Protein 5HDN (pdb70)

Organism: Homo sapiens (NCBI:txid9606)

Solvent-accessible surface area: 21667 Å² total; per-residue (Å²): 215,35,42,59,14,0,52,84,0,35,75,2,0,41,44,101,133,21,58,66,21,0,22,28,6,128,56,4,56,5,0,29,1,35,45,53,46,67,0,34,154,107,5,4,75,151,55,5,148,170,38,95,33,66,18,0,30,125,44,0,40,47,9,10,3,67,57,10,46,116,12,122,198,197,89,184,85,71,67,25,24,4,22,10,62,25,0,43,112,57,76,64,96,47,3,128,88,12,151,170,168,134,159,39,34,61,18,0,50,85,0,32,75,9,1,37,53,100,132,28,58,82,25,0,22,31,7,130,51,3,55,5,0,25,0,10,48,3,12,54,0,31,94,78,8,1,67,139,93,6,140,184,42,54,2,7,24,0,2,115,46,0,66,54,6,25,0,77,33,8,41,116,7,39,150,205,28,78,10,13,4,20,19,62,25,0,30,114,65,73,71,123,41,1,59,84,2,151,158,226,222,82,154,40,36,71,16,0,37,93,0,6,69,0,0,19,16,62,112,16,52,88,20,0,32,24,6,126,54,3,49,4,0,24,0,50,73,38,49,78,0,31,158,102,7,1,72,138,52,6,159,192,42,100,34,62,19,2,36,152,46,0,67,57,2,18,0,76,37,8,38,70,30,64,182,45,90,183,47,130,62,85,168,46,35,4,20,5,24,21,85,26,0,35,82,5,25,4,10,20,1,40,60,1,108,148,217,216,38,39,60,21,0,53,81,0,36,74,6,0,39,48,102,131,27,58,87,31,0,21,29,9,129,50,3,48,5,0,30,3,69,79,70,45,71,0,30,162,78,6,3,86,134,89,5,162,150,31,97,30,53,21,2,31,127,55,0,36,48,9,22,3,78,49,12,40,130,59,138,39,30,8,25,7,90,24,0,15,109,60,20,62,52,17,3,113,84,8,121,162,182

Nearest PDB structures (foldseek):
  5hdn-assembly1_B  TM=1.010E+00  e=1.445E-22  Homo sapiens
  5hdn-assembly1_A  TM=9.917E-01  e=5.422E-20  Homo sapiens
  5hdn-assembly2_D  TM=9.832E-01  e=1.528E-18  Homo sapiens
  5d5u-assembly1_B-2  TM=9.350E-01  e=1.528E-18  Homo sapiens
  5hdk-assembly4_D  TM=9.397E-01  e=4.135E-15  Homo sapiens

InterPro domains:
  IPR000232 Heat shock factor (HSF)-type, DNA-binding [PF00447] (18-118)
  IPR000232 Heat shock factor (HSF)-type, DNA-binding [PR00056] (18-41)
  IPR000232 Heat shock factor (HSF)-type, DNA-binding [PR00056] (56-68)
  IPR000232 Heat shock factor (HSF)-type, DNA-binding [PR00056] (69-81)
  IPR000232 Heat shock factor (HSF)-type, DNA-binding [PS00434] (57-81)
  IPR000232 Heat shock factor (HSF)-type, DNA-binding [SM00415] (14-118)
  IPR010542 Vertebrate heat shock transcription factor, C-terminal domain [PF06546] (247-529)
  IPR036388 Winged helix-like DNA-binding domain superfamily [G3DSA:1.10.10.10] (11-120)
  IPR036390 Winged helix DNA-binding domain superfamily [SSF46785] (13-118)

Secondary structure (DSSP, 8-state):
---HHHHHHHHHHH-GGGTTTEEE-TTSS-EEEE-HHHIIIIIHHHHSTT--HHHHHHHHHHTT-EEEEE-----SS-EEEEE-TT--TT-GGGGGG----/-PPPHHHHHHHHHHH-GGGTTTEEE-TTSS-EEEE-HHHHHHHTHHHHSTT--HHHHHHHHHHTT-EEEEES----EEEEE-TT--TT-GGGGGG----/-PPPPHHHHHHHHHHH-GGGTTTEEE-TTSSSEEEE-HHHHHHHTHHHHSTT--HHHHHHHHHHTT-EEEEESS--TTSPPTTTEEEEE-TT--TT-GGGGGG----/---HHHHHHHHHHH-GGGTTTEEE-TTSS-EEE--HHHIIIIIHHHH-TT--HHHHHHHHHHTT-EEEE---EEEE-TT--TT-GGGGGG----

Radius of gyration: 23.45 Å; Cα contacts (8 Å, |Δi|>4): 655; chains: 4; bounding box: 56×51×62 Å

Structure (mmCIF, N/CA/C/O backbone):
data_5HDN
#
_entry.id   5HDN
#
_cell.length_a   39.415
_cell.length_b   127.367
_cell.length_c   55.268
_cell.angle_alpha   90.00
_cell.angle_beta   100.55
_cell.angle_gamma   90.00
#
_symmetry.space_group_name_H-M   'P 1 21 1'
#
loop_
_entity.id
_entity.type
_entity.pdbx_description
1 polymer 'Heat shock factor protein 1'
2 polymer "DNA (5'-D(*GP*GP*TP*TP*CP*TP*AP*GP*AP*AP*CP*C)-3')"
3 non-polymer 'CITRIC ACID'
4 non-polymer 'SODIUM ION'
5 water water
#
loop_
_atom_site.group_PDB
_atom_site.id
_atom_site.type_symbol
_atom_site.label_atom_id
_atom_site.label_alt_id
_atom_site.label_comp_id
_atom_site.label_asym_id
_atom_site.label_entity_id
_atom_site.label_seq_id
_atom_site.pdbx_PDB_ins_code
_atom_site.Cartn_x
_atom_site.Cartn_y
_atom_site.Cartn_z
_atom_site.occupancy
_atom_site.B_iso_or_equiv
_atom_site.auth_seq_id
_atom_site.auth_comp_id
_atom_site.auth_asym_id
_atom_site.auth_atom_id
_atom_site.pdbx_PDB_model_num
ATOM 1 N N . HIS A 1 6 ? -2.056 21.650 12.221 1.00 29.70 14 HIS A N 1
ATOM 2 C CA . HIS A 1 6 ? -0.652 21.685 11.809 1.00 29.86 14 HIS A CA 1
ATOM 3 C C . HIS A 1 6 ? 0.188 20.605 12.51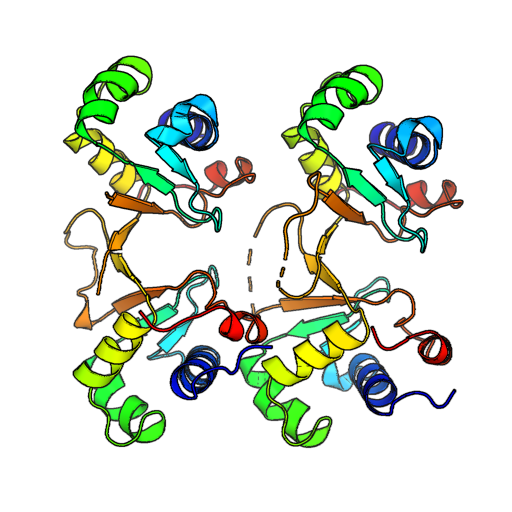2 1.00 23.94 14 HIS A C 1
ATOM 4 O O . HIS A 1 6 ? 0.256 20.561 13.736 1.00 24.81 14 HIS A O 1
ATOM 11 N N . VAL A 1 7 ? 0.827 19.747 11.726 1.00 21.87 15 VAL A N 1
ATOM 12 C CA . VAL A 1 7 ? 1.711 18.709 12.267 1.00 19.98 15 VAL A CA 1
ATOM 13 C C . VAL A 1 7 ? 3.040 19.344 12.656 1.00 18.59 15 VAL A C 1
ATOM 14 O O . VAL A 1 7 ? 3.629 20.070 11.869 1.00 20.04 15 VAL A O 1
ATOM 18 N N . PRO A 1 8 ? 3.515 19.084 13.882 1.00 19.51 16 PRO A N 1
ATOM 19 C CA . PRO A 1 8 ? 4.800 19.686 14.261 1.00 17.30 16 PRO A CA 1
ATOM 20 C C . PRO A 1 8 ? 5.910 19.276 13.318 1.00 18.47 16 PRO A C 1
ATOM 21 O O . PRO A 1 8 ? 5.958 18.126 12.852 1.00 18.15 16 PRO A O 1
ATOM 25 N N . ALA A 1 9 ? 6.809 20.209 13.045 1.00 17.64 17 ALA A N 1
ATOM 26 C CA . ALA A 1 9 ? 7.936 19.959 12.169 1.00 20.16 17 ALA A CA 1
ATOM 27 C C . ALA A 1 9 ? 8.775 18.766 12.617 1.00 16.98 17 ALA A C 1
ATOM 28 O O . ALA A 1 9 ? 9.317 18.044 11.786 1.00 18.23 17 ALA A O 1
ATOM 30 N N . PHE A 1 10 ? 8.881 18.557 13.922 1.00 16.05 18 PHE A N 1
ATOM 31 C CA . PHE A 1 10 ? 9.650 17.435 14.430 1.00 16.39 18 PHE A CA 1
ATOM 32 C C . PHE A 1 10 ? 9.162 16.143 13.777 1.00 16.92 18 PHE A C 1
ATOM 33 O O . PHE A 1 10 ? 9.962 15.319 13.326 1.00 15.83 18 PHE A O 1
ATOM 41 N N . LEU A 1 11 ? 7.844 15.999 13.687 1.00 16.01 19 LEU A N 1
ATOM 42 C CA . LEU A 1 11 ? 7.268 14.732 13.252 1.00 14.84 19 LEU A CA 1
ATOM 43 C C . LEU A 1 11 ? 7.377 14.563 11.736 1.00 14.00 19 LEU A C 1
ATOM 44 O O . LEU A 1 11 ? 7.706 13.473 11.235 1.00 14.93 19 LEU A O 1
ATOM 49 N N . THR A 1 12 ? 7.137 15.641 11.005 1.00 15.34 20 THR A N 1
ATOM 50 C CA . THR A 1 12 ? 7.219 15.589 9.556 1.00 16.85 20 THR A CA 1
ATOM 51 C C . THR A 1 12 ? 8.665 15.348 9.123 1.00 17.45 20 THR A C 1
ATOM 52 O O . THR A 1 12 ? 8.927 14.517 8.256 1.00 18.39 20 THR A O 1
ATOM 56 N N . LYS A 1 13 ? 9.602 16.042 9.750 1.00 16.59 21 LYS A N 1
ATOM 57 C CA . LYS A 1 13 ? 11.010 15.825 9.425 1.00 16.31 21 LYS A CA 1
ATOM 58 C C . LYS A 1 13 ? 11.441 14.396 9.744 1.00 18.14 21 LYS A C 1
ATOM 59 O O . LYS A 1 13 ? 12.163 13.767 8.969 1.00 19.53 21 LYS A O 1
ATOM 65 N N . LEU A 1 14 ? 10.987 13.878 10.876 1.00 17.55 22 LEU A N 1
ATOM 66 C CA . LEU A 1 14 ? 11.362 12.518 11.282 1.00 15.59 22 LEU A CA 1
ATOM 67 C C . LEU A 1 14 ? 10.838 11.485 10.291 1.00 16.09 22 LEU A C 1
ATOM 68 O O . LEU A 1 14 ? 11.557 10.565 9.890 1.00 15.53 22 LEU A O 1
ATOM 73 N N . TRP A 1 15 ? 9.581 11.640 9.894 1.00 14.03 23 TRP A N 1
ATOM 74 C CA . TRP A 1 15 ? 8.972 10.707 8.955 1.00 14.59 23 TRP A CA 1
ATOM 75 C C . TRP A 1 15 ? 9.708 10.718 7.622 1.00 15.94 23 TRP A C 1
ATOM 76 O O . TRP A 1 15 ? 9.995 9.664 7.048 1.00 15.14 23 TRP A O 1
ATOM 87 N N . THR A 1 16 ? 10.040 11.908 7.137 1.00 14.77 24 THR A N 1
ATOM 88 C CA . THR A 1 16 ? 10.742 12.016 5.874 1.00 18.41 24 THR A CA 1
ATOM 89 C C . THR A 1 16 ? 12.148 11.428 5.994 1.00 17.82 24 THR A C 1
ATOM 90 O O . THR A 1 16 ? 12.615 10.731 5.098 1.00 17.88 24 THR A O 1
ATOM 94 N N . LEU A 1 17 ? 12.794 11.690 7.124 1.00 15.52 25 LEU A N 1
ATOM 95 C CA . LEU A 1 17 ? 14.137 11.182 7.391 1.00 18.58 25 LEU A CA 1
ATOM 96 C C . LEU A 1 17 ? 14.181 9.653 7.437 1.00 18.06 25 LEU A C 1
ATOM 97 O O . LEU A 1 17 ? 15.052 9.032 6.807 1.00 18.15 25 LEU A O 1
ATOM 102 N N . VAL A 1 18 ? 13.261 9.053 8.200 1.00 16.09 26 VAL A N 1
ATOM 103 C CA . VAL A 1 18 ? 13.163 7.594 8.271 1.00 16.26 26 VAL A CA 1
ATOM 104 C C . VAL A 1 18 ? 12.980 7.026 6.873 1.00 16.96 26 VAL A C 1
ATOM 105 O O . VAL A 1 18 ? 13.665 6.074 6.474 1.00 18.67 26 VAL A O 1
ATOM 109 N N . SER A 1 19 ? 12.072 7.643 6.122 1.00 16.65 27 SER A N 1
ATOM 110 C CA . SER A 1 19 ? 11.671 7.136 4.821 1.00 17.99 27 SER A CA 1
ATOM 111 C C . SER A 1 19 ? 12.769 7.263 3.770 1.00 21.62 27 SER A C 1
ATOM 112 O O . SER A 1 19 ? 12.804 6.490 2.819 1.00 24.73 27 SER A O 1
ATOM 115 N N . ASP A 1 20 ? 13.656 8.233 3.938 1.00 19.82 28 ASP A N 1
ATOM 116 C CA . ASP A 1 20 ? 14.711 8.484 2.954 1.00 21.33 28 ASP A CA 1
ATOM 117 C C . ASP A 1 20 ? 15.698 7.315 2.890 1.00 23.99 28 ASP A C 1
ATOM 118 O O . ASP A 1 20 ? 16.370 7.032 3.865 1.00 24.53 28 ASP A O 1
ATOM 123 N N . PRO A 1 21 ? 15.782 6.631 1.735 1.00 22.55 29 PRO A N 1
ATOM 124 C CA . PRO A 1 21 ? 16.680 5.467 1.662 1.00 26.56 29 PRO A CA 1
ATOM 125 C C . PRO A 1 21 ? 18.148 5.830 1.884 1.00 28.15 29 PRO A C 1
ATOM 126 O O . PRO A 1 21 ? 18.924 4.977 2.304 1.00 29.22 29 PRO A O 1
ATOM 130 N N . ASP A 1 22 ? 18.514 7.082 1.625 1.00 28.11 30 ASP A N 1
ATOM 131 C CA . ASP A 1 22 ? 19.907 7.503 1.720 1.00 26.61 30 ASP A CA 1
ATOM 132 C C . ASP A 1 22 ? 20.427 7.549 3.158 1.00 23.15 30 ASP A C 1
ATOM 133 O O . ASP A 1 22 ? 21.646 7.550 3.376 1.00 25.16 30 ASP A O 1
ATOM 138 N N . THR A 1 23 ? 19.513 7.571 4.131 1.00 19.84 31 THR A N 1
ATOM 139 C CA . THR A 1 23 ? 19.909 7.611 5.538 1.00 19.19 31 THR A CA 1
ATOM 140 C C . THR A 1 23 ? 19.733 6.275 6.256 1.00 15.86 31 THR A C 1
ATOM 141 O O . THR A 1 23 ? 19.939 6.190 7.462 1.00 18.23 31 THR A O 1
ATOM 145 N N . ASP A 1 24 ? 19.367 5.243 5.510 1.00 19.80 32 ASP A N 1
ATOM 146 C CA . ASP A 1 24 ? 18.927 3.979 6.103 1.00 20.65 32 ASP A CA 1
ATOM 147 C C . ASP A 1 24 ? 19.996 3.259 6.929 1.00 20.83 32 ASP A C 1
ATOM 148 O O . ASP A 1 24 ? 19.654 2.456 7.784 1.00 19.65 32 ASP A O 1
ATOM 153 N N . ALA A 1 25 ? 21.280 3.544 6.696 1.00 17.24 33 ALA A N 1
ATOM 154 C CA . ALA A 1 25 ? 22.330 2.944 7.524 1.00 18.43 33 ALA A CA 1
ATOM 155 C C . ALA A 1 25 ? 22.218 3.413 8.975 1.00 16.91 33 ALA A C 1
ATOM 156 O O . ALA A 1 25 ? 22.674 2.724 9.890 1.00 20.70 33 ALA A O 1
ATOM 158 N N . LEU A 1 26 ? 21.617 4.584 9.182 1.00 16.08 34 LEU A N 1
ATOM 159 C CA . LEU A 1 26 ? 21.499 5.132 10.527 1.00 19.58 34 LEU A CA 1
ATOM 160 C C . LEU A 1 26 ? 20.063 5.212 11.038 1.00 16.73 34 LEU A C 1
ATOM 161 O O . LEU A 1 26 ? 19.841 5.196 12.255 1.00 14.31 34 LEU A O 1
ATOM 166 N N . ILE A 1 27 ? 19.103 5.342 10.123 1.00 14.12 35 ILE A N 1
ATOM 167 C CA . ILE A 1 27 ? 17.698 5.435 10.529 1.00 13.65 35 ILE A CA 1
ATOM 168 C C . ILE A 1 27 ? 16.765 4.979 9.393 1.00 14.88 35 ILE A C 1
ATOM 169 O O . ILE A 1 27 ? 16.818 5.485 8.267 1.00 17.10 35 ILE A O 1
ATOM 174 N N . CYS A 1 28 ? 15.929 3.987 9.690 1.00 15.25 36 CYS A N 1
ATOM 175 C CA . CYS A 1 28 ? 15.131 3.331 8.664 1.00 17.15 36 CYS A CA 1
ATOM 176 C C . CYS A 1 28 ? 13.871 2.699 9.247 1.00 18.55 36 CYS A C 1
ATOM 177 O O . CYS A 1 28 ? 13.783 2.481 10.444 1.00 16.80 36 CYS A O 1
ATOM 180 N N . TRP A 1 29 ? 12.906 2.392 8.390 1.00 17.16 37 TRP A N 1
ATOM 181 C CA . TRP A 1 29 ? 11.742 1.619 8.819 1.00 17.51 37 TRP A CA 1
ATOM 182 C C . TRP A 1 29 ? 12.101 0.167 9.143 1.00 18.94 37 TRP A C 1
ATOM 183 O O . TRP A 1 29 ? 13.016 -0.402 8.553 1.00 20.23 37 TRP A O 1
ATOM 194 N N . SER A 1 30 ? 11.361 -0.430 10.070 1.00 15.18 38 SER A N 1
ATOM 195 C CA . SER A 1 30 ? 11.408 -1.878 10.265 1.00 15.61 38 SER A CA 1
ATOM 196 C C . SER A 1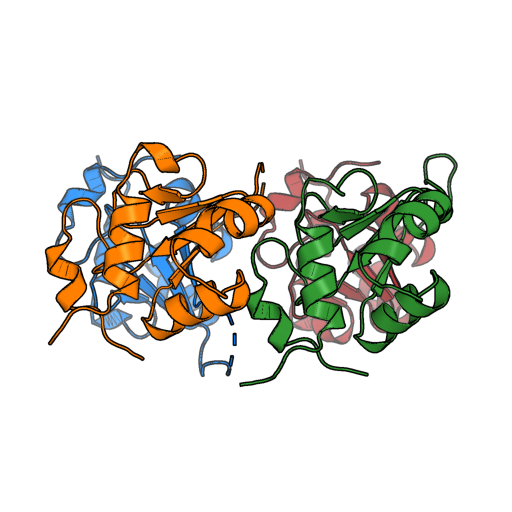 30 ? 10.802 -2.552 9.038 1.00 18.24 38 SER A C 1
ATOM 197 O O . SER A 1 30 ? 10.151 -1.900 8.233 1.00 18.79 38 SER A O 1
ATOM 200 N N . PRO A 1 31 ? 11.038 -3.860 8.877 1.00 19.55 39 PRO A N 1
ATOM 201 C CA . PRO A 1 31 ? 10.496 -4.557 7.709 1.00 20.69 39 PRO A CA 1
ATOM 202 C C . PRO A 1 31 ? 8.978 -4.399 7.597 1.00 22.58 39 PRO A C 1
ATOM 203 O O . PRO A 1 31 ? 8.467 -4.178 6.497 1.00 24.39 39 PRO A O 1
ATOM 207 N N . SER A 1 32 ? 8.284 -4.465 8.731 1.00 19.42 40 SER A N 1
ATOM 208 C CA . SER A 1 32 ? 6.826 -4.361 8.769 1.00 23.85 40 SER A CA 1
ATOM 209 C C . SER A 1 32 ? 6.323 -2.945 8.509 1.00 22.49 40 SER A C 1
ATOM 210 O O . SER A 1 32 ? 5.144 -2.749 8.220 1.00 20.25 40 SER A O 1
ATOM 213 N N . GLY A 1 33 ? 7.201 -1.959 8.654 1.00 18.34 41 GLY A N 1
ATOM 214 C CA . GLY A 1 33 ? 6.795 -0.567 8.522 1.00 19.10 41 GLY A CA 1
ATOM 215 C C . GLY A 1 33 ? 6.129 0.029 9.752 1.00 17.65 41 GLY A C 1
ATOM 216 O O . GLY A 1 33 ? 5.692 1.189 9.728 1.00 18.25 41 GLY A O 1
ATOM 217 N N . ASN A 1 34 ? 6.067 -0.752 10.832 1.00 16.61 42 ASN A N 1
ATOM 218 C CA . ASN A 1 34 ? 5.381 -0.323 12.048 1.00 19.53 42 ASN A CA 1
ATOM 219 C C . ASN A 1 34 ? 6.253 0.429 13.042 1.00 19.36 42 ASN A C 1
ATOM 220 O O . ASN A 1 34 ? 5.731 0.998 13.996 1.00 16.59 42 ASN A O 1
ATOM 225 N N . SER A 1 35 ? 7.570 0.400 12.829 1.00 18.21 43 SER A N 1
ATOM 226 C CA . SER A 1 35 ? 8.552 0.926 13.774 1.00 16.53 43 SER A CA 1
ATOM 227 C C . SER A 1 35 ? 9.722 1.487 12.975 1.00 16.18 43 SER A C 1
ATOM 228 O O . SER A 1 35 ? 9.833 1.218 11.773 1.00 16.84 43 SER A O 1
ATOM 231 N N . PHE A 1 36 ? 10.589 2.257 13.619 1.00 15.88 44 PHE A N 1
ATOM 232 C CA . PHE A 1 36 ? 11.848 2.609 12.961 1.00 13.98 44 PHE A CA 1
ATOM 233 C C . PHE A 1 36 ? 13.019 2.313 13.869 1.00 15.19 44 PHE A C 1
ATOM 234 O O . PHE A 1 36 ? 12.889 2.239 15.088 1.00 14.26 44 PHE A O 1
ATOM 242 N N . HIS A 1 37 ? 14.172 2.114 13.240 1.00 15.34 45 HIS A N 1
ATOM 243 C CA . HIS A 1 37 ? 15.420 1.867 13.945 1.00 15.34 45 HIS A CA 1
ATOM 244 C C . HIS A 1 37 ? 16.334 3.073 13.876 1.00 14.23 45 HIS A C 1
ATOM 245 O O . HIS A 1 37 ? 16.377 3.750 12.853 1.00 17.26 45 HIS A O 1
ATOM 252 N N . VAL A 1 38 ? 17.046 3.332 14.971 1.00 13.92 46 VAL A N 1
ATOM 253 C CA . VAL A 1 38 ? 18.216 4.214 14.978 1.00 15.55 46 VAL A CA 1
ATOM 254 C C . VAL A 1 38 ? 19.450 3.366 15.274 1.00 15.96 46 VAL A C 1
ATOM 255 O O . VAL A 1 38 ? 19.525 2.703 16.316 1.00 16.89 46 VAL A O 1
ATOM 259 N N . PHE A 1 39 ? 20.416 3.383 14.357 1.00 15.31 47 PHE A N 1
ATOM 260 C CA . PHE A 1 39 ? 21.650 2.612 14.503 1.00 17.45 47 PHE A CA 1
ATOM 261 C C . PHE A 1 39 ? 22.805 3.542 14.833 1.00 18.78 47 PHE A C 1
ATOM 262 O O . PHE A 1 39 ? 22.821 4.662 14.345 1.00 18.80 47 PHE A O 1
ATOM 270 N N . ASP A 1 40 ? 23.750 3.079 15.650 1.00 16.81 48 ASP A N 1
ATOM 271 C CA . ASP A 1 40 ? 25.010 3.808 15.862 1.00 21.10 48 ASP A CA 1
ATOM 272 C C . ASP A 1 40 ? 24.728 5.232 16.328 1.00 23.32 48 ASP A C 1
ATOM 273 O O . ASP A 1 40 ? 25.007 6.195 15.611 1.00 21.79 48 ASP A O 1
ATOM 278 N N . GLN A 1 41 ? 24.168 5.352 17.523 1.00 20.97 49 GLN A N 1
ATOM 279 C CA . GLN A 1 41 ? 23.696 6.641 18.014 1.00 25.85 49 GLN A CA 1
ATOM 280 C C . GLN A 1 41 ? 24.774 7.717 17.998 1.00 24.77 49 GLN A C 1
ATOM 281 O O . GLN A 1 41 ? 24.472 8.883 17.769 1.00 27.04 49 GLN A O 1
ATOM 287 N N . GLY A 1 42 ? 26.027 7.333 18.231 1.00 25.60 50 GLY A N 1
ATOM 288 C CA . GLY A 1 42 ? 27.108 8.296 18.225 1.00 26.88 50 GLY A CA 1
ATOM 289 C C . GLY A 1 42 ? 27.250 8.963 16.871 1.00 27.50 50 GLY A C 1
ATOM 290 O O . GLY A 1 42 ? 27.455 10.168 16.783 1.00 31.45 50 GLY A O 1
ATOM 291 N N . GLN A 1 43 ? 27.146 8.166 15.816 1.00 25.23 51 GLN A N 1
ATOM 292 C CA . GLN A 1 43 ? 27.191 8.679 14.453 1.00 28.52 51 GLN A CA 1
ATOM 293 C C . GLN A 1 43 ? 25.892 9.389 14.074 1.00 24.18 51 GLN A C 1
ATOM 294 O O . GLN A 1 43 ? 25.911 10.392 13.356 1.00 24.62 51 GLN A O 1
ATOM 300 N N . PHE A 1 44 ? 24.765 8.850 14.534 1.00 20.31 52 PHE A N 1
ATOM 301 C CA . PHE A 1 44 ? 23.479 9.511 14.337 1.00 19.03 52 PHE A CA 1
ATOM 302 C C . PHE A 1 44 ? 23.506 10.939 14.884 1.00 21.98 52 PHE A C 1
ATOM 303 O O . PHE A 1 44 ? 23.114 11.886 14.207 1.00 21.66 52 PHE A O 1
ATOM 311 N N . ALA A 1 45 ? 24.000 11.086 16.108 1.00 23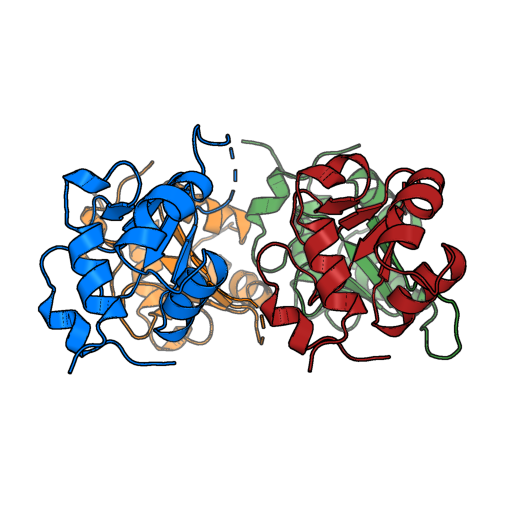.21 53 ALA A N 1
ATOM 312 C CA . ALA A 1 45 ? 24.128 12.404 16.718 1.00 24.45 53 ALA A CA 1
ATOM 313 C C . ALA A 1 45 ? 25.064 13.328 15.931 1.00 24.85 53 ALA A C 1
ATOM 314 O O . ALA A 1 45 ? 24.877 14.540 15.927 1.00 29.02 53 ALA A O 1
ATOM 316 N N . LYS A 1 46 ? 26.068 12.771 15.263 1.00 27.49 54 LYS A N 1
ATOM 317 C CA . LYS A 1 46 ? 27.053 13.603 14.581 1.00 32.74 54 LYS A CA 1
ATOM 318 C C . LYS A 1 46 ? 26.645 13.990 13.165 1.00 32.45 54 LYS A C 1
ATOM 319 O O . LYS A 1 46 ? 26.860 15.126 12.745 1.00 36.24 54 LYS A O 1
ATOM 325 N N . GLU A 1 47 ? 26.059 13.050 12.437 1.00 28.24 55 GLU A N 1
ATOM 326 C CA . GLU A 1 47 ? 25.722 13.262 11.038 1.00 34.48 55 GLU A CA 1
ATOM 327 C C . GLU A 1 47 ? 24.289 13.713 10.820 1.00 34.09 55 GLU A C 1
ATOM 328 O O . GLU A 1 47 ? 24.028 14.546 9.957 1.00 42.19 55 GLU A O 1
ATOM 334 N N . VAL A 1 48 ? 23.353 13.166 11.591 1.00 24.81 56 VAL A N 1
ATOM 335 C CA . VAL A 1 48 ? 21.949 13.392 11.290 1.00 26.81 56 VAL A CA 1
ATOM 336 C C . VAL A 1 48 ? 21.340 14.545 12.079 1.00 24.62 56 VAL A C 1
ATOM 337 O O . VAL A 1 48 ? 20.694 15.421 11.504 1.00 24.67 56 VAL A O 1
ATOM 341 N N . LEU A 1 49 ? 21.548 14.552 13.391 1.00 22.84 57 LEU A N 1
ATOM 342 C CA . LEU A 1 49 ? 20.936 15.571 14.245 1.00 24.15 57 LEU A CA 1
ATOM 343 C C . LEU A 1 49 ? 21.271 17.004 13.826 1.00 26.60 57 LEU A C 1
ATOM 344 O O . LEU A 1 49 ? 20.376 17.840 13.759 1.00 27.88 57 LEU A O 1
ATOM 349 N N . PRO A 1 50 ? 22.554 17.298 13.545 1.00 26.94 58 PRO A N 1
ATOM 350 C CA . PRO A 1 50 ? 22.914 18.666 13.150 1.00 29.75 58 PRO A CA 1
ATOM 351 C C . PRO A 1 50 ? 22.196 19.157 11.892 1.00 31.47 58 PRO A C 1
ATOM 352 O O . PRO A 1 50 ? 21.930 20.353 11.778 1.00 33.12 58 PRO A O 1
ATOM 356 N N . LYS A 1 51 ? 21.883 18.258 10.964 1.00 31.55 59 LYS A N 1
ATOM 357 C CA . LYS A 1 51 ? 21.217 18.661 9.731 1.00 32.22 59 LYS A CA 1
ATOM 358 C C . LYS A 1 51 ? 19.695 18.694 9.865 1.00 31.48 59 LYS A C 1
ATOM 359 O O . LYS A 1 51 ? 19.046 19.612 9.368 1.00 35.39 59 LYS A O 1
ATOM 365 N N . TYR A 1 52 ? 19.126 17.699 10.537 1.00 27.54 60 TYR A N 1
ATOM 366 C CA . TYR A 1 52 ? 17.678 17.531 10.544 1.00 24.38 60 TYR A CA 1
ATOM 367 C C . TYR A 1 52 ? 16.996 18.044 11.807 1.00 23.35 60 TYR A C 1
ATOM 368 O O . TYR A 1 52 ? 15.811 18.349 11.785 1.00 27.27 60 TYR A O 1
ATOM 377 N N . PHE A 1 53 ? 17.732 18.110 12.909 1.00 22.75 61 PHE A N 1
ATOM 378 C CA . PHE A 1 53 ? 17.160 18.511 14.195 1.00 22.21 61 PHE A CA 1
ATOM 379 C C . PHE A 1 53 ? 18.173 19.383 14.912 1.00 20.74 61 PHE A C 1
ATOM 380 O O . PHE A 1 53 ? 18.636 19.038 15.984 1.00 23.65 61 PHE A O 1
ATOM 388 N N . LYS A 1 54 ? 18.516 20.518 14.309 1.00 28.76 62 LYS A N 1
ATOM 389 C CA . LYS A 1 54 ? 19.768 21.210 14.639 1.00 28.61 62 LYS A CA 1
ATOM 390 C C . LYS A 1 54 ? 19.967 21.691 16.081 1.00 30.88 62 LYS A C 1
ATOM 391 O O . LYS A 1 54 ? 21.113 21.825 16.524 1.00 35.24 62 LYS A O 1
ATOM 397 N N . HIS A 1 55 ? 18.903 21.968 16.827 1.00 25.94 63 HIS A N 1
ATOM 398 C CA . HIS A 1 55 ? 19.132 22.458 18.191 1.00 26.89 63 HIS A CA 1
ATOM 399 C C . HIS A 1 55 ? 19.112 21.316 19.221 1.00 22.95 63 HIS A C 1
ATOM 400 O O . HIS A 1 55 ? 19.159 21.551 20.427 1.00 24.99 63 HIS A O 1
ATOM 407 N N . ASN A 1 56 ? 19.068 20.080 18.739 1.00 20.82 64 ASN A N 1
ATOM 408 C CA . ASN A 1 56 ? 18.926 18.907 19.608 1.00 21.01 64 ASN A CA 1
ATOM 409 C C . ASN A 1 56 ? 20.243 18.191 19.896 1.00 21.83 64 ASN A C 1
ATOM 410 O O . ASN A 1 56 ? 21.180 18.288 19.111 1.00 25.16 64 ASN A O 1
ATOM 415 N N . ASN A 1 57 ? 20.314 17.494 21.026 1.00 21.24 65 ASN A N 1
ATOM 416 C CA . ASN A 1 57 ? 21.300 16.423 21.191 1.00 21.69 65 ASN A CA 1
ATOM 417 C C . ASN A 1 57 ? 20.535 15.094 21.218 1.00 21.08 65 ASN A C 1
ATOM 418 O O . ASN A 1 57 ? 19.320 15.080 21.000 1.00 19.26 65 ASN A O 1
ATOM 423 N N . MET A 1 58 ? 21.207 13.975 21.453 1.00 20.07 66 MET A N 1
ATOM 424 C CA . MET A 1 58 ? 20.466 12.711 21.422 1.00 20.72 66 MET A CA 1
ATOM 425 C C . MET A 1 58 ? 19.435 12.651 22.533 1.00 20.12 66 MET A C 1
ATOM 426 O O . MET A 1 58 ? 18.328 12.142 22.343 1.00 20.80 66 MET A O 1
ATOM 431 N N . ALA A 1 59 ? 19.793 13.176 23.699 1.00 20.91 67 ALA A N 1
ATOM 432 C CA . ALA A 1 59 ? 18.891 13.130 24.841 1.00 26.58 67 ALA A CA 1
ATOM 433 C C . ALA A 1 59 ? 17.611 13.886 24.542 1.00 25.15 67 ALA A C 1
ATOM 434 O O . ALA A 1 59 ? 16.520 13.395 24.826 1.00 23.67 67 ALA A O 1
ATOM 436 N N . SER A 1 60 ? 17.735 15.079 23.963 1.00 21.80 68 SER A N 1
ATOM 437 C CA . SER A 1 60 ? 16.547 15.887 23.718 1.00 24.01 68 SER A CA 1
ATOM 438 C C . SER A 1 60 ? 15.749 15.318 22.551 1.00 21.52 68 SER A C 1
ATOM 439 O O . SER A 1 60 ? 14.527 15.447 22.504 1.00 20.30 68 SER A O 1
ATOM 442 N N . PHE A 1 61 ? 16.437 14.673 21.613 1.00 18.15 69 PHE A N 1
ATOM 443 C CA . PHE A 1 61 ? 15.761 14.010 20.502 1.00 17.24 69 PHE A CA 1
ATOM 444 C C . PHE A 1 61 ? 14.885 12.895 21.052 1.00 17.62 69 PHE A C 1
ATOM 445 O O . PHE A 1 61 ? 13.703 12.780 20.713 1.00 15.18 69 PHE A O 1
ATOM 453 N N . VAL A 1 62 ? 15.455 12.092 21.939 1.00 16.11 70 VAL A N 1
ATOM 454 C CA . VAL A 1 62 ? 14.696 10.992 22.520 1.00 19.92 70 VAL A CA 1
ATOM 455 C C . VAL A 1 62 ? 13.585 11.500 23.445 1.00 20.77 70 VAL A C 1
ATOM 456 O O . VAL A 1 62 ? 12.503 10.901 23.521 1.00 17.67 70 VAL A O 1
ATOM 460 N N . ARG A 1 63 ? 13.828 12.618 24.125 1.00 19.01 71 ARG A N 1
ATOM 461 C CA . ARG A 1 63 ? 12.791 13.226 24.953 1.00 20.35 71 ARG A CA 1
ATOM 462 C C . ARG A 1 63 ? 11.583 13.629 24.116 1.00 17.09 71 ARG A C 1
ATOM 463 O O . ARG A 1 63 ? 10.454 13.501 24.560 1.00 19.68 71 ARG A O 1
ATOM 471 N N . GLN A 1 64 ? 11.827 14.139 22.914 1.00 17.77 72 GLN A N 1
ATOM 472 C CA . GLN A 1 64 ? 10.732 14.545 22.046 1.00 19.54 72 GLN A CA 1
ATOM 473 C C . GLN A 1 64 ? 9.939 13.344 21.561 1.00 19.23 72 GLN A C 1
ATOM 474 O O . GLN A 1 64 ? 8.708 13.404 21.463 1.00 16.96 72 GLN A O 1
ATOM 480 N N . LEU A 1 65 ? 10.632 12.247 21.270 1.00 17.22 73 LEU A N 1
ATOM 481 C CA . LEU A 1 65 ? 9.930 11.012 20.928 1.00 16.51 73 LEU A CA 1
ATOM 482 C C . LEU A 1 65 ? 9.016 10.626 22.089 1.00 16.42 73 LEU A C 1
ATOM 483 O O . LEU A 1 65 ? 7.838 10.310 21.889 1.00 15.58 73 LEU A O 1
ATOM 488 N N . ASN A 1 66 ? 9.544 10.695 23.307 1.00 14.92 74 ASN A N 1
ATOM 489 C CA . ASN A 1 66 ? 8.774 10.307 24.479 1.00 16.92 74 ASN A CA 1
ATOM 490 C C . ASN A 1 66 ? 7.571 11.227 24.672 1.00 17.75 74 ASN A C 1
ATOM 491 O O . ASN A 1 66 ? 6.472 10.777 25.010 1.00 18.71 74 ASN A O 1
ATOM 496 N N . MET A 1 67 ? 7.780 12.513 24.418 1.00 16.82 75 MET A N 1
ATOM 497 C CA . MET A 1 67 ? 6.727 13.503 24.596 1.00 20.49 75 MET A CA 1
ATOM 498 C C . MET A 1 67 ? 5.537 13.222 23.679 1.00 20.92 75 MET A C 1
ATOM 499 O O . MET A 1 67 ? 4.392 13.520 24.024 1.00 21.09 75 MET A O 1
ATOM 504 N N . TYR A 1 68 ? 5.810 12.661 22.508 1.00 17.06 76 TYR A N 1
ATOM 505 C CA . TYR A 1 68 ? 4.744 12.398 21.547 1.00 17.51 76 TYR A CA 1
ATOM 506 C C . TYR A 1 68 ? 4.172 10.989 21.686 1.00 15.00 76 TYR A C 1
ATOM 507 O O . TYR A 1 68 ? 3.404 10.534 20.835 1.00 18.76 76 TYR A O 1
ATOM 516 N N . GLY A 1 69 ? 4.549 10.301 22.759 1.00 15.03 77 GLY A N 1
ATOM 517 C CA . GLY A 1 69 ? 4.005 8.984 23.027 1.00 18.21 77 GLY A CA 1
ATOM 518 C C . GLY A 1 69 ? 4.636 7.820 22.287 1.00 16.20 77 GLY A C 1
ATOM 519 O O . GLY A 1 69 ? 4.060 6.713 22.280 1.00 17.23 77 GLY A O 1
ATOM 520 N N . PHE A 1 70 ? 5.791 8.035 21.655 1.00 14.64 78 PHE A N 1
ATOM 521 C CA . PHE A 1 70 ? 6.529 6.911 21.077 1.00 14.74 78 PHE A CA 1
ATOM 522 C C . PHE A 1 70 ? 6.982 5.984 22.195 1.00 18.04 78 PHE A C 1
ATOM 523 O O . PHE A 1 70 ? 7.254 6.433 23.308 1.00 18.57 78 PHE A O 1
ATOM 531 N N . ARG A 1 71 ? 7.054 4.695 21.893 1.00 16.55 79 ARG A N 1
ATOM 532 C CA . ARG A 1 71 ? 7.610 3.720 22.822 1.00 16.05 79 ARG A CA 1
ATOM 533 C C . ARG A 1 71 ? 8.843 3.086 22.218 1.00 15.96 79 ARG A C 1
ATOM 534 O O . ARG A 1 71 ? 9.183 3.330 21.050 1.00 16.66 79 ARG A O 1
ATOM 542 N N . LYS A 1 72 ? 9.519 2.279 23.026 1.00 18.58 80 LYS A N 1
ATOM 543 C CA . LYS A 1 72 ? 10.680 1.539 22.583 1.00 15.95 80 LYS A CA 1
ATOM 544 C C . LYS A 1 72 ? 10.315 0.066 22.425 1.00 16.44 80 LYS A C 1
ATOM 545 O O . LYS A 1 72 ? 9.538 -0.479 23.219 1.00 21.05 80 LYS A O 1
ATOM 551 N N . VAL A 1 73 ? 10.851 -0.561 21.383 1.00 17.23 81 VAL A N 1
ATOM 552 C CA . VAL A 1 73 ? 10.616 -1.979 21.116 1.00 17.39 81 VAL A CA 1
ATOM 553 C C . VAL A 1 73 ? 11.882 -2.773 21.399 1.00 21.19 81 VAL A C 1
ATOM 554 O O . VAL A 1 73 ? 12.929 -2.490 20.835 1.00 20.12 81 VAL A O 1
ATOM 558 N N . VAL A 1 74 ? 11.801 -3.768 22.273 1.00 20.04 82 VAL A N 1
ATOM 559 C CA . VAL A 1 74 ? 13.001 -4.513 22.614 1.00 21.07 82 VAL A CA 1
ATOM 560 C C . VAL A 1 74 ? 12.750 -6.009 22.532 1.00 21.71 82 VAL A C 1
ATOM 561 O O . VAL A 1 74 ? 11.629 -6.469 22.688 1.00 21.03 82 VAL A O 1
ATOM 565 N N . HIS A 1 75 ? 13.805 -6.764 22.264 1.00 23.05 83 HIS A N 1
ATOM 566 C CA . HIS A 1 75 ? 13.681 -8.212 22.228 1.00 23.82 83 HIS A CA 1
ATOM 567 C C . HIS A 1 75 ? 13.339 -8.742 23.604 1.00 24.48 83 HIS A C 1
ATOM 568 O O . HIS A 1 75 ? 13.771 -8.198 24.616 1.00 26.21 83 HIS A O 1
ATOM 575 N N . ILE A 1 76 ? 12.561 -9.818 23.651 1.00 24.46 84 ILE A N 1
ATOM 576 C CA . ILE A 1 76 ? 12.406 -10.532 24.895 1.00 25.39 84 ILE A CA 1
ATOM 577 C C . ILE A 1 76 ? 13.774 -11.118 25.252 1.00 30.24 84 ILE A C 1
ATOM 578 O O . ILE A 1 76 ? 14.407 -11.782 24.434 1.00 32.87 84 ILE A O 1
ATOM 583 N N . GLU A 1 77 ? 14.249 -10.843 26.456 1.00 33.92 85 GLU A N 1
ATOM 584 C CA . GLU A 1 77 ? 15.534 -11.389 26.882 1.00 43.50 85 GLU A CA 1
ATOM 585 C C . GLU A 1 77 ? 15.325 -12.585 27.805 1.00 47.83 85 GLU A C 1
ATOM 586 O O . GLU A 1 77 ? 15.573 -13.726 27.415 1.00 52.52 85 GLU A O 1
ATOM 592 N N . VAL A 1 82 ? 23.884 -11.689 22.211 1.00 42.68 90 VAL A N 1
ATOM 593 C CA . VAL A 1 82 ? 25.123 -11.334 21.514 1.00 44.08 90 VAL A CA 1
ATOM 594 C C . VAL A 1 82 ? 25.052 -9.915 20.956 1.00 38.99 90 VAL A C 1
ATOM 595 O O . VAL A 1 82 ? 24.177 -9.608 20.147 1.00 35.88 90 VAL A O 1
ATOM 599 N N . LYS A 1 83 ? 25.980 -9.054 21.380 1.00 38.04 91 LYS A N 1
ATOM 600 C CA . LYS A 1 83 ? 25.959 -7.651 20.960 1.00 37.71 91 LYS A CA 1
ATOM 601 C C . LYS A 1 83 ? 26.133 -7.521 19.457 1.00 36.49 91 LYS A C 1
ATOM 602 O O . LYS A 1 83 ? 26.943 -8.245 18.857 1.00 35.83 91 LYS A O 1
ATOM 608 N N . PRO A 1 84 ? 25.372 -6.604 18.844 1.00 36.24 92 PRO A N 1
ATOM 609 C CA . PRO A 1 84 ? 25.512 -6.321 17.414 1.00 35.92 92 PRO A CA 1
ATOM 610 C C . PRO A 1 84 ? 26.710 -5.423 17.128 1.00 33.09 92 PRO A C 1
ATOM 611 O O . PRO A 1 84 ? 27.268 -4.827 18.050 1.00 33.63 92 PRO A O 1
ATOM 615 N N . GLU A 1 85 ? 27.090 -5.331 15.860 1.00 32.99 93 GLU A N 1
ATOM 616 C CA . GLU A 1 85 ? 28.219 -4.510 15.465 1.00 33.55 93 GLU A CA 1
ATOM 617 C C . GLU A 1 85 ? 28.007 -3.066 15.895 1.00 32.56 93 GLU A C 1
ATOM 618 O O . GLU A 1 85 ? 28.896 -2.443 16.462 1.00 33.31 93 GLU A O 1
ATOM 624 N N . ARG A 1 86 ? 26.821 -2.537 15.632 1.00 30.87 94 ARG A N 1
ATOM 625 C CA . ARG A 1 86 ? 26.497 -1.209 16.133 1.00 32.08 94 ARG A CA 1
ATOM 626 C C . ARG A 1 86 ? 25.207 -1.233 16.932 1.00 28.82 94 ARG A C 1
ATOM 627 O O . ARG A 1 86 ? 24.340 -2.092 16.721 1.00 28.37 94 ARG A O 1
ATOM 635 N N . ASP A 1 87 ? 25.089 -0.303 17.868 1.00 28.46 95 ASP A N 1
ATOM 636 C CA . ASP A 1 87 ? 23.916 -0.271 18.722 1.00 27.54 95 ASP A CA 1
ATOM 637 C C . ASP A 1 87 ? 22.686 0.006 17.874 1.00 25.82 95 ASP A C 1
ATOM 638 O O . ASP A 1 87 ? 22.744 0.650 16.830 1.00 25.14 95 ASP A O 1
ATOM 643 N N . ASP A 1 88 ? 21.570 -0.527 18.332 1.00 19.17 96 ASP A N 1
ATOM 644 C CA . ASP A 1 88 ? 20.341 -0.504 17.568 1.00 19.71 96 ASP A CA 1
ATOM 645 C C . ASP A 1 88 ? 19.225 -0.245 18.556 1.00 18.61 96 ASP A C 1
ATOM 646 O O . ASP A 1 88 ? 19.020 -1.037 19.475 1.00 21.35 96 ASP A O 1
ATOM 651 N N . THR A 1 89 ? 18.529 0.881 18.384 1.00 15.48 97 THR A N 1
ATOM 652 C CA . THR A 1 89 ? 17.368 1.202 19.202 1.00 16.79 97 THR A CA 1
ATOM 653 C C . THR A 1 89 ? 16.136 1.284 18.328 1.00 17.93 97 THR A C 1
ATOM 654 O O . THR A 1 89 ? 16.155 1.936 17.282 1.00 21.43 97 THR A O 1
ATOM 658 N N . GLU A 1 90 ? 15.052 0.636 18.753 1.00 16.66 98 GLU A N 1
ATOM 659 C CA . GLU A 1 90 ? 13.835 0.649 17.956 1.00 15.84 98 GLU A CA 1
ATOM 660 C C . GLU A 1 90 ? 12.725 1.428 18.641 1.00 14.49 98 GLU A C 1
ATOM 661 O O . GLU A 1 90 ? 12.437 1.201 19.818 1.00 17.88 98 GLU A O 1
ATOM 667 N N . PHE A 1 91 ? 12.123 2.346 17.895 1.00 14.33 99 PHE A N 1
ATOM 668 C CA . PHE A 1 91 ? 11.051 3.183 18.409 1.00 14.87 99 PHE A CA 1
ATOM 669 C C . PHE A 1 91 ? 9.779 3.005 17.582 1.00 14.74 99 PHE A C 1
ATOM 670 O O . PHE A 1 91 ? 9.834 2.618 16.408 1.00 16.21 99 PHE A O 1
ATOM 678 N N . GLN A 1 92 ? 8.635 3.322 18.173 1.00 12.81 100 GLN A N 1
ATOM 679 C CA . GLN A 1 92 ? 7.392 3.176 17.417 1.00 14.01 100 GLN A CA 1
ATOM 680 C C . GLN A 1 92 ? 6.247 4.007 17.979 1.00 14.19 100 GLN A C 1
ATOM 681 O O . GLN A 1 92 ? 6.219 4.341 19.164 1.00 14.69 100 GLN A O 1
ATOM 687 N N . HIS A 1 93 ? 5.326 4.347 17.088 1.00 13.80 101 HIS A N 1
ATOM 688 C CA . HIS A 1 93 ? 4.065 5.012 17.425 1.00 15.23 101 HIS A CA 1
ATOM 689 C C . HIS A 1 93 ? 3.031 4.458 16.466 1.00 13.52 101 HIS A C 1
ATOM 690 O O . HIS A 1 93 ? 3.308 4.304 15.286 1.00 14.43 101 HIS A O 1
ATOM 697 N N . PRO A 1 94 ? 1.821 4.173 16.961 1.00 15.46 102 PRO A N 1
ATOM 698 C CA . PRO A 1 94 ? 0.834 3.554 16.069 1.00 15.09 102 PRO A CA 1
ATOM 699 C C . PRO A 1 94 ? 0.397 4.448 14.907 1.00 15.45 102 PRO A C 1
ATOM 700 O O . PRO A 1 94 ? -0.197 3.926 13.951 1.00 16.37 102 PRO A O 1
ATOM 704 N N . CYS A 1 95 ? 0.695 5.751 14.986 1.00 14.58 103 CYS A N 1
ATOM 705 C CA . CYS A 1 95 ? 0.366 6.702 13.920 1.00 14.40 103 CYS A CA 1
ATOM 706 C C . CYS A 1 95 ? 1.612 7.150 13.137 1.00 15.17 103 CYS A C 1
ATOM 707 O O . CYS A 1 95 ? 1.568 8.126 12.379 1.00 14.79 103 CYS A O 1
ATOM 710 N N . PHE A 1 96 ? 2.720 6.434 13.326 1.00 12.17 104 PHE A N 1
ATOM 711 C CA . PHE A 1 96 ? 3.964 6.735 12.635 1.00 13.66 104 PHE A CA 1
ATOM 712 C C . PHE A 1 96 ? 4.335 5.515 11.801 1.00 13.55 104 PHE A C 1
ATOM 713 O O . PHE A 1 96 ? 4.971 4.599 12.295 1.00 15.39 104 PHE A O 1
ATOM 721 N N . LEU A 1 97 ? 3.889 5.489 10.551 1.00 13.64 105 LEU A N 1
ATOM 722 C CA . LEU A 1 97 ? 3.936 4.261 9.748 1.00 13.64 105 LEU A CA 1
ATOM 723 C C . LEU A 1 97 ? 4.465 4.522 8.353 1.00 17.12 105 LEU A C 1
ATOM 724 O O . LEU A 1 97 ? 4.144 5.548 7.752 1.00 17.46 105 LEU A O 1
ATOM 729 N N . ARG A 1 98 ? 5.239 3.573 7.828 1.00 15.17 106 ARG A N 1
ATOM 730 C CA . ARG A 1 98 ? 5.731 3.668 6.461 1.00 16.84 106 ARG A CA 1
ATOM 731 C C . ARG A 1 98 ? 4.577 3.847 5.474 1.00 18.07 106 ARG A C 1
ATOM 732 O O . ARG A 1 98 ? 3.560 3.152 5.548 1.00 16.87 106 ARG A O 1
ATOM 740 N N . GLY A 1 99 ? 4.734 4.806 4.566 1.00 17.78 107 GLY A N 1
ATOM 741 C CA . GLY A 1 99 ? 3.757 5.023 3.514 1.00 21.16 107 GLY A CA 1
ATOM 742 C C . GLY A 1 99 ? 2.467 5.706 3.943 1.00 20.41 107 GLY A C 1
ATOM 743 O O . GLY A 1 99 ? 1.549 5.841 3.135 1.00 20.47 107 GLY A O 1
ATOM 744 N N . GLN A 1 100 ? 2.387 6.146 5.195 1.00 15.54 108 GLN A N 1
ATOM 745 C CA . GLN A 1 100 ? 1.146 6.728 5.723 1.00 17.72 108 GLN A CA 1
ATOM 746 C C . GLN A 1 100 ? 1.402 8.047 6.440 1.00 15.50 108 GLN A C 1
ATOM 747 O O . GLN A 1 100 ? 1.027 8.216 7.605 1.00 16.36 108 GLN A O 1
ATOM 753 N N . GLU A 1 101 ? 2.022 8.990 5.746 1.00 16.55 109 GLU A N 1
ATOM 754 C CA . GLU A 1 101 ? 2.423 10.231 6.401 1.00 18.62 109 GLU A CA 1
ATOM 755 C C . GLU A 1 101 ? 1.234 11.025 6.946 1.00 17.22 109 GLU A C 1
ATOM 756 O O . GLU A 1 101 ? 1.393 11.794 7.889 1.00 19.61 109 GLU A O 1
ATOM 762 N N . GLN A 1 102 ? 0.050 10.831 6.368 1.00 16.15 110 GLN A N 1
ATOM 763 C CA . GLN A 1 102 ? -1.110 11.610 6.809 1.00 16.63 110 GLN A CA 1
ATOM 764 C C . GLN A 1 102 ? -1.489 11.280 8.254 1.00 16.90 110 GLN A C 1
ATOM 765 O O . GLN A 1 102 ? -2.155 12.079 8.906 1.00 19.81 110 GLN A O 1
ATOM 771 N N . LEU A 1 103 ? -1.081 10.106 8.749 1.00 14.67 111 LEU A N 1
ATOM 772 C CA . LEU A 1 103 ? -1.450 9.698 10.102 1.00 14.89 111 LEU A CA 1
ATOM 773 C C . LEU A 1 103 ? -0.740 10.514 11.174 1.00 13.79 111 LEU A C 1
ATOM 774 O O . LEU A 1 103 ? -1.116 10.459 12.334 1.00 16.59 111 LEU A O 1
ATOM 779 N N . LEU A 1 104 ? 0.316 11.235 10.799 1.00 15.32 112 LEU A N 1
ATOM 780 C CA . LEU A 1 104 ? 1.002 12.088 11.768 1.00 15.81 112 LEU A CA 1
ATOM 781 C C . LEU A 1 104 ? 0.033 13.101 12.372 1.00 17.83 112 LEU A C 1
ATOM 782 O O . LEU A 1 104 ? 0.260 13.590 13.479 1.00 19.14 112 LEU A O 1
ATOM 787 N N . GLU A 1 105 ? -1.044 13.420 11.647 1.00 18.45 113 GLU A N 1
ATOM 788 C CA . GLU A 1 105 ? -2.046 14.368 12.148 1.00 19.69 113 GLU A CA 1
ATOM 789 C C . GLU A 1 105 ? -2.671 13.927 13.470 1.00 20.89 113 GLU A C 1
ATOM 790 O O . GLU A 1 105 ? -3.229 14.745 14.201 1.00 22.46 113 GLU A O 1
ATOM 796 N N . ASN A 1 106 ? -2.592 12.634 13.763 1.00 17.97 114 ASN A N 1
ATOM 797 C CA . ASN A 1 106 ? -3.207 12.081 14.960 1.00 20.79 114 ASN A CA 1
ATOM 798 C C . ASN A 1 106 ? -2.271 11.986 16.155 1.00 21.98 114 ASN A C 1
ATOM 799 O O . ASN A 1 106 ? -2.689 11.578 17.233 1.00 22.15 114 ASN A O 1
ATOM 804 N N . ILE A 1 107 ? -1.009 12.352 15.967 1.00 20.86 115 ILE A N 1
ATOM 805 C CA . ILE A 1 107 ? -0.041 12.275 17.058 1.00 17.31 115 ILE A CA 1
ATOM 806 C C . ILE A 1 107 ? -0.158 13.489 17.953 1.00 22.60 115 ILE A C 1
ATOM 807 O O . ILE A 1 107 ? -0.171 14.627 17.476 1.00 23.90 115 ILE A O 1
ATOM 812 N N . LYS A 1 108 ? -0.239 13.236 19.254 1.00 22.50 116 LYS A N 1
ATOM 813 C CA . LYS A 1 108 ? -0.479 14.276 20.244 1.00 23.41 116 LYS A CA 1
ATOM 814 C C . LYS A 1 108 ? 0.578 14.234 21.346 1.00 21.62 116 LYS A C 1
ATOM 815 O O . LYS A 1 108 ? 1.184 13.187 21.591 1.00 22.16 116 LYS A O 1
ATOM 821 N N . ARG A 1 109 ? 0.803 15.372 21.997 1.00 22.77 117 ARG A N 1
ATOM 822 C CA . ARG A 1 109 ? 1.652 15.424 23.182 1.00 23.51 117 ARG A CA 1
ATOM 823 C C . ARG A 1 109 ? 0.993 14.649 24.302 1.00 28.64 117 ARG A C 1
ATOM 824 O O . ARG A 1 109 ? -0.221 14.733 24.478 1.00 31.58 117 ARG A O 1
ATOM 832 N N . LYS A 1 110 ? 1.792 13.896 25.054 1.00 32.84 118 LYS A N 1
ATOM 833 C CA . LYS A 1 110 ? 1.287 13.102 26.174 1.00 40.49 118 LYS A CA 1
ATOM 834 C C . LYS A 1 110 ? 1.962 13.499 27.483 1.00 47.02 118 LYS A C 1
ATOM 835 O O . LYS A 1 110 ? 3.044 14.088 27.485 1.00 52.17 118 LYS A O 1
ATOM 841 N N . HIS B 1 5 ? -0.555 -23.046 6.699 1.00 38.71 13 HIS B N 1
ATOM 842 C CA . HIS B 1 5 ? -0.243 -24.016 7.744 1.00 39.85 13 HIS B CA 1
ATOM 843 C C . HIS B 1 5 ? -1.241 -23.901 8.890 1.00 39.05 13 HIS B C 1
ATOM 844 O O . HIS B 1 5 ? -1.913 -22.884 9.037 1.00 35.64 13 HIS B O 1
ATOM 851 N N . HIS B 1 6 ? -1.343 -24.954 9.690 1.00 39.60 14 HIS B N 1
ATOM 852 C CA . HIS B 1 6 ? -2.208 -24.960 10.867 1.00 37.25 14 HIS B CA 1
ATOM 853 C C . HIS B 1 6 ? -1.727 -23.940 11.902 1.00 32.32 14 HIS B C 1
ATOM 854 O O . HIS B 1 6 ? -0.537 -23.877 12.218 1.00 32.74 14 HIS B O 1
ATOM 861 N N . VAL B 1 7 ? -2.638 -23.116 12.412 1.00 31.27 15 VAL B N 1
ATOM 862 C CA . VAL B 1 7 ? -2.257 -22.124 13.415 1.00 27.28 15 VAL B CA 1
ATOM 863 C C . VAL B 1 7 ? -2.086 -22.810 14.762 1.00 28.52 15 VAL B C 1
ATOM 864 O O . VAL B 1 7 ? -3.006 -23.464 15.245 1.00 33.32 15 VAL B O 1
ATOM 868 N N . PRO B 1 8 ? -0.898 -22.681 15.365 1.00 28.63 16 PRO B N 1
ATOM 869 C CA . PRO B 1 8 ? -0.615 -23.277 16.675 1.00 31.27 16 PRO B CA 1
ATOM 870 C C . PRO B 1 8 ? -1.686 -22.919 17.698 1.00 30.50 16 PRO B C 1
ATOM 871 O O . PRO B 1 8 ? -2.066 -21.748 17.781 1.00 27.06 16 PRO B O 1
ATOM 875 N N . ALA B 1 9 ? -2.165 -23.907 18.451 1.00 30.01 17 ALA B N 1
ATOM 876 C CA . ALA B 1 9 ? -3.175 -23.658 19.478 1.00 30.50 17 ALA B CA 1
ATOM 877 C C . ALA B 1 9 ? -2.702 -22.610 20.478 1.00 29.70 17 ALA B C 1
ATOM 878 O O . ALA B 1 9 ? -3.516 -21.876 21.041 1.00 28.50 17 ALA B O 1
ATOM 880 N N . PHE B 1 10 ? -1.392 -22.553 20.711 1.00 24.45 18 PHE B N 1
ATOM 881 C CA . PHE B 1 10 ? -0.843 -21.550 21.616 1.00 21.10 18 PHE B CA 1
ATOM 882 C C . PHE B 1 10 ? -1.323 -20.156 21.231 1.00 21.33 18 PHE B C 1
ATOM 883 O O . PHE B 1 10 ? -1.818 -19.391 22.067 1.00 23.58 18 PHE B O 1
ATOM 891 N N . LEU B 1 11 ? -1.177 -19.839 19.952 1.00 23.34 19 LEU B N 1
ATOM 892 C CA . LEU B 1 11 ? -1.498 -18.494 19.472 1.00 21.20 19 LEU B CA 1
ATOM 893 C C . LEU B 1 11 ? -3.001 -18.248 19.493 1.00 20.77 19 LEU B C 1
ATOM 894 O O . LEU B 1 11 ? -3.452 -17.169 19.876 1.00 21.49 19 LEU B O 1
ATOM 899 N N . THR B 1 12 ? -3.782 -19.244 19.086 1.00 21.97 20 THR B N 1
ATOM 900 C CA . THR B 1 12 ? -5.233 -19.086 19.074 1.00 21.52 20 THR B CA 1
ATOM 901 C C . THR B 1 12 ? -5.746 -18.880 20.490 1.00 25.01 20 THR B C 1
ATOM 902 O O . THR B 1 12 ? -6.549 -17.985 20.740 1.00 24.81 20 THR B O 1
ATOM 906 N N . LYS B 1 13 ? -5.265 -19.698 21.421 1.00 22.60 21 LYS B N 1
ATOM 907 C CA . LYS B 1 13 ? -5.635 -19.557 22.829 1.00 24.29 21 LYS B CA 1
ATOM 908 C C . LYS B 1 13 ? -5.241 -18.196 23.384 1.00 21.81 21 LYS B C 1
ATOM 909 O O . LYS B 1 13 ? -6.031 -17.530 24.066 1.00 24.01 21 LYS B O 1
ATOM 915 N N . LEU B 1 14 ? -4.014 -17.790 23.091 1.00 19.94 22 LEU B N 1
ATOM 916 C CA . LEU B 1 14 ? -3.506 -16.506 23.544 1.00 19.41 22 LEU B CA 1
ATOM 917 C C . LEU B 1 14 ? -4.366 -15.359 23.010 1.00 22.90 22 LEU B C 1
ATOM 918 O O . LEU B 1 14 ? -4.737 -14.464 23.765 1.00 20.15 22 LEU B O 1
ATOM 923 N N . TRP B 1 15 ? -4.690 -15.409 21.718 1.00 19.60 23 TRP B N 1
ATOM 924 C CA . TRP B 1 15 ? -5.476 -14.351 21.078 1.00 18.71 23 TRP B CA 1
ATOM 925 C C . TRP B 1 15 ? -6.879 -14.263 21.671 1.00 19.61 23 TRP B C 1
ATOM 926 O O . TRP B 1 15 ? -7.403 -13.170 21.922 1.00 20.98 23 TRP B O 1
ATOM 937 N N . THR B 1 16 ? -7.492 -15.419 21.915 1.00 20.01 24 THR B N 1
ATOM 938 C CA . THR B 1 16 ? -8.828 -15.444 22.477 1.00 24.83 24 THR B CA 1
ATOM 939 C C . THR B 1 16 ? -8.817 -14.910 23.908 1.00 26.28 24 THR B C 1
ATOM 940 O O . THR B 1 16 ? -9.708 -14.169 24.314 1.00 27.48 24 THR B O 1
ATOM 944 N N . LEU B 1 17 ? -7.783 -15.279 24.657 1.00 24.82 25 LEU B N 1
ATOM 945 C CA . LEU B 1 17 ? -7.625 -14.836 26.036 1.00 23.63 25 LEU B CA 1
ATOM 946 C C . LEU B 1 17 ? -7.436 -13.329 26.127 1.00 22.92 25 LEU B C 1
ATOM 947 O O . LEU B 1 17 ? -8.061 -12.658 26.962 1.00 25.37 25 LEU B O 1
ATOM 952 N N . VAL B 1 18 ? -6.569 -12.791 25.276 1.00 21.16 26 VAL B N 1
ATOM 953 C CA . VAL B 1 18 ? -6.392 -11.342 25.230 1.00 20.95 26 VAL B CA 1
ATOM 954 C C . VAL B 1 18 ? -7.707 -10.652 24.858 1.00 21.04 26 VAL B C 1
ATOM 955 O O . VAL B 1 18 ? -8.074 -9.657 25.466 1.00 20.73 26 VAL B O 1
ATOM 959 N N . SER B 1 19 ? -8.397 -11.191 23.857 1.00 21.08 27 SER B N 1
ATOM 960 C CA . SER B 1 19 ? -9.591 -10.555 23.288 1.00 24.92 27 SER B CA 1
ATOM 961 C C . SER B 1 19 ? -10.833 -10.648 24.171 1.00 27.50 27 SER B C 1
ATOM 962 O O . SER B 1 19 ? -11.820 -9.955 23.926 1.00 27.18 27 SER B O 1
ATOM 965 N N . ASP B 1 20 ? -10.792 -11.506 25.185 1.00 24.81 28 ASP B N 1
ATOM 966 C CA . ASP B 1 20 ? -11.926 -11.639 26.095 1.00 29.80 28 ASP B CA 1
ATOM 967 C C . ASP B 1 20 ? -11.963 -10.472 27.069 1.00 30.39 28 ASP B C 1
ATOM 968 O O . ASP B 1 20 ? -11.053 -10.316 27.877 1.00 32.30 28 ASP B O 1
ATOM 973 N N . PRO B 1 21 ? -13.024 -9.652 27.010 1.00 31.97 29 PRO B N 1
ATOM 974 C CA . PRO B 1 21 ? -13.054 -8.484 27.893 1.00 35.40 29 PRO B CA 1
ATOM 975 C C . PRO B 1 21 ? -13.056 -8.858 29.375 1.00 36.36 29 PRO B C 1
ATOM 976 O O . PRO B 1 21 ? -12.665 -8.034 30.201 1.00 35.91 29 PRO B O 1
ATOM 980 N N . ASP B 1 22 ? -13.473 -10.078 29.703 1.00 39.89 30 ASP B N 1
ATOM 981 C CA . ASP B 1 22 ? -13.609 -10.487 31.104 1.00 41.53 30 ASP B CA 1
ATOM 982 C C . ASP B 1 22 ? -12.283 -10.840 31.766 1.00 40.90 30 ASP B C 1
ATOM 983 O O . ASP B 1 22 ? -12.219 -11.043 32.980 1.00 42.00 30 ASP B O 1
ATOM 988 N N . THR B 1 23 ? -11.228 -10.929 30.966 1.00 32.97 31 THR B N 1
ATOM 989 C CA . THR B 1 23 ? -9.905 -11.209 31.502 1.00 31.68 31 THR B CA 1
ATOM 990 C C . THR B 1 23 ? -9.047 -9.949 31.519 1.00 28.32 31 THR B C 1
ATOM 991 O O . THR B 1 23 ? -7.894 -9.990 31.930 1.00 28.56 31 THR B O 1
ATOM 995 N N . ASP B 1 24 ? -9.622 -8.833 31.083 1.00 29.73 32 ASP B N 1
ATOM 996 C CA . ASP B 1 24 ? -8.853 -7.606 30.866 1.00 27.06 32 ASP B CA 1
ATOM 997 C C . ASP B 1 24 ? -8.148 -7.079 32.111 1.00 26.23 32 ASP B C 1
ATOM 998 O O . ASP B 1 24 ? -7.212 -6.298 32.001 1.00 27.97 32 ASP B O 1
ATOM 1003 N N . ALA B 1 25 ? -8.598 -7.489 33.292 1.00 27.62 33 ALA B N 1
ATOM 1004 C CA . ALA B 1 25 ? -7.905 -7.102 34.514 1.00 30.48 33 ALA B CA 1
ATOM 1005 C C . ALA B 1 25 ? -6.493 -7.712 34.570 1.00 28.71 33 ALA B C 1
ATOM 1006 O O . ALA B 1 25 ? -5.607 -7.168 35.222 1.00 28.27 33 ALA B O 1
ATOM 1008 N N . LEU B 1 26 ? -6.286 -8.834 33.882 1.00 25.44 34 LEU B N 1
ATOM 1009 C CA . LEU B 1 26 ? -4.985 -9.507 33.883 1.00 22.31 34 LEU B CA 1
ATOM 1010 C C . LEU B 1 26 ? -4.298 -9.523 32.517 1.00 20.10 34 LEU B C 1
ATOM 1011 O O . LEU B 1 26 ? -3.077 -9.603 32.429 1.00 23.45 34 LEU B O 1
ATOM 1016 N N . ILE B 1 27 ? -5.076 -9.464 31.447 1.00 22.44 35 ILE B N 1
ATOM 1017 C CA . ILE B 1 27 ? -4.471 -9.478 30.125 1.00 22.20 35 ILE B CA 1
ATOM 1018 C C . ILE B 1 27 ? -5.426 -8.852 29.120 1.00 23.50 35 ILE B C 1
ATOM 1019 O O . ILE B 1 27 ? -6.585 -9.239 29.033 1.00 21.07 35 ILE B O 1
ATOM 1024 N N . CYS B 1 28 ? -4.942 -7.862 28.375 1.00 21.60 36 CYS B N 1
ATOM 1025 C CA . CYS B 1 28 ? -5.823 -7.062 27.527 1.00 21.04 36 CYS B CA 1
ATOM 1026 C C . CYS B 1 28 ? -5.082 -6.403 26.374 1.00 19.72 36 CYS B C 1
ATOM 1027 O O . CYS B 1 28 ? -3.864 -6.248 26.415 1.00 20.99 36 CYS B O 1
ATOM 1030 N N . TRP B 1 29 ? -5.837 -6.010 25.355 1.00 20.48 37 TRP B N 1
ATOM 1031 C CA . TRP B 1 29 ? -5.300 -5.230 24.250 1.00 17.84 37 TRP B CA 1
ATOM 1032 C C . TRP B 1 29 ? -4.919 -3.837 24.696 1.00 19.16 37 TRP B C 1
ATOM 1033 O O . TRP B 1 29 ? -5.573 -3.238 25.551 1.00 19.93 37 TRP B O 1
ATOM 1044 N N . SER B 1 30 ? -3.883 -3.297 24.076 1.00 20.06 38 SER B N 1
ATOM 1045 C CA . SER B 1 30 ? -3.626 -1.873 24.192 1.00 19.91 38 SER B CA 1
ATOM 1046 C C . SER B 1 30 ? -4.733 -1.099 23.463 1.00 21.53 38 SER B C 1
ATOM 1047 O O . SER B 1 30 ? -5.479 -1.679 22.662 1.00 21.48 38 SER B O 1
ATOM 1050 N N . PRO B 1 31 ? -4.851 0.208 23.730 1.00 21.56 39 PRO B N 1
ATOM 1051 C CA . PRO B 1 31 ? -5.924 0.972 23.082 1.00 20.19 39 PRO B CA 1
ATOM 1052 C C . PRO B 1 31 ? -5.880 0.899 21.555 1.00 21.82 39 PRO B C 1
ATOM 1053 O O . PRO B 1 31 ? -6.934 0.833 20.923 1.00 22.02 39 PRO B O 1
ATOM 1057 N N . SER B 1 32 ? -4.681 0.869 20.975 1.00 20.68 40 SER B N 1
ATOM 1058 C CA . SER B 1 32 ? -4.540 0.828 19.525 1.00 20.70 40 SER B CA 1
ATOM 1059 C C . SER B 1 32 ? -4.880 -0.536 18.946 1.00 20.77 40 SER B C 1
ATOM 1060 O O . SER B 1 32 ? -5.114 -0.658 17.747 1.00 20.50 40 SER B O 1
ATOM 1063 N N . GLY B 1 33 ? -4.883 -1.559 19.800 1.00 19.03 41 GLY B N 1
ATOM 1064 C CA . GLY B 1 33 ? -5.069 -2.924 19.359 1.00 18.91 41 GLY B CA 1
ATOM 1065 C C . GLY B 1 33 ? -3.824 -3.594 18.791 1.00 17.65 41 GLY B C 1
ATOM 1066 O O . GLY B 1 33 ? -3.912 -4.708 18.270 1.00 18.32 41 GLY B O 1
ATOM 1067 N N . ASN B 1 34 ? -2.676 -2.918 18.877 1.00 15.73 42 ASN B N 1
ATOM 1068 C CA . ASN B 1 34 ? -1.437 -3.423 18.270 1.00 15.16 42 ASN B CA 1
ATOM 1069 C C . ASN B 1 34 ? -0.580 -4.228 19.217 1.00 16.79 42 ASN B C 1
ATOM 1070 O O . ASN B 1 34 ? 0.383 -4.854 18.782 1.00 18.40 42 ASN B O 1
ATOM 1075 N N . SER B 1 35 ? -0.890 -4.166 20.508 1.00 17.24 43 SER B N 1
ATOM 1076 C CA . SER B 1 35 ? -0.081 -4.821 21.534 1.00 18.60 43 SER B CA 1
ATOM 1077 C C . SER B 1 35 ? -0.992 -5.347 22.621 1.00 19.93 43 SER B C 1
ATOM 1078 O O . SER B 1 35 ? -2.172 -4.998 22.660 1.00 18.30 43 SER B O 1
ATOM 1081 N N . PHE B 1 36 ? -0.460 -6.176 23.512 1.00 16.48 44 PHE B N 1
ATOM 1082 C CA . PHE B 1 36 ? -1.247 -6.585 24.666 1.00 19.11 44 PHE B CA 1
ATOM 1083 C C . PHE B 1 36 ? -0.448 -6.484 25.959 1.00 18.76 44 PHE B C 1
ATOM 1084 O O . PHE B 1 36 ? 0.781 -6.544 25.959 1.00 17.90 44 PHE B O 1
ATOM 1092 N N . HIS B 1 37 ? -1.168 -6.263 27.051 1.00 17.76 45 HIS B N 1
ATOM 1093 C CA . HIS B 1 37 ? -0.583 -6.120 28.380 1.00 17.89 45 HIS B CA 1
ATOM 1094 C C . HIS B 1 37 ? -0.813 -7.362 29.224 1.00 17.80 45 HIS B C 1
ATOM 1095 O O . HIS B 1 37 ? -1.898 -7.923 29.195 1.00 19.99 45 HIS B O 1
ATOM 1102 N N . VAL B 1 38 ? 0.195 -7.741 30.001 1.00 18.51 46 VAL B N 1
ATOM 1103 C CA . VAL B 1 38 ? 0.041 -8.725 31.060 1.00 18.58 46 VAL B CA 1
ATOM 1104 C C . VAL B 1 38 ? 0.260 -8.035 32.403 1.00 20.25 46 VAL B C 1
ATOM 1105 O O . VAL B 1 38 ? 1.311 -7.431 32.630 1.00 23.17 46 VAL B O 1
ATOM 1109 N N . PHE B 1 39 ? -0.731 -8.115 33.284 1.00 21.07 47 PHE B N 1
ATOM 1110 C CA . PHE B 1 39 ? -0.632 -7.487 34.597 1.00 24.48 47 PHE B CA 1
ATOM 1111 C C . PHE B 1 39 ? -0.425 -8.515 35.694 1.00 28.75 47 PHE B C 1
ATOM 1112 O O . PHE B 1 39 ? -0.830 -9.665 35.542 1.00 30.95 47 PHE B O 1
ATOM 1120 N N . ASP B 1 40 ? 0.194 -8.088 36.794 1.00 28.43 48 ASP B N 1
ATOM 1121 C CA . ASP B 1 40 ? 0.222 -8.867 38.033 1.00 27.33 48 ASP B CA 1
ATOM 1122 C C . ASP B 1 40 ? 0.575 -10.325 37.795 1.00 23.99 48 ASP B C 1
ATOM 1123 O O . ASP B 1 40 ? -0.262 -11.211 37.949 1.00 25.01 48 ASP B O 1
ATOM 1128 N N . GLN B 1 41 ? 1.821 -10.567 37.423 1.00 25.65 49 GLN B N 1
ATOM 1129 C CA . GLN B 1 41 ? 2.219 -11.887 36.968 1.00 22.63 49 GLN B CA 1
ATOM 1130 C C . GLN B 1 41 ? 2.132 -12.929 38.068 1.00 26.15 49 GLN B C 1
ATOM 1131 O O . GLN B 1 41 ? 1.987 -14.111 37.784 1.00 28.00 49 GLN B O 1
ATOM 1137 N N . GLY B 1 42 ? 2.217 -12.492 39.321 1.00 28.17 50 GLY B N 1
ATOM 1138 C CA . GLY B 1 42 ? 2.040 -13.393 40.443 1.00 29.45 50 GLY B CA 1
ATOM 1139 C C . GLY B 1 42 ? 0.651 -13.999 40.391 1.00 31.11 50 GLY B C 1
ATOM 1140 O O . GLY B 1 42 ? 0.467 -15.190 40.626 1.00 32.04 50 GLY B O 1
ATOM 1141 N N . GLN B 1 43 ? -0.327 -13.168 40.049 1.00 28.21 51 GLN B N 1
ATOM 1142 C CA . GLN B 1 43 ? -1.716 -13.607 39.953 1.00 29.92 51 GLN B CA 1
ATOM 1143 C C . GLN B 1 43 ? -1.995 -14.308 38.621 1.00 29.22 51 GLN B C 1
ATOM 1144 O O . GLN B 1 43 ? -2.721 -15.300 38.570 1.00 30.13 51 GLN B O 1
ATOM 1150 N N . PHE B 1 44 ? -1.425 -13.777 37.544 1.00 27.67 52 PHE B N 1
ATOM 1151 C CA . PHE B 1 44 ? -1.591 -14.340 36.199 1.00 26.85 52 PHE B CA 1
ATOM 1152 C C . PHE B 1 44 ? -1.171 -15.810 36.170 1.00 28.36 52 PHE B C 1
ATOM 1153 O O . PHE B 1 44 ? -1.839 -16.654 35.566 1.00 26.63 52 PHE B O 1
ATOM 1161 N N . ALA B 1 45 ? -0.069 -16.116 36.847 1.00 27.85 53 ALA B N 1
ATOM 1162 C CA . ALA B 1 45 ? 0.453 -17.476 36.856 1.00 26.91 53 ALA B CA 1
ATOM 1163 C C . ALA B 1 45 ? -0.431 -18.432 37.648 1.00 31.20 53 ALA B C 1
ATOM 1164 O O . ALA B 1 45 ? -0.509 -19.613 37.328 1.00 33.58 53 ALA B O 1
ATOM 1166 N N . LYS B 1 46 ? -1.099 -17.923 38.679 1.00 30.95 54 LYS B N 1
ATOM 1167 C CA . LYS B 1 46 ? -1.968 -18.749 39.514 1.00 37.03 54 LYS B CA 1
ATOM 1168 C C . LYS B 1 46 ? -3.349 -18.962 38.900 1.00 38.24 54 LYS B C 1
ATOM 1169 O O . LYS B 1 46 ? -3.938 -20.027 39.045 1.00 41.35 54 LYS B O 1
ATOM 1175 N N . GLU B 1 47 ? -3.865 -17.944 38.215 1.00 35.70 55 GLU B N 1
ATOM 1176 C CA . GLU B 1 47 ? -5.241 -17.983 37.726 1.00 39.48 55 GLU B CA 1
ATOM 1177 C C . GLU B 1 47 ? -5.359 -18.396 36.269 1.00 38.65 55 GLU B C 1
ATOM 1178 O O . GLU B 1 47 ? -6.251 -19.159 35.900 1.00 39.78 55 GLU B O 1
ATOM 1184 N N . VAL B 1 48 ? -4.469 -17.871 35.438 1.00 29.97 56 VAL B N 1
ATOM 1185 C CA . VAL B 1 48 ? -4.613 -18.005 33.996 1.00 29.09 56 VAL B CA 1
ATOM 1186 C C . VAL B 1 48 ? -3.852 -19.193 33.412 1.00 29.01 56 VAL B C 1
ATOM 1187 O O . VAL B 1 48 ? -4.444 -20.032 32.736 1.00 28.59 56 VAL B O 1
ATOM 1191 N N . LEU B 1 49 ? -2.549 -19.269 33.669 1.00 29.79 57 LEU B N 1
ATOM 1192 C CA . LEU B 1 49 ? -1.713 -20.323 33.094 1.00 28.52 57 LEU B CA 1
ATOM 1193 C C . LEU B 1 49 ? -2.213 -21.740 33.327 1.00 31.01 57 LEU B C 1
ATOM 1194 O O . LEU B 1 49 ? -2.189 -22.551 32.407 1.00 33.89 57 LEU B O 1
ATOM 1199 N N . PRO B 1 50 ? -2.651 -22.051 34.561 1.00 33.27 58 PRO B N 1
ATOM 1200 C CA . PRO B 1 50 ? -3.122 -23.406 34.879 1.00 33.58 58 PRO B CA 1
ATOM 1201 C C . PRO B 1 50 ? -4.332 -23.828 34.064 1.00 36.10 58 PRO B C 1
ATOM 1202 O O . PRO B 1 50 ? -4.570 -25.022 33.889 1.00 42.07 58 PRO B O 1
ATOM 1206 N N . LYS B 1 51 ? -5.100 -22.863 33.574 1.00 34.38 59 LYS B N 1
ATOM 1207 C CA . LYS B 1 51 ? -6.300 -23.201 32.830 1.00 34.85 59 LYS B CA 1
ATOM 1208 C C . LYS B 1 51 ? -6.091 -23.171 31.315 1.00 33.94 59 LYS B C 1
ATOM 1209 O O . LYS B 1 51 ? -6.695 -23.966 30.593 1.00 41.08 59 LYS B O 1
ATOM 1215 N N . TYR B 1 52 ? -5.226 -22.285 30.829 1.00 31.61 60 TYR B N 1
ATOM 1216 C CA . TYR B 1 52 ? -5.096 -22.111 29.385 1.00 32.20 60 TYR B CA 1
ATOM 1217 C C . TYR B 1 52 ? -3.760 -22.565 28.810 1.00 31.87 60 TYR B C 1
ATOM 1218 O O . TYR B 1 52 ? -3.656 -22.820 27.612 1.00 32.53 60 TYR B O 1
ATOM 1227 N N . PHE B 1 53 ? -2.745 -22.664 29.659 1.00 22.45 61 PHE B N 1
ATOM 1228 C CA . PHE B 1 53 ? -1.427 -23.112 29.226 1.00 25.33 61 PHE B CA 1
ATOM 1229 C C . PHE B 1 53 ? -0.877 -24.065 30.276 1.00 22.87 61 PHE B C 1
ATOM 1230 O O . PHE B 1 53 ? 0.021 -23.720 31.044 1.00 23.76 61 PHE B O 1
ATOM 1238 N N . LYS B 1 54 ? -1.426 -25.270 30.296 1.00 23.83 62 LYS B N 1
ATOM 1239 C CA . LYS B 1 54 ? -1.200 -26.193 31.401 1.00 23.56 62 LYS B CA 1
ATOM 1240 C C . LYS B 1 54 ? 0.269 -26.537 31.580 1.00 22.88 62 LYS B C 1
ATOM 1241 O O . LYS B 1 54 ? 0.986 -26.738 30.607 1.00 22.88 62 LYS B O 1
ATOM 1247 N N . HIS B 1 55 ? 0.698 -26.570 32.840 1.00 21.37 63 HIS B N 1
ATOM 1248 C CA . HIS B 1 55 ? 2.046 -26.971 33.213 1.00 23.45 63 HIS B CA 1
ATOM 1249 C C . HIS B 1 55 ? 3.084 -25.936 32.794 1.00 24.72 63 HIS B C 1
ATOM 1250 O O . HIS B 1 55 ? 4.232 -26.280 32.540 1.00 25.37 63 HIS B O 1
ATOM 1257 N N . ASN B 1 56 ? 2.669 -24.677 32.726 1.00 23.04 64 ASN B N 1
ATOM 1258 C CA . ASN B 1 56 ? 3.589 -23.577 32.451 1.00 23.60 64 ASN B CA 1
ATOM 1259 C C . ASN B 1 56 ? 3.826 -22.685 33.666 1.00 26.13 64 ASN B C 1
ATOM 1260 O O . ASN B 1 56 ? 2.988 -22.600 34.567 1.00 27.18 64 ASN B O 1
ATOM 1265 N N . ASN B 1 57 ? 4.974 -22.015 33.683 1.00 23.01 65 ASN B N 1
ATOM 1266 C CA . ASN B 1 57 ? 5.161 -20.875 34.569 1.00 23.56 65 ASN B CA 1
ATOM 1267 C C . ASN B 1 57 ? 5.367 -19.635 33.703 1.00 21.79 65 ASN B C 1
ATOM 1268 O O . ASN B 1 57 ? 5.229 -19.705 32.482 1.00 19.95 65 ASN B O 1
ATOM 1273 N N . MET B 1 58 ? 5.660 -18.491 34.312 1.00 19.88 66 MET B N 1
ATOM 1274 C CA . MET B 1 58 ? 5.788 -17.270 33.516 1.00 21.07 66 MET B CA 1
ATOM 1275 C C . MET B 1 58 ? 6.940 -17.405 32.540 1.00 19.04 66 MET B C 1
ATOM 1276 O O . MET B 1 58 ? 6.847 -16.969 31.395 1.00 21.09 66 MET B O 1
ATOM 1281 N N . ALA B 1 59 ? 8.032 -18.005 33.000 1.00 17.63 67 ALA B N 1
ATOM 1282 C CA . ALA B 1 59 ? 9.219 -18.131 32.159 1.00 19.01 67 ALA B CA 1
ATOM 1283 C C . ALA B 1 59 ? 8.931 -18.956 30.906 1.00 20.39 67 ALA B C 1
ATOM 1284 O O . ALA B 1 59 ? 9.314 -18.555 29.813 1.00 18.71 67 ALA B O 1
ATOM 1286 N N . SER B 1 60 ? 8.256 -20.098 31.054 1.00 19.98 68 SER B N 1
ATOM 1287 C CA . SER B 1 60 ? 8.014 -20.950 29.902 1.00 20.78 68 SER B CA 1
ATOM 1288 C C . SER B 1 60 ? 6.980 -20.313 28.973 1.00 21.26 68 SER B C 1
ATOM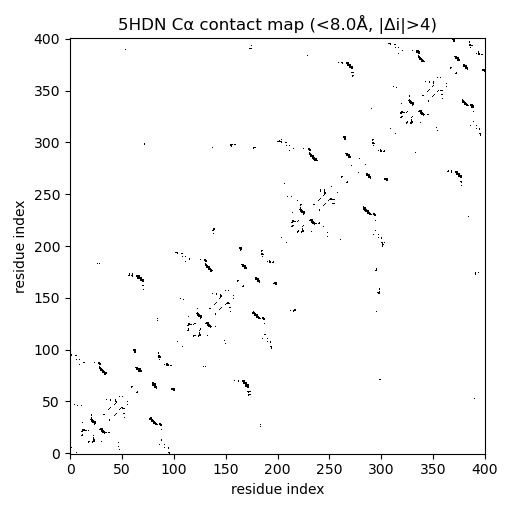 1289 O O . SER B 1 60 ? 7.036 -20.490 27.757 1.00 20.64 68 SER B O 1
ATOM 1292 N N . PHE B 1 61 ? 6.051 -19.552 29.542 1.00 17.82 69 PHE B N 1
ATOM 1293 C CA . PHE B 1 61 ? 5.077 -18.819 28.743 1.00 17.46 69 PHE B CA 1
ATOM 1294 C C . PHE B 1 61 ? 5.783 -17.747 27.909 1.00 18.39 69 PHE B C 1
ATOM 1295 O O . PHE B 1 61 ? 5.582 -17.634 26.695 1.00 19.68 69 PHE B O 1
ATOM 1303 N N . VAL B 1 62 ? 6.648 -16.980 28.555 1.00 18.97 70 VAL B N 1
ATOM 1304 C CA . VAL B 1 62 ? 7.362 -15.921 27.864 1.00 17.95 70 VAL B CA 1
ATOM 1305 C C . VAL B 1 62 ? 8.359 -16.508 26.851 1.00 19.78 70 VAL B C 1
ATOM 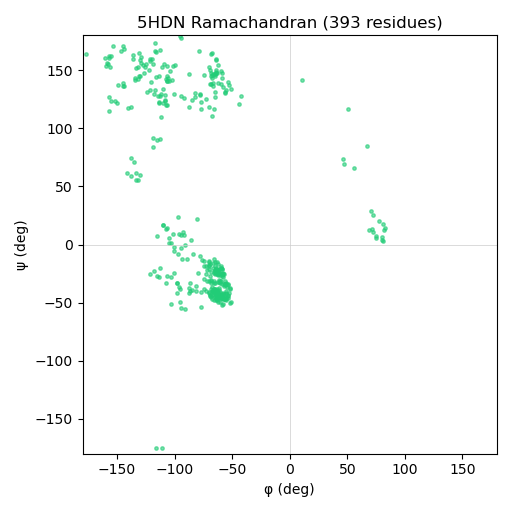1306 O O . VAL B 1 62 ? 8.580 -15.924 25.804 1.00 18.35 70 VAL B O 1
ATOM 1310 N N . ARG B 1 63 ? 8.915 -17.682 27.132 1.00 18.10 71 ARG B N 1
ATOM 1311 C CA . ARG B 1 63 ? 9.808 -18.328 26.149 1.00 19.87 71 ARG B CA 1
ATOM 1312 C C . ARG B 1 63 ? 9.039 -18.622 24.856 1.00 18.02 71 ARG B C 1
ATOM 1313 O O . ARG B 1 63 ? 9.587 -18.497 23.768 1.00 20.36 71 ARG B O 1
ATOM 1321 N N . GLN B 1 64 ? 7.768 -19.005 24.979 1.00 19.20 72 GLN B N 1
ATOM 1322 C CA . GLN B 1 64 ? 6.947 -19.273 23.799 1.00 17.66 72 GLN B CA 1
ATOM 1323 C C . GLN B 1 64 ? 6.664 -17.999 23.001 1.00 16.96 72 GLN B C 1
ATOM 1324 O O . GLN B 1 64 ? 6.690 -17.993 21.767 1.00 19.31 72 GLN B O 1
ATOM 1330 N N . LEU B 1 65 ? 6.411 -16.906 23.701 1.00 17.21 73 LEU B N 1
ATOM 1331 C CA . LEU B 1 65 ? 6.246 -15.634 23.011 1.00 18.77 73 LEU B CA 1
ATOM 1332 C C . LEU B 1 65 ? 7.517 -15.296 22.230 1.00 18.18 73 LEU B C 1
ATOM 1333 O O . LEU B 1 65 ? 7.457 -14.851 21.087 1.00 18.48 73 LEU B O 1
ATOM 1338 N N . ASN B 1 66 ? 8.672 -15.527 22.841 1.00 19.31 74 ASN B N 1
ATOM 1339 C CA . ASN B 1 66 ? 9.923 -15.218 22.162 1.00 19.35 74 ASN B CA 1
ATOM 1340 C C . ASN B 1 66 ? 10.096 -16.117 20.942 1.00 18.84 74 ASN B C 1
ATOM 1341 O O . ASN B 1 66 ? 10.565 -15.667 19.902 1.00 19.65 74 ASN B O 1
ATOM 1346 N N . MET B 1 67 ? 9.698 -17.382 21.069 1.00 18.87 75 MET B N 1
ATOM 1347 C CA . MET B 1 67 ? 9.839 -18.332 19.973 1.00 21.51 75 MET B CA 1
ATOM 1348 C C . MET B 1 67 ? 9.050 -17.892 18.741 1.00 22.01 75 MET B C 1
ATOM 1349 O O . MET B 1 67 ? 9.456 -18.145 17.604 1.00 27.16 75 MET B O 1
ATOM 1354 N N . TYR B 1 68 ? 7.918 -17.234 18.969 1.00 19.65 76 TYR B N 1
ATOM 1355 C CA . TYR B 1 68 ? 7.092 -16.764 17.872 1.00 21.64 76 TYR B CA 1
ATOM 1356 C C . TYR B 1 68 ? 7.442 -15.340 17.464 1.00 24.38 76 TYR B C 1
ATOM 1357 O O . TYR B 1 68 ? 6.753 -14.744 16.638 1.00 24.10 76 TYR B O 1
ATOM 1366 N N . GLY B 1 69 ? 8.521 -14.807 18.031 1.00 21.15 77 GLY B N 1
ATOM 1367 C CA . GLY B 1 69 ? 9.015 -13.502 17.627 1.00 23.75 77 GLY B CA 1
ATOM 1368 C C . GLY B 1 69 ? 8.246 -12.310 18.175 1.00 22.39 77 GLY B C 1
ATOM 1369 O O . GLY B 1 69 ? 8.327 -11.208 17.615 1.00 21.53 77 GLY B O 1
ATOM 1370 N N . PHE B 1 70 ? 7.500 -12.508 19.258 1.00 18.76 78 PHE B N 1
ATOM 1371 C CA . PHE B 1 70 ? 6.902 -11.367 19.966 1.00 18.85 78 PHE B CA 1
ATOM 1372 C C . PHE B 1 70 ? 8.006 -10.507 20.544 1.00 18.61 78 PHE B C 1
ATOM 1373 O O . PHE B 1 70 ? 9.049 -11.020 20.939 1.00 22.64 78 PHE B O 1
ATOM 1381 N N . ARG B 1 71 ? 7.768 -9.196 20.585 1.00 18.56 79 ARG B N 1
ATOM 1382 C CA . ARG B 1 71 ? 8.703 -8.255 21.183 1.00 19.03 79 ARG B CA 1
ATOM 1383 C C . ARG B 1 71 ? 8.087 -7.651 22.427 1.00 17.99 79 ARG B C 1
ATOM 1384 O O . ARG B 1 71 ? 6.893 -7.791 22.661 1.00 19.62 79 ARG B O 1
ATOM 1392 N N . LYS B 1 72 ? 8.912 -6.975 23.220 1.00 18.25 80 LYS B N 1
ATOM 1393 C CA . LYS B 1 72 ? 8.428 -6.241 24.370 1.00 17.39 80 LYS B CA 1
ATOM 1394 C C . LYS B 1 72 ? 8.368 -4.754 24.039 1.00 18.07 80 LYS B C 1
ATOM 1395 O O . LYS B 1 72 ? 9.242 -4.228 23.352 1.00 19.92 80 LYS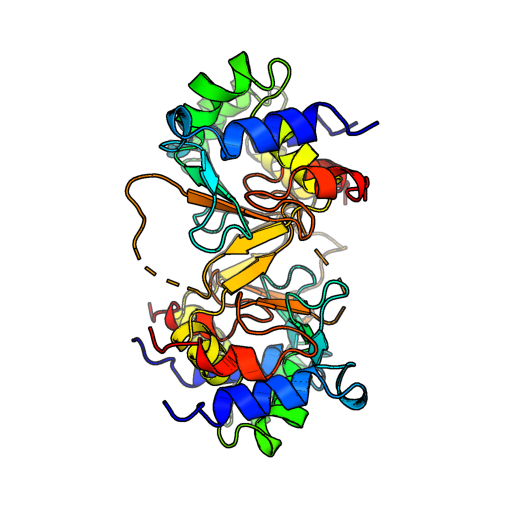 B O 1
ATOM 1401 N N . VAL B 1 73 ? 7.331 -4.092 24.530 1.00 16.84 81 VAL B N 1
ATOM 1402 C CA . VAL B 1 73 ? 7.183 -2.648 24.355 1.00 17.06 81 VAL B CA 1
ATOM 1403 C C . VAL B 1 73 ? 7.419 -1.947 25.681 1.00 18.79 81 VAL B C 1
ATOM 1404 O O . VAL B 1 73 ? 6.743 -2.248 26.669 1.00 21.01 81 VAL B O 1
ATOM 1408 N N . VAL B 1 74 ? 8.362 -1.007 25.711 1.00 16.52 82 VAL B N 1
ATOM 1409 C CA . VAL B 1 74 ? 8.673 -0.319 26.961 1.00 17.77 82 VAL B CA 1
ATOM 1410 C C . VAL B 1 74 ? 8.663 1.187 26.768 1.00 18.24 82 VAL B C 1
ATOM 1411 O O . VAL B 1 74 ? 8.735 1.677 25.640 1.00 19.07 82 VAL B O 1
ATOM 1415 N N . HIS B 1 75 ? 8.545 1.920 27.867 1.00 20.93 83 HIS B N 1
ATOM 1416 C CA . HIS B 1 75 ? 8.560 3.379 27.782 1.00 22.19 83 HIS B CA 1
ATOM 1417 C C . HIS B 1 75 ? 9.976 3.872 27.512 1.00 23.06 83 HIS B C 1
ATOM 1418 O O . HIS B 1 75 ? 10.959 3.285 27.978 1.00 23.86 83 HIS B O 1
ATOM 1425 N N . ILE B 1 76 ? 10.077 4.952 26.749 1.00 20.09 84 ILE B N 1
ATOM 1426 C CA . ILE B 1 76 ? 11.373 5.537 26.449 1.00 20.45 84 ILE B CA 1
ATOM 1427 C C . ILE B 1 76 ? 11.999 6.132 27.697 1.00 24.78 84 ILE B C 1
ATOM 1428 O O . ILE B 1 76 ? 13.182 5.916 27.977 1.00 28.17 84 ILE B O 1
ATOM 1433 N N . GLU B 1 77 ? 11.205 6.890 28.444 1.00 27.17 85 GLU B N 1
ATOM 1434 C CA . GLU B 1 77 ? 11.667 7.454 29.708 1.00 33.30 85 GLU B CA 1
ATOM 1435 C C . GLU B 1 77 ? 10.994 6.736 30.868 1.00 39.26 85 GLU B C 1
ATOM 1436 O O . GLU B 1 77 ? 9.769 6.592 30.895 1.00 39.93 85 GLU B O 1
ATOM 1442 N N . GLN B 1 78 ? 11.809 6.276 31.811 1.00 42.01 86 GLN B N 1
ATOM 1443 C CA . GLN B 1 78 ? 11.330 5.552 32.982 1.00 47.37 86 GLN B CA 1
ATOM 1444 C C . GLN B 1 78 ? 10.368 6.413 33.798 1.00 48.64 86 GLN B C 1
ATOM 1445 O O . GLN B 1 78 ? 10.631 7.591 34.041 1.00 48.43 86 GLN B O 1
ATOM 1451 N N . ARG B 1 86 ? 0.333 -2.441 40.625 1.00 43.86 94 ARG B N 1
ATOM 1452 C CA . ARG B 1 86 ? 0.349 -3.574 39.709 1.00 44.54 94 ARG B CA 1
ATOM 1453 C C . ARG B 1 86 ? 1.498 -3.467 38.712 1.00 44.14 94 ARG B C 1
ATOM 1454 O O . ARG B 1 86 ? 1.817 -2.375 38.229 1.00 44.51 94 ARG B O 1
ATOM 1462 N N . ASP B 1 87 ? 2.116 -4.607 38.412 1.00 41.55 95 ASP B N 1
ATOM 1463 C CA . ASP B 1 87 ? 3.165 -4.663 37.406 1.00 37.86 95 ASP B CA 1
ATOM 1464 C C . ASP B 1 87 ? 2.547 -4.887 36.031 1.00 32.37 95 ASP B C 1
ATOM 1465 O O . ASP B 1 87 ? 1.530 -5.559 35.893 1.00 30.34 95 ASP B O 1
ATOM 1470 N N . ASP B 1 88 ? 3.182 -4.315 35.021 1.00 28.32 96 ASP B N 1
ATOM 1471 C CA . ASP B 1 88 ? 2.620 -4.215 33.685 1.00 25.31 96 ASP B CA 1
ATOM 1472 C C . ASP B 1 88 ? 3.720 -4.525 32.672 1.00 26.44 96 ASP B C 1
ATOM 1473 O O . ASP B 1 88 ? 4.747 -3.850 32.649 1.00 26.46 96 ASP B O 1
ATOM 1478 N N . THR B 1 89 ? 3.532 -5.579 31.877 1.00 23.06 97 THR B N 1
ATOM 1479 C CA . THR B 1 89 ? 4.472 -5.928 30.818 1.00 19.25 97 THR B CA 1
ATOM 1480 C C . THR B 1 89 ? 3.715 -5.925 29.495 1.00 21.34 97 THR B C 1
ATOM 1481 O O . THR B 1 89 ? 2.624 -6.481 29.404 1.00 20.92 97 THR B O 1
ATOM 1485 N N . GLU B 1 90 ? 4.281 -5.295 28.474 1.00 17.44 98 GLU B N 1
ATOM 1486 C CA . GLU B 1 90 ? 3.591 -5.144 27.194 1.00 17.49 98 GLU B CA 1
ATOM 1487 C C . GLU B 1 90 ? 4.309 -5.919 26.094 1.00 17.74 98 GLU B C 1
ATOM 1488 O O . GLU B 1 90 ? 5.527 -5.778 25.901 1.00 18.03 98 GLU B O 1
ATOM 1494 N N . PHE B 1 91 ? 3.561 -6.756 25.385 1.00 16.22 99 PHE B N 1
ATOM 1495 C CA . PHE B 1 91 ? 4.134 -7.557 24.306 1.00 15.05 99 PHE B CA 1
ATOM 1496 C C . PHE B 1 91 ? 3.471 -7.230 22.970 1.00 15.54 99 PHE B C 1
ATOM 1497 O O . PHE B 1 91 ? 2.338 -6.730 22.926 1.00 16.82 99 PHE B O 1
ATOM 1505 N N . GLN B 1 92 ? 4.137 -7.548 21.866 1.00 17.49 100 GLN B N 1
ATOM 1506 C CA . GLN B 1 92 ? 3.484 -7.354 20.581 1.00 15.77 100 GLN B CA 1
ATOM 1507 C C . GLN B 1 92 ? 4.079 -8.174 19.460 1.00 15.97 100 GLN B C 1
ATOM 1508 O O . GLN B 1 92 ? 5.232 -8.604 19.514 1.00 17.21 100 GLN B O 1
ATOM 1514 N N . HIS B 1 93 ? 3.242 -8.404 18.456 1.00 17.15 101 HIS B N 1
ATOM 1515 C CA . HIS B 1 93 ? 3.637 -9.013 17.207 1.00 15.99 101 HIS B CA 1
ATOM 1516 C C . HIS B 1 93 ? 2.813 -8.335 16.118 1.00 16.33 101 HIS B C 1
ATOM 1517 O O . HIS B 1 93 ? 1.616 -8.131 16.300 1.00 17.51 101 HIS B O 1
ATOM 1524 N N . PRO B 1 94 ? 3.441 -7.988 14.988 1.00 16.88 102 PRO B N 1
ATOM 1525 C CA . PRO B 1 94 ? 2.710 -7.236 13.958 1.00 21.06 102 PRO B CA 1
ATOM 1526 C C . PRO B 1 94 ? 1.510 -7.993 13.383 1.00 20.78 102 PRO B C 1
ATOM 1527 O O . PRO B 1 94 ? 0.652 -7.371 12.766 1.00 21.12 102 PRO B O 1
ATOM 1531 N N . CYS B 1 95 ? 1.448 -9.304 13.586 1.00 19.00 103 CYS B N 1
ATOM 1532 C CA . CYS B 1 95 ? 0.302 -10.086 13.117 1.00 20.92 103 CYS B CA 1
ATOM 1533 C C . CYS B 1 95 ? -0.574 -10.609 14.254 1.00 18.64 103 CYS B C 1
ATOM 1534 O O . CYS B 1 95 ? -1.370 -11.540 14.060 1.00 20.31 103 CYS B O 1
ATOM 1537 N N . PHE B 1 96 ? -0.416 -10.030 15.437 1.00 17.62 104 PHE B N 1
ATOM 1538 C CA . PHE B 1 96 ? -1.238 -10.378 16.597 1.00 20.46 104 PHE B CA 1
ATOM 1539 C C . PHE B 1 96 ? -2.037 -9.127 16.952 1.00 17.79 104 PHE B C 1
ATOM 1540 O O . PHE B 1 96 ? -1.565 -8.302 17.736 1.00 18.88 104 PHE B O 1
ATOM 1548 N N . LEU B 1 97 ? -3.225 -8.980 16.359 1.00 17.06 105 LEU B N 1
ATOM 1549 C CA . LEU B 1 97 ? -3.942 -7.705 16.383 1.00 17.38 105 LEU B CA 1
ATOM 1550 C C . LEU B 1 97 ? -5.383 -7.851 16.798 1.00 20.41 105 LEU B C 1
ATOM 1551 O O . LEU B 1 97 ? -6.043 -8.825 16.438 1.00 20.25 105 LEU B O 1
ATOM 1556 N N . ARG B 1 98 ? -5.883 -6.851 17.517 1.00 17.43 106 ARG B N 1
ATOM 1557 C CA . ARG B 1 98 ? -7.273 -6.876 17.954 1.00 17.10 106 ARG B CA 1
ATOM 1558 C C . ARG B 1 98 ? -8.221 -7.038 16.772 1.00 19.88 106 ARG B C 1
ATOM 1559 O O . ARG B 1 98 ? -8.119 -6.320 15.775 1.00 21.02 106 ARG B O 1
ATOM 1567 N N . GLY B 1 99 ? -9.139 -7.990 16.891 1.00 20.46 107 GLY B N 1
ATOM 1568 C CA . GLY B 1 99 ? -10.194 -8.163 15.910 1.00 23.04 107 GLY B CA 1
ATOM 1569 C C . GLY B 1 99 ? -9.736 -8.664 14.558 1.00 24.41 107 GLY B C 1
ATOM 1570 O O . GLY B 1 99 ? -10.511 -8.635 13.591 1.00 25.69 107 GLY B O 1
ATOM 1571 N N . GLN B 1 100 ? -8.490 -9.136 14.483 1.00 20.24 108 GLN B N 1
ATOM 1572 C CA . GLN B 1 100 ? -7.974 -9.685 13.235 1.00 24.20 108 GLN B CA 1
ATOM 1573 C C . GLN B 1 100 ? -7.330 -11.054 13.451 1.00 22.19 108 GLN B C 1
ATOM 1574 O O . GLN B 1 100 ? -6.151 -11.249 13.160 1.00 22.61 108 GLN B O 1
ATOM 1580 N N . GLU B 1 101 ? -8.121 -12.007 13.940 1.00 22.99 109 GLU B N 1
ATOM 1581 C CA . GLU B 1 101 ? -7.607 -13.331 14.272 1.00 25.74 109 GLU B CA 1
ATOM 1582 C C . GLU B 1 101 ? -6.974 -14.049 13.083 1.00 24.19 109 GLU B C 1
ATOM 1583 O O . GLU B 1 101 ? -6.105 -14.902 13.261 1.00 24.63 109 GLU B O 1
ATOM 1589 N N . GLN B 1 102 ? -7.390 -13.701 11.867 1.00 24.52 110 GLN B N 1
ATOM 1590 C CA . GLN B 1 102 ? -6.915 -14.442 10.704 1.00 26.83 110 GLN B CA 1
ATOM 1591 C C . GLN B 1 102 ? -5.435 -14.161 10.435 1.00 25.03 110 GLN B C 1
ATOM 1592 O O . GLN B 1 102 ? -4.758 -14.957 9.781 1.00 27.57 110 GLN B O 1
ATOM 1598 N N . LEU B 1 103 ? -4.929 -13.044 10.955 1.00 22.64 111 LEU B N 1
ATOM 1599 C CA . LEU B 1 103 ? -3.518 -12.700 10.785 1.00 22.37 111 LEU B CA 1
ATOM 1600 C C . LEU B 1 103 ? -2.582 -13.613 11.570 1.00 22.61 111 LEU B C 1
ATOM 1601 O O . LEU B 1 103 ? -1.379 -13.618 11.321 1.00 22.99 111 LEU B O 1
ATOM 1606 N N . LEU B 1 104 ? -3.117 -14.391 12.510 1.00 23.75 112 LEU B N 1
ATOM 1607 C CA . LEU B 1 104 ? -2.279 -15.326 13.263 1.00 25.12 112 LEU B CA 1
ATOM 1608 C C . LEU B 1 104 ? -1.562 -16.299 12.333 1.00 26.40 112 LEU B C 1
ATOM 1609 O O . LEU B 1 104 ? -0.501 -16.850 12.672 1.00 26.64 112 LEU B O 1
ATOM 1614 N N . GLU B 1 105 ? -2.159 -16.522 11.163 1.00 25.37 113 GLU B N 1
ATOM 1615 C CA . GLU B 1 105 ? -1.601 -17.441 10.174 1.00 26.14 113 GLU B CA 1
ATOM 1616 C C . GLU B 1 105 ? -0.211 -17.014 9.711 1.00 26.75 113 GLU B C 1
ATOM 1617 O O . GLU B 1 105 ? 0.583 -17.835 9.248 1.00 27.82 113 GLU B O 1
ATOM 1623 N N . ASN B 1 106 ? 0.080 -15.725 9.835 1.00 27.77 114 ASN B N 1
ATOM 1624 C CA . ASN B 1 106 ? 1.345 -15.192 9.343 1.00 31.61 114 ASN B CA 1
ATOM 1625 C C . ASN B 1 106 ? 2.458 -15.208 10.390 1.00 30.77 114 ASN B C 1
ATOM 1626 O O . ASN B 1 106 ? 3.585 -14.814 10.112 1.00 33.40 114 ASN B O 1
ATOM 1631 N N . ILE B 1 107 ? 2.136 -15.678 11.588 1.00 26.94 115 ILE B N 1
ATOM 1632 C CA . ILE B 1 107 ? 3.108 -15.797 12.671 1.00 26.30 115 ILE B CA 1
ATOM 1633 C C . ILE B 1 107 ? 3.912 -17.081 12.514 1.00 29.89 115 ILE B C 1
ATOM 1634 O O . ILE B 1 107 ? 3.340 -18.158 12.375 1.00 33.47 115 ILE B O 1
ATOM 1639 N N . LYS B 1 108 ? 5.237 -16.971 12.527 1.00 30.13 116 LYS B N 1
ATOM 1640 C CA . LYS B 1 108 ? 6.087 -18.146 12.306 1.00 38.42 116 LYS B CA 1
ATOM 1641 C C . LYS B 1 108 ? 7.054 -18.412 13.460 1.00 37.57 116 LYS B C 1
ATOM 1642 O O . LYS B 1 108 ? 7.482 -17.485 14.146 1.00 33.81 116 LYS B O 1
ATOM 1648 N N . ARG B 1 109 ? 7.398 -19.679 13.677 1.00 39.93 117 ARG B N 1
ATOM 1649 C CA . ARG B 1 109 ? 8.401 -20.016 14.684 1.00 49.04 117 ARG B CA 1
ATOM 1650 C C . ARG B 1 109 ? 9.776 -19.519 14.256 1.00 58.87 117 ARG B C 1
ATOM 1651 O O . ARG B 1 109 ? 10.158 -19.647 13.090 1.00 61.18 117 ARG B O 1
ATOM 1659 N N . LYS B 1 110 ? 10.519 -18.963 15.208 1.00 64.60 118 LYS B N 1
ATOM 1660 C CA . LYS B 1 110 ? 11.838 -18.398 14.939 1.00 70.05 118 LYS B CA 1
ATOM 1661 C C . LYS B 1 110 ? 11.750 -17.229 13.958 1.00 74.36 118 LYS B C 1
ATOM 1662 O O . LYS B 1 110 ? 11.999 -17.384 12.760 1.00 78.04 118 LYS B O 1
ATOM 2154 N N . HIS E 1 4 ? 18.478 -21.668 26.390 1.00 63.97 12 HIS C N 1
ATOM 2155 C CA . HIS E 1 4 ? 19.474 -22.728 26.512 1.00 62.45 12 HIS C CA 1
ATOM 2156 C C . HIS E 1 4 ? 19.611 -23.219 27.953 1.00 56.37 12 HIS C C 1
ATOM 2157 O O . HIS E 1 4 ? 19.258 -24.355 28.260 1.00 57.26 12 HIS C O 1
ATOM 2164 N N . HIS E 1 5 ? 20.121 -22.363 28.834 1.00 50.33 13 HIS C N 1
ATOM 2165 C CA . HIS E 1 5 ? 20.457 -22.778 30.193 1.00 48.19 13 HIS C CA 1
ATOM 2166 C C . HIS E 1 5 ? 19.230 -23.259 30.970 1.00 45.33 13 HIS C C 1
ATOM 2167 O O . HIS E 1 5 ? 18.096 -22.890 30.666 1.00 49.45 13 HIS C O 1
ATOM 2174 N N . HIS E 1 6 ? 19.487 -24.106 31.959 1.00 37.09 14 HIS C N 1
ATOM 2175 C CA . HIS E 1 6 ? 18.474 -24.584 32.882 1.00 30.33 14 HIS C CA 1
ATOM 2176 C C . HIS E 1 6 ? 18.568 -23.826 34.189 1.00 29.55 14 HIS C C 1
ATOM 2177 O O . HIS E 1 6 ? 19.642 -23.700 34.779 1.00 29.37 14 HIS C O 1
ATOM 2184 N N . VAL E 1 7 ? 17.437 -23.314 34.644 1.00 25.28 15 VAL C N 1
ATOM 2185 C CA . VAL E 1 7 ? 17.401 -22.561 35.881 1.00 21.08 15 VAL C CA 1
ATOM 2186 C C . VAL E 1 7 ? 17.263 -23.472 37.090 1.00 27.12 15 VAL C C 1
ATOM 2187 O O . VAL E 1 7 ? 16.329 -24.273 37.157 1.00 29.22 15 VAL C O 1
ATOM 2191 N N . PRO E 1 8 ? 18.194 -23.352 38.047 1.00 26.62 16 PRO C N 1
ATOM 2192 C CA . PRO E 1 8 ? 18.119 -24.089 39.313 1.00 29.97 16 PRO C CA 1
ATOM 2193 C C . PRO E 1 8 ? 16.788 -23.859 40.015 1.00 26.59 16 PRO C C 1
ATOM 2194 O O . PRO E 1 8 ? 16.290 -22.727 40.015 1.00 26.65 16 PRO C O 1
ATOM 2198 N N . ALA E 1 9 ? 16.230 -24.910 40.604 1.00 25.38 17 ALA C N 1
ATOM 2199 C CA . ALA E 1 9 ? 14.925 -24.830 41.256 1.00 27.92 17 ALA C CA 1
ATOM 2200 C C . ALA E 1 9 ? 14.850 -23.678 42.262 1.00 26.39 17 ALA C C 1
ATOM 2201 O O . ALA E 1 9 ? 13.815 -23.010 42.363 1.00 23.76 17 ALA C O 1
ATOM 2203 N N . PHE E 1 10 ? 15.942 -23.442 42.989 1.00 23.69 18 PHE C N 1
ATOM 2204 C CA . PHE E 1 10 ? 15.956 -22.387 43.998 1.00 23.24 18 PHE C CA 1
ATOM 2205 C C . PHE E 1 10 ? 15.523 -21.032 43.428 1.00 22.36 18 PHE C C 1
ATOM 2206 O O . PHE E 1 10 ? 14.724 -20.318 44.046 1.00 23.46 18 PHE C O 1
ATOM 2214 N N . LEU E 1 11 ? 16.067 -20.682 42.263 1.00 20.39 19 LEU C N 1
ATOM 2215 C CA . LEU E 1 11 ? 15.815 -19.376 41.657 1.00 21.75 19 LEU C CA 1
ATOM 2216 C C . LEU E 1 11 ? 14.376 -19.258 41.183 1.00 21.82 19 LEU C C 1
ATOM 2217 O O . LEU E 1 11 ? 13.737 -18.243 41.385 1.00 20.47 19 LEU C O 1
ATOM 2222 N N . THR E 1 12 ? 13.874 -20.314 40.552 1.00 22.06 20 THR C N 1
ATOM 2223 C CA . THR E 1 12 ? 12.498 -20.318 40.093 1.00 19.36 20 THR C CA 1
ATOM 2224 C C . THR E 1 12 ? 11.571 -20.218 41.289 1.00 22.94 20 THR C C 1
ATOM 2225 O O . THR E 1 12 ? 10.607 -19.457 41.268 1.00 21.51 20 THR C O 1
ATOM 2229 N N . LYS E 1 13 ? 11.868 -20.977 42.342 1.00 21.89 21 LYS C N 1
ATOM 2230 C CA . LYS E 1 13 ? 11.052 -20.927 43.555 1.00 20.24 21 LYS C CA 1
ATOM 2231 C C . LYS E 1 13 ? 11.109 -19.531 44.183 1.00 21.85 21 LYS C C 1
ATOM 2232 O O . LYS E 1 13 ? 10.099 -19.021 44.655 1.00 21.22 21 LYS C O 1
ATOM 2238 N N . LEU E 1 14 ? 12.296 -18.929 44.180 1.00 20.22 22 LEU C N 1
ATOM 2239 C CA . LEU E 1 14 ? 12.489 -17.604 44.770 1.00 18.44 22 LEU C CA 1
ATOM 2240 C C . LEU E 1 14 ? 11.679 -16.549 44.012 1.00 17.88 22 LEU C C 1
ATOM 2241 O O . LEU E 1 14 ? 11.004 -15.729 44.615 1.00 18.61 22 LEU C O 1
ATOM 2246 N N . TRP E 1 15 ? 11.749 -16.580 42.687 1.00 17.95 23 TRP C N 1
ATOM 2247 C CA . TRP E 1 15 ? 11.070 -15.583 41.862 1.00 18.26 23 TRP C CA 1
ATOM 2248 C C . TRP E 1 15 ? 9.566 -15.703 42.067 1.00 21.52 23 TRP C C 1
ATOM 2249 O O . TRP E 1 15 ? 8.853 -14.700 42.167 1.00 19.48 23 TRP C O 1
ATOM 2260 N N . THR E 1 16 ? 9.091 -16.944 42.138 1.00 19.63 24 THR C N 1
ATOM 2261 C CA . THR E 1 16 ? 7.671 -17.197 42.381 1.00 20.57 24 THR C CA 1
ATOM 2262 C C . THR E 1 16 ? 7.250 -16.656 43.737 1.00 20.65 24 THR C C 1
ATOM 2263 O O . THR E 1 16 ? 6.195 -16.016 43.856 1.00 24.63 24 THR C O 1
ATOM 2267 N N . LEU E 1 17 ? 8.081 -16.906 44.749 1.00 20.39 25 LEU C N 1
ATOM 2268 C CA . LEU E 1 17 ? 7.802 -16.470 46.114 1.00 22.58 25 LEU C CA 1
ATOM 2269 C C . LEU E 1 17 ? 7.760 -14.954 46.242 1.00 23.22 25 LEU C C 1
ATOM 2270 O O . LEU E 1 17 ? 6.848 -14.388 46.852 1.00 23.10 25 LEU C O 1
ATOM 2275 N N . VAL E 1 18 ? 8.758 -14.293 45.678 1.00 19.30 26 VAL C N 1
ATOM 2276 C CA . VAL E 1 18 ? 8.764 -12.833 45.706 1.00 19.27 26 VAL C CA 1
ATOM 2277 C C . VAL E 1 18 ? 7.524 -12.283 44.981 1.00 20.24 26 VAL C C 1
ATOM 2278 O O . VAL E 1 18 ? 6.847 -11.393 45.494 1.00 23.75 26 VAL C O 1
ATOM 2282 N N . SER E 1 19 ? 7.197 -12.845 43.819 1.00 20.96 27 SER C N 1
ATOM 2283 C CA . SER E 1 19 ? 6.112 -12.308 42.991 1.00 21.48 27 SER C CA 1
ATOM 2284 C C . SER E 1 19 ? 4.715 -12.559 43.553 1.00 23.95 27 SER C C 1
ATOM 2285 O O . SER E 1 19 ? 3.767 -11.848 43.222 1.00 25.60 27 SER C O 1
ATOM 2288 N N . ASP E 1 20 ? 4.587 -13.560 44.412 1.00 24.31 28 ASP C N 1
ATOM 2289 C CA . ASP E 1 20 ? 3.282 -13.933 44.964 1.00 24.23 28 ASP C CA 1
ATOM 2290 C C . ASP E 1 20 ? 2.772 -12.870 45.928 1.00 24.59 28 ASP C C 1
ATOM 2291 O O . ASP E 1 20 ? 3.382 -12.628 46.957 1.00 24.77 28 ASP C O 1
ATOM 2296 N N . PRO E 1 21 ? 1.621 -12.249 45.612 1.00 31.06 29 PRO C N 1
ATOM 2297 C CA . PRO E 1 21 ? 1.097 -11.200 46.496 1.00 32.77 29 PRO C CA 1
ATOM 2298 C C . PRO E 1 21 ? 0.751 -11.727 47.888 1.00 31.64 29 PRO C C 1
ATOM 2299 O O . PRO E 1 21 ? 0.792 -10.970 48.857 1.00 32.36 29 PRO C O 1
ATOM 2303 N N . ASP E 1 22 ? 0.433 -13.013 47.987 1.00 30.18 30 ASP C N 1
ATOM 2304 C CA . ASP E 1 22 ? 0.010 -13.590 49.257 1.00 34.36 30 ASP C CA 1
ATOM 2305 C C . ASP E 1 22 ? 1.123 -13.596 50.300 1.00 30.93 30 ASP C C 1
ATOM 2306 O O . ASP E 1 22 ? 0.868 -13.841 51.478 1.00 31.57 30 ASP C O 1
ATOM 2311 N N . THR E 1 23 ? 2.358 -13.335 49.874 1.00 25.65 31 THR C N 1
ATOM 2312 C CA . THR E 1 23 ? 3.479 -13.325 50.804 1.00 25.28 31 THR C CA 1
ATOM 2313 C C . THR E 1 23 ? 4.127 -11.955 50.947 1.00 27.06 31 THR C C 1
ATOM 2314 O O . THR E 1 23 ? 5.148 -11.837 51.615 1.00 23.56 31 THR C O 1
ATOM 2318 N N . ASP E 1 24 ? 3.527 -10.922 50.347 1.00 27.47 32 ASP C N 1
ATOM 2319 C CA . ASP E 1 24 ? 4.192 -9.619 50.236 1.00 26.03 32 ASP C CA 1
ATOM 2320 C C . ASP E 1 24 ? 4.456 -8.918 51.568 1.00 26.61 32 ASP C C 1
ATOM 2321 O O . ASP E 1 24 ? 5.296 -8.015 51.636 1.00 29.23 32 ASP C O 1
ATOM 2326 N N . ALA E 1 25 ? 3.757 -9.324 52.621 1.00 28.26 33 ALA C N 1
ATOM 2327 C CA . ALA E 1 25 ? 4.022 -8.780 53.947 1.00 27.52 33 ALA C CA 1
ATOM 2328 C C . ALA E 1 25 ? 5.436 -9.120 54.425 1.00 27.64 33 ALA C C 1
ATOM 2329 O O . ALA E 1 25 ? 6.018 -8.399 55.240 1.00 29.38 33 ALA C O 1
ATOM 2331 N N . LEU E 1 26 ? 6.004 -10.206 53.906 1.00 24.52 34 LEU C N 1
ATOM 2332 C CA . LEU E 1 26 ? 7.283 -10.674 54.412 1.00 24.87 34 LEU C CA 1
ATOM 2333 C C . LEU E 1 26 ? 8.367 -10.731 53.340 1.00 25.49 34 LEU C C 1
ATOM 2334 O O . LEU E 1 26 ? 9.549 -10.626 53.664 1.00 24.27 34 LEU C O 1
ATOM 2339 N N . ILE E 1 27 ? 7.968 -10.881 52.078 1.00 22.48 35 ILE C N 1
ATOM 2340 C CA . ILE E 1 27 ? 8.930 -10.894 50.974 1.00 20.97 35 ILE C CA 1
ATOM 2341 C C . ILE E 1 27 ? 8.252 -10.373 49.707 1.00 22.14 35 ILE C C 1
ATOM 2342 O O . ILE E 1 27 ? 7.215 -10.886 49.281 1.00 23.59 35 ILE C O 1
ATOM 2347 N N . CYS E 1 28 ? 8.841 -9.335 49.120 1.00 20.50 36 CYS C N 1
ATOM 2348 C CA . CYS E 1 28 ? 8.158 -8.517 48.134 1.00 21.25 36 CYS C CA 1
ATOM 2349 C C . CYS E 1 28 ? 9.138 -7.807 47.196 1.00 20.57 36 CYS C C 1
ATOM 2350 O O . CYS E 1 28 ? 10.252 -7.517 47.591 1.00 23.28 36 CYS C O 1
ATOM 2353 N N . TRP E 1 29 ? 8.714 -7.494 45.973 1.00 21.46 37 TRP C N 1
ATOM 2354 C CA . TRP E 1 29 ? 9.531 -6.659 45.093 1.00 21.04 37 TRP C CA 1
ATOM 2355 C C . TRP E 1 29 ? 9.617 -5.236 45.635 1.00 19.83 37 TRP C C 1
ATOM 2356 O O . TRP E 1 29 ? 8.643 -4.712 46.184 1.00 22.45 37 TRP C O 1
ATOM 2367 N N . SER E 1 30 ? 10.780 -4.611 45.480 1.00 19.09 38 SER C N 1
ATOM 2368 C CA . SER E 1 30 ? 10.890 -3.171 45.692 1.00 23.05 38 SER C CA 1
ATOM 2369 C C . SER E 1 30 ? 10.039 -2.466 44.640 1.00 19.71 38 SER C C 1
ATOM 2370 O O . SER E 1 30 ? 9.734 -3.054 43.603 1.00 20.39 38 SER C O 1
ATOM 2373 N N . PRO E 1 31 ? 9.659 -1.203 44.887 1.00 21.98 39 PRO C N 1
ATOM 2374 C CA . PRO E 1 31 ? 8.882 -0.486 43.871 1.00 20.75 39 PRO C CA 1
ATOM 2375 C C . PRO E 1 31 ? 9.533 -0.447 42.482 1.00 20.46 39 PRO C C 1
ATOM 2376 O O . PRO E 1 31 ? 8.816 -0.501 41.490 1.00 24.97 39 PRO C O 1
ATOM 2380 N N . SER E 1 32 ? 10.860 -0.336 42.414 1.00 20.96 40 SER C N 1
ATOM 2381 C CA . SER E 1 32 ? 11.558 -0.309 41.131 1.00 24.19 40 SER C CA 1
ATOM 2382 C C . SER E 1 32 ? 11.424 -1.632 40.377 1.00 24.61 40 SER C C 1
ATOM 2383 O O . SER E 1 32 ? 11.584 -1.684 39.153 1.00 23.50 40 SER C O 1
ATOM 2386 N N . GLY E 1 33 ? 11.157 -2.696 41.126 1.00 22.35 41 GLY C N 1
ATOM 2387 C CA . GLY E 1 33 ? 11.127 -4.044 40.576 1.00 22.21 41 GLY C CA 1
ATOM 2388 C C . GLY E 1 33 ? 12.513 -4.611 40.299 1.00 20.46 41 GLY C C 1
ATOM 2389 O O . GLY E 1 33 ? 12.635 -5.695 39.718 1.00 20.72 41 GLY C O 1
ATOM 2390 N N . ASN E 1 34 ? 13.554 -3.893 40.718 1.00 19.05 42 ASN C N 1
ATOM 2391 C CA . ASN E 1 34 ? 14.945 -4.293 40.448 1.00 17.52 42 ASN C CA 1
ATOM 2392 C C . ASN E 1 34 ? 15.625 -4.961 41.638 1.00 18.39 42 ASN C C 1
ATOM 2393 O O . ASN E 1 34 ? 16.790 -5.347 41.555 1.00 20.75 42 ASN C O 1
ATOM 2398 N N . SER E 1 35 ? 14.911 -5.055 42.754 1.00 18.36 43 SER C N 1
ATOM 2399 C CA . SER E 1 35 ? 15.433 -5.660 43.973 1.00 18.44 43 SER C CA 1
ATOM 2400 C C . SER E 1 35 ? 14.244 -6.187 44.763 1.00 18.06 43 SER C C 1
ATOM 2401 O O . SER E 1 35 ? 13.111 -5.911 44.405 1.00 20.26 43 SER C O 1
ATOM 2404 N N . PHE E 1 36 ? 14.487 -6.946 45.826 1.00 18.35 44 PHE C N 1
ATOM 2405 C CA . PHE E 1 36 ? 13.374 -7.369 46.672 1.00 17.89 44 PHE C CA 1
ATOM 2406 C C . PHE E 1 36 ? 13.739 -7.219 48.140 1.00 21.99 44 PHE C C 1
ATOM 2407 O O . PHE E 1 36 ? 14.912 -7.043 48.481 1.00 21.35 44 PHE C O 1
ATOM 2415 N N . HIS E 1 37 ? 12.720 -7.234 48.993 1.00 19.64 45 HIS C N 1
ATOM 2416 C CA . HIS E 1 37 ? 12.903 -7.096 50.430 1.00 19.12 45 HIS C CA 1
ATOM 2417 C C . HIS E 1 37 ? 12.459 -8.344 51.173 1.00 22.22 45 HIS C C 1
ATOM 2418 O O . HIS E 1 37 ? 11.486 -9.000 50.793 1.00 22.90 45 HIS C O 1
ATOM 2425 N N . VAL E 1 38 ? 13.182 -8.655 52.239 1.00 21.64 46 VAL C N 1
ATOM 2426 C CA . VAL E 1 38 ? 12.695 -9.571 53.257 1.00 22.41 46 VAL C CA 1
ATOM 2427 C C . VAL E 1 38 ? 12.405 -8.760 54.511 1.00 24.94 46 VAL C C 1
ATOM 2428 O O . VAL E 1 38 ? 13.298 -8.084 55.042 1.00 24.66 46 VAL C O 1
ATOM 2432 N N . PHE E 1 39 ? 11.159 -8.813 54.969 1.00 25.45 47 PHE C N 1
ATOM 2433 C CA . PHE E 1 39 ? 10.745 -8.088 56.168 1.00 26.83 47 PHE C CA 1
ATOM 2434 C C . PHE E 1 39 ? 10.614 -9.044 57.354 1.00 27.45 47 PHE C C 1
ATOM 2435 O O . PHE E 1 39 ? 10.282 -10.215 57.174 1.00 30.99 47 PHE C O 1
ATOM 2443 N N . ASP E 1 40 ? 10.865 -8.531 58.556 1.00 29.62 48 ASP C N 1
ATOM 2444 C CA . ASP E 1 40 ? 10.668 -9.278 59.800 1.00 34.13 48 ASP C CA 1
ATOM 2445 C C . ASP E 1 40 ? 11.239 -10.685 59.711 1.00 33.83 48 ASP C C 1
ATOM 2446 O O . ASP E 1 40 ? 10.490 -11.666 59.620 1.00 32.38 48 ASP C O 1
ATOM 2451 N N . GLN E 1 41 ? 12.566 -10.766 59.749 1.00 36.26 49 GLN C N 1
ATOM 2452 C CA . GLN E 1 41 ? 13.295 -12.005 59.503 1.00 40.23 49 GLN C CA 1
ATOM 2453 C C . GLN E 1 41 ? 12.829 -13.178 60.351 1.00 39.99 49 GLN C C 1
ATOM 2454 O O . GLN E 1 41 ? 12.714 -14.294 59.848 1.00 39.76 49 GLN C O 1
ATOM 2460 N N . GLY E 1 42 ? 12.568 -12.932 61.630 1.00 40.64 50 GLY C N 1
ATOM 2461 C CA . GLY E 1 42 ? 12.126 -13.990 62.521 1.00 42.89 50 GLY C CA 1
ATOM 2462 C C . GLY E 1 42 ? 10.864 -14.643 61.995 1.00 42.47 50 GLY C C 1
ATOM 2463 O O . GLY E 1 42 ? 10.763 -15.866 61.927 1.00 44.60 50 GLY C O 1
ATOM 2464 N N . GLN E 1 43 ? 9.914 -13.811 61.589 1.00 40.41 51 GLN C N 1
ATOM 2465 C CA . GLN E 1 43 ? 8.629 -14.279 61.087 1.00 39.29 51 GLN C CA 1
ATOM 2466 C C . GLN E 1 43 ? 8.759 -14.955 59.721 1.00 34.79 51 GLN C C 1
ATOM 2467 O O . GLN E 1 43 ? 8.122 -15.972 59.456 1.00 36.92 51 GLN C O 1
ATOM 2473 N N . PHE E 1 44 ? 9.577 -14.374 58.852 1.00 30.42 52 PHE C N 1
ATOM 2474 C CA . PHE E 1 44 ? 9.828 -14.933 57.526 1.00 28.44 52 PHE C CA 1
ATOM 2475 C C . PHE E 1 44 ? 10.385 -16.355 57.628 1.00 32.78 52 PHE C C 1
ATOM 2476 O O . PHE E 1 44 ? 9.972 -17.254 56.899 1.00 30.82 52 PHE C O 1
ATOM 2484 N N . ALA E 1 45 ? 11.304 -16.558 58.562 1.00 34.93 53 ALA C N 1
ATOM 2485 C CA . ALA E 1 45 ? 11.894 -17.876 58.769 1.00 38.32 53 ALA C CA 1
ATOM 2486 C C . ALA E 1 45 ? 10.891 -18.886 59.328 1.00 39.32 53 ALA C C 1
ATOM 2487 O O . ALA E 1 45 ? 10.988 -20.083 59.053 1.00 36.60 53 ALA C O 1
ATOM 2489 N N . LYS E 1 46 ? 9.928 -18.408 60.107 1.00 42.37 54 LYS C N 1
ATOM 2490 C CA . LYS E 1 46 ? 8.961 -19.292 60.756 1.00 48.30 54 LYS C CA 1
ATOM 2491 C C . LYS E 1 46 ? 7.788 -19.646 59.853 1.00 47.34 54 LYS C C 1
ATOM 2492 O O . LYS E 1 46 ? 7.304 -20.779 59.862 1.00 49.25 54 LYS C O 1
ATOM 2498 N N . GLU E 1 47 ? 7.325 -18.669 59.082 1.00 42.68 55 GLU C N 1
ATOM 2499 C CA . GLU E 1 47 ? 6.096 -18.828 58.321 1.00 43.97 55 GLU C CA 1
ATOM 2500 C C . GLU E 1 47 ? 6.325 -19.091 56.843 1.00 40.72 55 GLU C C 1
ATOM 2501 O O . GLU E 1 47 ? 5.490 -19.716 56.190 1.00 43.75 55 GLU C O 1
ATOM 2507 N N . VAL E 1 48 ? 7.443 -18.610 56.308 1.00 34.97 56 VAL C N 1
ATOM 2508 C CA . VAL E 1 48 ? 7.661 -18.672 54.868 1.00 35.62 56 VAL C CA 1
ATOM 2509 C C . VAL E 1 48 ? 8.622 -19.778 54.444 1.00 36.21 56 VAL C C 1
ATOM 2510 O O . VAL E 1 48 ? 8.297 -20.576 53.564 1.00 40.65 56 VAL C O 1
ATOM 2514 N N . LEU E 1 49 ? 9.797 -19.837 55.062 1.00 33.79 57 LEU C N 1
ATOM 2515 C CA . LEU E 1 49 ? 10.775 -20.867 54.706 1.00 36.06 57 LEU C CA 1
ATOM 2516 C C . LEU E 1 49 ? 10.248 -22.307 54.805 1.00 37.84 57 LEU C C 1
ATOM 2517 O O . LEU E 1 49 ? 10.457 -23.096 53.889 1.00 36.78 57 LEU C O 1
ATOM 2522 N N . PRO E 1 50 ? 9.561 -22.655 55.908 1.00 38.54 58 PRO C N 1
ATOM 2523 C CA . PRO E 1 50 ? 9.099 -24.042 56.040 1.00 39.61 58 PRO C CA 1
ATOM 2524 C C . PRO E 1 50 ? 8.145 -24.457 54.920 1.00 42.86 58 PRO C C 1
ATOM 2525 O O . PRO E 1 50 ? 7.994 -25.652 54.655 1.00 47.17 58 PRO C O 1
ATOM 2529 N N . LYS E 1 51 ? 7.520 -23.483 54.266 1.00 40.78 59 LYS C N 1
ATOM 2530 C CA . LYS E 1 51 ? 6.519 -23.786 53.250 1.00 43.86 59 LYS C CA 1
ATOM 2531 C C . LYS E 1 51 ? 7.081 -23.744 51.826 1.00 40.80 59 LYS C C 1
ATOM 2532 O O . LYS E 1 51 ? 6.652 -24.508 50.957 1.00 43.04 59 LYS C O 1
ATOM 2538 N N . TYR E 1 52 ? 8.046 -22.862 51.591 1.00 35.23 60 TYR C N 1
ATOM 2539 C CA . TYR E 1 52 ? 8.553 -22.629 50.246 1.00 34.64 60 TYR C CA 1
ATOM 2540 C C . TYR E 1 52 ? 9.938 -23.232 50.039 1.00 33.05 60 TYR C C 1
ATOM 2541 O O . TYR E 1 52 ? 10.320 -23.583 48.922 1.00 32.46 60 TYR C O 1
ATOM 2550 N N . PHE E 1 53 ? 10.686 -23.344 51.126 1.00 30.15 61 PHE C N 1
ATOM 2551 C CA . PHE E 1 53 ? 12.016 -23.922 51.082 1.00 27.77 61 PHE C CA 1
ATOM 2552 C C . PHE E 1 53 ? 12.135 -24.905 52.227 1.00 31.50 61 PHE C C 1
ATOM 2553 O O . PHE E 1 53 ? 12.956 -24.731 53.131 1.00 31.10 61 PHE C O 1
ATOM 2561 N N . LYS E 1 54 ? 11.280 -25.926 52.175 1.00 35.10 62 LYS C N 1
ATOM 2562 C CA . LYS E 1 54 ? 11.182 -26.943 53.214 1.00 38.76 62 LYS C CA 1
ATOM 2563 C C . LYS E 1 54 ? 12.550 -27.368 53.703 1.00 36.36 62 LYS C C 1
ATOM 2564 O O . LYS E 1 54 ? 13.416 -27.711 52.899 1.00 36.09 62 LYS C O 1
ATOM 2570 N N . HIS E 1 55 ? 12.740 -27.324 55.018 1.00 35.12 63 HIS C N 1
ATOM 2571 C CA . HIS E 1 55 ? 13.954 -27.842 55.639 1.00 35.51 63 HIS C CA 1
ATOM 2572 C C . HIS E 1 55 ? 15.167 -26.944 55.382 1.00 37.22 63 HIS C C 1
ATOM 2573 O O . HIS E 1 55 ? 16.309 -27.406 55.395 1.00 37.68 63 HIS C O 1
ATOM 2580 N N . ASN E 1 56 ? 14.904 -25.662 55.142 1.00 38.86 64 ASN C N 1
ATOM 2581 C CA . ASN E 1 56 ? 15.939 -24.628 55.057 1.00 38.23 64 ASN C CA 1
ATOM 2582 C C . ASN E 1 56 ? 15.737 -23.576 56.144 1.00 42.01 64 ASN C C 1
ATOM 2583 O O . ASN E 1 56 ? 14.636 -23.053 56.292 1.00 45.17 64 ASN C O 1
ATOM 2588 N N . ASN E 1 57 ? 16.783 -23.252 56.895 1.00 40.22 65 ASN C N 1
ATOM 2589 C CA . ASN E 1 57 ? 16.709 -22.112 57.804 1.00 41.77 65 ASN C CA 1
ATOM 2590 C C . ASN E 1 57 ? 17.285 -20.861 57.131 1.00 37.80 65 ASN C C 1
ATOM 2591 O O . ASN E 1 57 ? 17.722 -20.931 55.983 1.00 33.18 65 ASN C O 1
ATOM 2596 N N . MET E 1 58 ? 17.271 -19.726 57.829 1.00 38.67 66 MET C N 1
ATOM 2597 C CA . MET E 1 58 ? 17.693 -18.455 57.232 1.00 39.34 66 MET C CA 1
ATOM 2598 C C . MET E 1 58 ? 19.129 -18.493 56.717 1.00 36.63 66 MET C C 1
ATOM 2599 O O . MET E 1 58 ? 19.450 -17.854 55.716 1.00 31.08 66 MET C O 1
ATOM 2604 N N . ALA E 1 59 ? 19.988 -19.240 57.405 1.00 40.15 67 ALA C N 1
ATOM 2605 C CA . ALA E 1 59 ? 21.379 -19.371 56.986 1.00 38.87 67 ALA C CA 1
ATOM 2606 C C . ALA E 1 59 ? 21.469 -20.037 55.619 1.00 33.70 67 ALA C C 1
ATOM 2607 O O . ALA E 1 59 ? 22.226 -19.597 54.757 1.00 34.34 67 ALA C O 1
ATOM 2609 N N . SER E 1 60 ? 20.688 -21.097 55.423 1.00 30.77 68 SER C N 1
ATOM 2610 C CA . SER E 1 60 ? 20.695 -21.824 54.158 1.00 32.25 68 SER C CA 1
ATOM 2611 C C . SER E 1 60 ? 20.132 -20.949 53.042 1.00 27.68 68 SER C C 1
ATOM 2612 O O . SER E 1 60 ? 20.650 -20.931 51.926 1.00 26.63 68 SER C O 1
ATOM 2615 N N . PHE E 1 61 ? 19.077 -20.209 53.363 1.00 26.51 69 PHE C N 1
ATOM 2616 C CA . PHE E 1 61 ? 18.467 -19.281 52.421 1.00 26.27 69 PHE C CA 1
ATOM 2617 C C . PHE E 1 61 ? 19.460 -18.224 51.945 1.00 26.14 69 PHE C C 1
ATOM 2618 O O . PHE E 1 61 ? 19.646 -18.017 50.746 1.00 23.37 69 PHE C O 1
ATOM 2626 N N . VAL E 1 62 ? 20.106 -17.564 52.897 1.00 27.40 70 VAL C N 1
ATOM 2627 C CA . VAL E 1 62 ? 21.051 -16.502 52.578 1.00 25.10 70 VAL C CA 1
ATOM 2628 C C . VAL E 1 62 ? 22.268 -17.058 51.840 1.00 27.57 70 VAL C C 1
ATOM 2629 O O . VAL E 1 62 ? 22.783 -16.429 50.917 1.00 27.67 70 VAL C O 1
ATOM 2633 N N . ARG E 1 63 ? 22.708 -18.245 52.243 1.00 29.66 71 ARG C N 1
ATOM 2634 C CA . ARG E 1 63 ? 23.801 -18.945 51.571 1.00 30.82 71 ARG C CA 1
ATOM 2635 C C . ARG E 1 63 ? 23.491 -19.159 50.098 1.00 25.31 71 ARG C C 1
ATOM 2636 O O . ARG E 1 63 ? 24.357 -18.971 49.239 1.00 24.87 71 ARG C O 1
ATOM 2644 N N . GLN E 1 64 ? 22.254 -19.555 49.808 1.00 24.15 72 GLN C N 1
ATOM 2645 C CA . GLN E 1 64 ? 21.831 -19.760 48.430 1.00 21.90 72 GLN C CA 1
ATOM 2646 C C . GLN E 1 64 ? 21.861 -18.444 47.658 1.00 20.14 72 GLN C C 1
ATOM 2647 O O . GLN E 1 64 ? 22.313 -18.396 46.519 1.00 23.92 72 GLN C O 1
ATOM 2653 N N . LEU E 1 65 ? 21.381 -17.374 48.277 1.00 20.89 73 LEU C N 1
ATOM 2654 C CA . LEU E 1 65 ? 21.418 -16.064 47.624 1.00 19.69 73 LEU C CA 1
ATOM 2655 C C . LEU E 1 65 ? 22.849 -15.694 47.261 1.00 18.80 73 LEU C C 1
ATOM 2656 O O . LEU E 1 65 ? 23.132 -15.266 46.142 1.00 19.73 73 LEU C O 1
ATOM 2661 N N . ASN E 1 66 ? 23.758 -15.896 48.209 1.00 21.77 74 ASN C N 1
ATOM 2662 C CA . ASN E 1 66 ? 25.146 -15.532 47.995 1.00 24.11 74 ASN C CA 1
ATOM 2663 C C . ASN E 1 66 ? 25.771 -16.372 46.880 1.00 27.90 74 ASN C C 1
ATOM 2664 O O . ASN E 1 66 ? 26.519 -15.856 46.051 1.00 27.37 74 ASN C O 1
ATOM 2669 N N . MET E 1 67 ? 25.428 -17.657 46.848 1.00 28.46 75 MET C N 1
ATOM 2670 C CA . MET E 1 67 ? 25.940 -18.576 45.833 1.00 32.64 75 MET C CA 1
ATOM 2671 C C . MET E 1 67 ? 25.588 -18.136 44.415 1.00 29.64 75 MET C C 1
ATOM 2672 O O . MET E 1 67 ? 26.302 -18.453 43.464 1.00 29.67 75 MET C O 1
ATOM 2677 N N . TYR E 1 68 ? 24.489 -17.406 44.273 1.00 25.66 76 TYR C N 1
ATOM 2678 C CA . TYR E 1 68 ? 24.024 -17.029 42.947 1.00 23.96 76 TYR C CA 1
ATOM 2679 C C . TYR E 1 68 ? 24.389 -15.586 42.623 1.00 21.36 76 TYR C C 1
ATOM 2680 O O . TYR E 1 68 ? 23.952 -15.030 41.615 1.00 25.89 76 TYR C O 1
ATOM 2689 N N . GLY E 1 69 ? 25.212 -14.992 43.479 1.00 19.89 77 GLY C N 1
ATOM 2690 C CA . GLY E 1 69 ? 25.727 -13.653 43.230 1.00 21.66 77 GLY C CA 1
ATOM 2691 C C . GLY E 1 69 ? 24.784 -12.513 43.581 1.00 20.64 77 GLY C C 1
ATOM 2692 O O . GLY E 1 69 ? 24.967 -11.393 43.106 1.00 21.74 77 GLY C O 1
ATOM 2693 N N . PHE E 1 70 ? 23.770 -12.784 44.395 1.00 20.03 78 PHE C N 1
ATOM 2694 C CA . PHE E 1 70 ? 22.918 -11.702 44.896 1.00 19.00 78 PHE C CA 1
ATOM 2695 C C . PHE E 1 70 ? 23.725 -10.817 45.814 1.00 23.93 78 PHE C C 1
ATOM 2696 O O . PHE E 1 70 ? 24.614 -11.298 46.525 1.00 26.26 78 PHE C O 1
ATOM 2704 N N . ARG E 1 71 ? 23.400 -9.529 45.806 1.00 19.93 79 ARG C N 1
ATOM 2705 C CA . ARG E 1 71 ? 24.031 -8.570 46.700 1.00 21.75 79 ARG C CA 1
ATOM 2706 C C . ARG E 1 71 ? 22.983 -7.999 47.634 1.00 25.11 79 ARG C C 1
ATOM 2707 O O . ARG E 1 71 ? 21.772 -8.126 47.394 1.00 21.87 79 ARG C O 1
ATOM 2715 N N . LYS E 1 72 ? 23.462 -7.339 48.683 1.00 24.06 80 LYS C N 1
ATOM 2716 C CA . LYS E 1 72 ? 22.610 -6.712 49.673 1.00 19.79 80 LYS C CA 1
ATOM 2717 C C . LYS E 1 72 ? 22.686 -5.211 49.458 1.00 20.92 80 LYS C C 1
ATOM 2718 O O . LYS E 1 72 ? 23.754 -4.688 49.167 1.00 23.20 80 LYS C O 1
ATOM 2724 N N . VAL E 1 73 ? 21.561 -4.522 49.590 1.00 19.23 81 VAL C N 1
ATOM 2725 C CA . VAL E 1 73 ? 21.549 -3.077 49.405 1.00 18.86 81 VAL C CA 1
ATOM 2726 C C . VAL E 1 73 ? 21.383 -2.438 50.771 1.00 21.35 81 VAL C C 1
ATOM 2727 O O . VAL E 1 73 ? 20.398 -2.697 51.464 1.00 24.12 81 VAL C O 1
ATOM 2731 N N . VAL E 1 74 ? 22.352 -1.619 51.169 1.00 20.66 82 VAL C N 1
ATOM 2732 C CA . VAL E 1 74 ? 22.326 -1.068 52.515 1.00 20.70 82 VAL C CA 1
ATOM 2733 C C . VAL E 1 74 ? 22.515 0.438 52.521 1.00 20.90 82 VAL C C 1
ATOM 2734 O O . VAL E 1 74 ? 23.051 1.009 51.574 1.00 21.79 82 VAL C O 1
ATOM 2738 N N . HIS E 1 75 ? 22.084 1.067 53.605 1.00 22.52 83 HIS C N 1
ATOM 2739 C CA . HIS E 1 75 ? 22.270 2.500 53.751 1.00 22.70 83 HIS C CA 1
ATOM 2740 C C . HIS E 1 75 ? 23.742 2.826 53.925 1.00 25.41 83 HIS C C 1
ATOM 2741 O O . HIS E 1 75 ? 24.508 2.067 54.533 1.00 26.02 83 HIS C O 1
ATOM 2748 N N . ILE E 1 76 ? 24.137 3.965 53.378 1.00 21.28 84 ILE C N 1
ATOM 2749 C CA . ILE E 1 76 ? 25.517 4.415 53.488 1.00 19.92 84 ILE C CA 1
ATOM 2750 C C . ILE E 1 76 ? 25.828 4.782 54.937 1.00 22.21 84 ILE C C 1
ATOM 2751 O O . ILE E 1 76 ? 26.862 4.389 55.479 1.00 25.09 84 ILE C O 1
ATOM 2756 N N . GLU E 1 77 ? 24.918 5.519 55.564 1.00 21.09 85 GLU C N 1
ATOM 2757 C CA . GLU E 1 77 ? 25.100 5.961 56.946 1.00 23.95 85 GLU C CA 1
ATOM 2758 C C . GLU E 1 77 ? 24.152 5.264 57.895 1.00 25.50 85 GLU C C 1
ATOM 2759 O O . GLU E 1 77 ? 22.946 5.160 57.634 1.00 28.94 85 GLU C O 1
ATOM 2765 N N . GLN E 1 78 ? 24.708 4.796 59.006 1.00 23.68 86 GLN C N 1
ATOM 2766 C CA . GLN E 1 78 ? 23.915 4.383 60.152 1.00 24.72 86 GLN C CA 1
ATOM 2767 C C . GLN E 1 78 ? 23.190 5.601 60.718 1.00 33.36 86 GLN C C 1
ATOM 2768 O O . GLN E 1 78 ? 23.719 6.716 60.702 1.00 32.23 86 GLN C O 1
ATOM 2774 N N . GLY E 1 79 ? 21.980 5.391 61.217 1.00 31.14 87 GLY C N 1
ATOM 2775 C CA . GLY E 1 79 ? 21.210 6.489 61.769 1.00 32.93 87 GLY C CA 1
ATOM 2776 C C . GLY E 1 79 ? 19.902 6.014 62.351 1.00 32.33 87 GLY C C 1
ATOM 2777 O O . GLY E 1 79 ? 19.457 4.904 62.067 1.00 29.63 87 GLY C O 1
ATOM 2778 N N . GLY E 1 80 ? 19.282 6.859 63.165 1.00 34.60 88 GLY C N 1
ATOM 2779 C CA . GLY E 1 80 ? 18.035 6.509 63.812 1.00 35.78 88 GLY C CA 1
ATOM 2780 C C . GLY E 1 80 ? 16.928 6.129 62.852 1.00 33.31 88 GLY C C 1
ATOM 2781 O O . GLY E 1 80 ? 16.115 5.266 63.168 1.00 32.13 88 GLY C O 1
ATOM 2782 N N . LEU E 1 81 ? 16.898 6.754 61.676 1.00 26.94 89 LEU C N 1
ATOM 2783 C CA . LEU E 1 81 ? 15.810 6.502 60.735 1.00 26.46 89 LEU C CA 1
ATOM 2784 C C . LEU E 1 81 ? 16.053 5.298 59.837 1.00 27.02 89 LEU C C 1
ATOM 2785 O O . LEU E 1 81 ? 15.238 5.001 58.966 1.00 27.80 89 LEU C O 1
ATOM 2790 N N . VAL E 1 82 ? 17.161 4.593 60.057 1.00 25.68 90 VAL C N 1
ATOM 2791 C CA . VAL E 1 82 ? 17.427 3.364 59.323 1.00 25.14 90 VAL C CA 1
ATOM 2792 C C . VAL E 1 82 ? 16.899 2.143 60.067 1.00 26.02 90 VAL C C 1
ATOM 2793 O O . VAL E 1 82 ? 17.224 1.915 61.232 1.00 26.99 90 VAL C O 1
ATOM 2797 N N . LYS E 1 83 ? 16.083 1.352 59.383 1.00 25.71 91 LYS C N 1
ATOM 2798 C CA . LYS E 1 83 ? 15.555 0.125 59.971 1.00 26.48 91 LYS C CA 1
ATOM 2799 C C . LYS E 1 83 ? 16.657 -0.905 60.149 1.00 26.58 91 LYS C C 1
ATOM 2800 O O . LYS E 1 83 ? 17.495 -1.062 59.270 1.00 27.13 91 LYS C O 1
ATOM 2806 N N . PRO E 1 84 ? 16.655 -1.605 61.288 1.00 27.73 92 PRO C N 1
ATOM 2807 C CA . PRO E 1 84 ? 17.573 -2.732 61.468 1.00 30.73 92 PRO C CA 1
ATOM 2808 C C . PRO E 1 84 ? 17.358 -3.799 60.399 1.00 30.57 92 PRO C C 1
ATOM 2809 O O . PRO E 1 84 ? 16.239 -3.992 59.924 1.00 30.26 92 PRO C O 1
ATOM 2813 N N . GLU E 1 85 ? 18.437 -4.477 60.025 1.00 29.59 93 GLU C N 1
ATOM 2814 C CA . GLU E 1 85 ? 18.381 -5.512 59.003 1.00 31.86 93 GLU C CA 1
ATOM 2815 C C . GLU E 1 85 ? 17.314 -6.570 59.308 1.00 31.52 93 GLU C C 1
ATOM 2816 O O . GLU E 1 85 ? 16.665 -7.088 58.398 1.00 31.98 93 GLU C O 1
ATOM 2822 N N . ARG E 1 86 ? 17.132 -6.870 60.593 1.00 30.26 94 ARG C N 1
ATOM 2823 C CA . ARG E 1 86 ? 16.135 -7.836 61.042 1.00 34.53 94 ARG C CA 1
ATOM 2824 C C . ARG E 1 86 ? 14.733 -7.468 60.567 1.00 32.65 94 ARG C C 1
ATOM 2825 O O . ARG E 1 86 ? 13.915 -8.340 60.283 1.00 33.46 94 ARG C O 1
ATOM 2833 N N . ASP E 1 87 ? 14.459 -6.170 60.494 1.00 29.48 95 ASP C N 1
ATOM 2834 C CA . ASP E 1 87 ? 13.143 -5.683 60.112 1.00 28.41 95 ASP C CA 1
ATOM 2835 C C . ASP E 1 87 ? 12.972 -5.556 58.606 1.00 26.69 95 ASP C C 1
ATOM 2836 O O . ASP E 1 87 ? 11.873 -5.737 58.078 1.00 26.48 95 ASP C O 1
ATOM 2841 N N . ASP E 1 88 ? 14.062 -5.218 57.922 1.00 25.84 96 ASP C N 1
ATOM 2842 C CA . ASP E 1 88 ? 14.036 -4.994 56.484 1.00 24.62 96 ASP C CA 1
ATOM 2843 C C . ASP E 1 88 ? 15.432 -5.193 55.899 1.00 23.98 96 ASP C C 1
ATOM 2844 O O . ASP E 1 88 ? 16.359 -4.438 56.214 1.00 24.22 96 ASP C O 1
ATOM 2849 N N . THR E 1 89 ? 15.581 -6.214 55.056 1.00 23.49 97 THR C N 1
ATOM 2850 C CA . THR E 1 89 ? 16.803 -6.383 54.279 1.00 22.82 97 THR C CA 1
ATOM 2851 C C . THR E 1 89 ? 16.479 -6.357 52.794 1.00 23.83 97 THR C C 1
ATOM 2852 O O . THR E 1 89 ? 15.491 -6.942 52.354 1.00 22.59 97 THR C O 1
ATOM 2856 N N . GLU E 1 90 ? 17.326 -5.699 52.018 1.00 22.07 98 GLU C N 1
ATOM 2857 C CA . GLU E 1 90 ? 17.101 -5.595 50.584 1.00 20.15 98 GLU C CA 1
ATOM 2858 C C . GLU E 1 90 ? 18.165 -6.353 49.813 1.00 21.35 98 GLU C C 1
ATOM 2859 O O . GLU E 1 90 ? 19.361 -6.159 50.043 1.00 19.98 98 GLU C O 1
ATOM 2865 N N . PHE E 1 91 ? 17.724 -7.236 48.916 1.00 19.99 99 PHE C N 1
ATOM 2866 C CA . PHE E 1 91 ? 18.625 -8.049 48.110 1.00 19.08 99 PHE C CA 1
ATOM 2867 C C . PHE E 1 91 ? 18.417 -7.756 46.629 1.00 19.11 99 PHE C C 1
ATOM 2868 O O . PHE E 1 91 ? 17.325 -7.343 46.231 1.00 19.50 99 PHE C O 1
ATOM 2876 N N . GLN E 1 92 ? 19.438 -7.993 45.804 1.00 17.89 100 GLN C N 1
ATOM 2877 C CA . GLN E 1 92 ? 19.260 -7.812 44.368 1.00 17.20 100 GLN C CA 1
ATOM 2878 C C . GLN E 1 92 ? 20.249 -8.582 43.506 1.00 20.03 100 GLN C C 1
ATOM 2879 O O . GLN E 1 92 ? 21.356 -8.916 43.930 1.00 20.25 100 GLN C O 1
ATOM 2885 N N . HIS E 1 93 ? 19.815 -8.857 42.279 1.00 19.00 101 HIS C N 1
ATOM 2886 C CA . HIS E 1 93 ? 20.655 -9.429 41.237 1.00 19.64 101 HIS C CA 1
ATOM 2887 C C . HIS E 1 93 ? 20.204 -8.827 39.914 1.00 20.09 101 HIS C C 1
ATOM 2888 O O . HIS E 1 93 ? 19.006 -8.717 39.674 1.00 19.85 101 HIS C O 1
ATOM 2895 N N . PRO E 1 94 ? 21.147 -8.431 39.046 1.00 20.86 102 PRO C N 1
ATOM 2896 C CA . PRO E 1 94 ? 20.699 -7.769 37.810 1.00 23.71 102 PRO C CA 1
ATOM 2897 C C . PRO E 1 94 ? 19.770 -8.610 36.901 1.00 28.75 102 PRO C C 1
ATOM 2898 O O . PRO E 1 94 ? 19.067 -8.042 36.068 1.00 21.81 102 PRO C O 1
ATOM 2902 N N . CYS E 1 95 ? 19.732 -9.922 37.069 1.00 21.22 103 CYS C N 1
ATOM 2903 C CA . CYS E 1 95 ? 18.827 -10.724 36.241 1.00 21.33 103 CYS C CA 1
ATOM 2904 C C . CYS E 1 95 ? 17.673 -11.306 37.041 1.00 20.53 103 CYS C C 1
ATOM 2905 O O . CYS E 1 95 ? 16.989 -12.216 36.574 1.00 20.55 103 CYS C O 1
ATOM 2908 N N . PHE E 1 96 ? 17.448 -10.763 38.230 1.00 19.91 104 PHE C N 1
ATOM 2909 C CA . PHE E 1 96 ? 16.312 -11.150 39.064 1.00 19.21 104 PHE C CA 1
ATOM 2910 C C . PHE E 1 96 ? 15.358 -9.961 39.146 1.00 19.75 104 PHE C C 1
ATOM 2911 O O . PHE E 1 96 ? 15.499 -9.103 40.025 1.00 18.86 104 PHE C O 1
ATOM 2919 N N . LEU E 1 97 ? 14.398 -9.908 38.222 1.00 19.45 105 LEU C N 1
ATOM 2920 C CA . LEU E 1 97 ? 13.593 -8.698 38.038 1.00 19.69 105 LEU C CA 1
ATOM 2921 C C . LEU E 1 97 ? 12.110 -9.001 38.014 1.00 19.56 105 LEU C C 1
ATOM 2922 O O . LEU E 1 97 ? 11.684 -10.043 37.483 1.00 20.15 105 LEU C O 1
ATOM 2927 N N . ARG E 1 98 ? 11.321 -8.077 38.556 1.00 19.50 106 ARG C N 1
ATOM 2928 C CA . ARG E 1 98 ? 9.867 -8.212 38.524 1.00 19.55 106 ARG C CA 1
ATOM 2929 C C . ARG E 1 98 ? 9.381 -8.334 37.078 1.00 22.47 106 ARG C C 1
ATOM 2930 O O . ARG E 1 98 ? 9.841 -7.599 36.193 1.00 24.60 106 ARG C O 1
ATOM 2938 N N . GLY E 1 99 ? 8.468 -9.276 36.833 1.00 20.31 107 GLY C N 1
ATOM 2939 C CA . GLY E 1 99 ? 7.875 -9.437 35.516 1.00 22.25 107 GLY C CA 1
ATOM 2940 C C . GLY E 1 99 ? 8.747 -10.030 34.415 1.00 22.28 107 GLY C C 1
ATOM 2941 O O . GLY E 1 99 ? 8.359 -10.035 33.238 1.00 24.39 107 GLY C O 1
ATOM 2942 N N . GLN E 1 100 ? 9.911 -10.557 34.784 1.00 21.11 108 GLN C N 1
ATOM 2943 C CA . GLN E 1 100 ? 10.846 -11.049 33.786 1.00 23.98 108 GLN C CA 1
ATOM 2944 C C . GLN E 1 100 ? 11.456 -12.371 34.238 1.00 23.42 108 GLN C C 1
ATOM 2945 O O . GLN E 1 100 ? 12.675 -12.489 34.373 1.00 22.92 108 GLN C O 1
ATOM 2951 N N . GLU E 1 101 ? 10.617 -13.371 34.476 1.00 20.83 109 GLU C N 1
ATOM 2952 C CA . GLU E 1 101 ? 11.122 -14.646 34.982 1.00 20.43 109 GLU C CA 1
ATOM 2953 C C . GLU E 1 101 ? 12.038 -15.327 33.968 1.00 24.08 109 GLU C C 1
ATOM 2954 O O . GLU E 1 101 ? 12.866 -16.150 34.341 1.00 24.27 109 GLU C O 1
ATOM 2960 N N . GLN E 1 102 ? 11.908 -14.974 32.692 1.00 26.19 110 GLN C N 1
ATOM 2961 C CA . GLN E 1 102 ? 12.731 -15.613 31.674 1.00 28.31 110 GLN C CA 1
ATOM 2962 C C . GLN E 1 102 ? 14.196 -15.204 31.815 1.00 26.79 110 GLN C C 1
ATOM 2963 O O . GLN E 1 102 ? 15.075 -15.881 31.287 1.00 27.02 110 GLN C O 1
ATOM 2969 N N . LEU E 1 103 ? 14.454 -14.121 32.549 1.00 23.24 111 LEU C N 1
ATOM 2970 C CA . LEU E 1 103 ? 15.818 -13.634 32.739 1.00 24.60 111 LEU C CA 1
ATOM 2971 C C . LEU E 1 103 ? 16.612 -14.475 33.732 1.00 22.45 111 LEU C C 1
ATOM 2972 O O . LEU E 1 103 ? 17.833 -14.339 33.805 1.00 24.18 111 LEU C O 1
ATOM 2977 N N . LEU E 1 104 ? 15.931 -15.344 34.485 1.00 21.83 112 LEU C N 1
ATOM 2978 C CA . LEU E 1 104 ? 16.620 -16.183 35.471 1.00 21.94 112 LEU C CA 1
ATOM 2979 C C . LEU E 1 104 ? 17.681 -17.067 34.827 1.00 25.83 112 LEU C C 1
ATOM 2980 O O . LEU E 1 104 ? 18.643 -17.464 35.476 1.00 21.92 112 LEU C O 1
ATOM 2985 N N . GLU E 1 105 ? 17.522 -17.371 33.546 1.00 26.55 113 GLU C N 1
ATOM 2986 C CA . GLU E 1 105 ? 18.452 -18.299 32.914 1.00 29.88 113 GLU C CA 1
ATOM 2987 C C . GLU E 1 105 ? 19.848 -17.693 32.830 1.00 30.96 113 GLU C C 1
ATOM 2988 O O . GLU E 1 105 ? 20.826 -18.406 32.633 1.00 29.28 113 GLU C O 1
ATOM 2994 N N . ASN E 1 106 ? 19.932 -16.376 33.006 1.00 28.35 114 ASN C N 1
ATOM 2995 C CA . ASN E 1 106 ? 21.204 -15.665 32.988 1.00 32.44 114 ASN C CA 1
ATOM 2996 C C . ASN E 1 106 ? 21.942 -15.674 34.330 1.00 31.85 114 ASN C C 1
ATOM 2997 O O . ASN E 1 106 ? 23.091 -15.225 34.409 1.00 36.72 114 ASN C O 1
ATOM 3002 N N . ILE E 1 107 ? 21.291 -16.164 35.382 1.00 27.22 115 ILE C N 1
ATOM 3003 C CA . ILE E 1 107 ? 21.917 -16.212 36.705 1.00 26.65 115 ILE C CA 1
ATOM 3004 C C . ILE E 1 107 ? 22.721 -17.504 36.893 1.00 31.03 115 ILE C C 1
ATOM 3005 O O . ILE E 1 107 ? 22.165 -18.601 36.862 1.00 31.39 115 ILE C O 1
ATOM 3010 N N . LYS E 1 108 ? 24.028 -17.366 37.099 1.00 34.25 116 LYS C N 1
ATOM 3011 C CA . LYS E 1 108 ? 24.890 -18.531 37.268 1.00 35.61 116 LYS C CA 1
ATOM 3012 C C . LYS E 1 108 ? 25.415 -18.658 38.696 1.00 34.93 116 LYS C C 1
ATOM 3013 O O . LYS E 1 108 ? 25.544 -17.659 39.403 1.00 32.94 116 LYS C O 1
ATOM 3019 N N . ARG E 1 109 ? 25.718 -19.891 39.107 1.00 34.30 117 ARG C N 1
ATOM 3020 C CA . ARG E 1 109 ? 26.406 -20.151 40.374 1.00 42.16 117 ARG C CA 1
ATOM 3021 C C . ARG E 1 109 ? 27.831 -19.612 40.356 1.00 46.41 117 ARG C C 1
ATOM 3022 O O . ARG E 1 109 ? 28.535 -19.780 39.364 1.00 48.43 117 ARG C O 1
ATOM 3030 N N . LYS E 1 110 ? 28.224 -18.975 41.461 1.00 50.82 118 LYS C N 1
ATOM 3031 C CA . LYS E 1 110 ? 29.598 -18.537 41.762 1.00 56.66 118 LYS C CA 1
ATOM 3032 C C . LYS E 1 110 ? 29.572 -17.301 42.660 1.00 57.13 118 LYS C C 1
ATOM 3033 O O . LYS E 1 110 ? 29.231 -16.202 42.216 1.00 58.84 118 LYS C O 1
ATOM 3039 N N . HIS F 1 6 ? 14.957 23.214 40.181 1.00 41.62 14 HIS D N 1
ATOM 3040 C CA . HIS F 1 6 ? 16.376 23.221 39.832 1.00 40.02 14 HIS D CA 1
ATOM 3041 C C . HIS F 1 6 ? 17.101 21.999 40.380 1.00 34.35 14 HIS D C 1
ATOM 3042 O O . HIS F 1 6 ? 17.119 21.774 41.589 1.00 33.47 14 HIS D O 1
ATOM 3049 N N . VAL F 1 7 ? 17.710 21.215 39.496 1.00 32.53 15 VAL D N 1
ATOM 3050 C CA . VAL F 1 7 ? 18.448 20.029 39.933 1.00 33.15 15 VAL D CA 1
ATOM 3051 C C . VAL F 1 7 ? 19.801 20.453 40.489 1.00 31.34 15 VAL D C 1
ATOM 3052 O O . VAL F 1 7 ? 20.520 21.206 39.835 1.00 31.74 15 VAL D O 1
ATOM 3056 N N . PRO F 1 8 ? 20.140 19.985 41.702 1.00 29.26 16 PRO D N 1
ATOM 3057 C CA . PRO F 1 8 ? 21.421 20.327 42.345 1.00 30.96 16 PRO D CA 1
ATOM 3058 C C . PRO F 1 8 ? 22.607 20.037 41.440 1.00 30.08 16 PRO D C 1
ATOM 3059 O O . PRO F 1 8 ? 22.628 18.978 40.811 1.00 29.64 16 PRO D O 1
ATOM 3063 N N . ALA F 1 9 ? 23.578 20.940 41.391 1.00 33.11 17 ALA D N 1
ATOM 3064 C CA . ALA F 1 9 ? 24.756 20.753 40.556 1.00 29.71 17 ALA D CA 1
ATOM 3065 C C . ALA F 1 9 ? 25.474 19.451 40.896 1.00 30.71 17 ALA D C 1
ATOM 3066 O O . ALA F 1 9 ? 26.010 18.789 40.007 1.00 30.44 17 ALA D O 1
ATOM 3068 N N . PHE F 1 10 ? 25.474 19.079 42.174 1.00 28.13 18 PHE D N 1
ATOM 3069 C CA . PHE F 1 10 ? 26.103 17.829 42.595 1.00 27.58 18 PHE D CA 1
ATOM 3070 C C . PHE F 1 10 ? 25.615 16.647 41.764 1.00 27.16 18 PHE D C 1
ATOM 3071 O O . PHE F 1 10 ? 26.416 15.871 41.244 1.00 27.47 18 PHE D O 1
ATOM 3079 N N . LEU F 1 11 ? 24.297 16.527 41.636 1.00 25.87 19 LEU D N 1
ATOM 3080 C CA . LEU F 1 11 ? 23.687 15.391 40.943 1.00 25.17 19 LEU D CA 1
ATOM 3081 C C . LEU F 1 11 ? 23.943 15.424 39.440 1.00 26.33 19 LEU D C 1
ATOM 3082 O O . LEU F 1 11 ? 24.271 14.407 38.833 1.00 26.49 19 LEU D O 1
ATOM 3087 N N . THR F 1 12 ? 23.797 16.599 38.837 1.00 27.27 20 THR D N 1
ATOM 3088 C CA . THR F 1 12 ? 24.042 16.748 37.407 1.00 31.69 20 THR D CA 1
ATOM 3089 C C . THR F 1 12 ? 25.498 16.433 37.071 1.00 33.51 20 THR D C 1
ATOM 3090 O O . THR F 1 12 ? 25.782 15.695 36.126 1.00 30.45 20 THR D O 1
ATOM 3094 N N . LYS F 1 13 ? 26.414 16.987 37.861 1.00 30.33 21 LYS D N 1
ATOM 3095 C CA . LYS F 1 13 ? 27.835 16.719 37.679 1.00 33.45 21 LYS D CA 1
ATOM 3096 C C . LYS F 1 13 ? 28.125 15.226 37.804 1.00 31.11 21 LYS D C 1
ATOM 3097 O O . LYS F 1 13 ? 28.829 14.662 36.976 1.00 32.24 21 LYS D O 1
ATOM 3103 N N . LEU F 1 14 ? 27.565 14.592 38.832 1.00 29.50 22 LEU D N 1
ATOM 3104 C CA . LEU F 1 14 ? 27.789 13.173 39.074 1.00 28.98 22 LEU D CA 1
ATOM 3105 C C . LEU F 1 14 ? 27.305 12.311 37.906 1.00 29.07 22 LEU D C 1
ATOM 3106 O O . LEU F 1 14 ? 28.033 11.448 37.413 1.00 29.94 22 LEU D O 1
ATOM 3111 N N . TRP F 1 15 ? 26.075 12.553 37.463 1.00 28.31 23 TRP D N 1
ATOM 3112 C CA . TRP F 1 15 ? 25.504 11.800 36.347 1.00 28.44 23 TRP D CA 1
ATOM 3113 C C . TRP F 1 15 ? 26.364 11.929 35.093 1.00 30.38 23 TRP D C 1
ATOM 3114 O O . TRP F 1 15 ? 26.581 10.954 34.379 1.00 30.98 23 TRP D O 1
ATOM 3125 N N . THR F 1 16 ? 26.853 13.139 34.830 1.00 34.23 24 THR D N 1
ATOM 3126 C CA . THR F 1 16 ? 27.705 13.400 33.676 1.00 33.52 24 THR D CA 1
ATOM 3127 C C . THR F 1 16 ? 29.051 12.698 33.812 1.00 34.60 24 THR D C 1
ATOM 3128 O O . THR F 1 16 ? 29.550 12.102 32.860 1.00 35.95 24 THR D O 1
ATOM 3132 N N . LEU F 1 17 ? 29.633 12.773 35.004 1.00 34.16 25 LEU D N 1
ATOM 3133 C CA . LEU F 1 17 ? 30.914 12.131 35.277 1.00 35.23 25 LEU D CA 1
ATOM 3134 C C . LEU F 1 17 ? 30.800 10.613 35.153 1.00 34.87 25 LEU D C 1
ATOM 3135 O O . LEU F 1 17 ? 31.701 9.950 34.625 1.00 36.40 25 LEU D O 1
ATOM 3140 N N . VAL F 1 18 ? 29.694 10.060 35.643 1.00 33.00 26 VAL D N 1
ATOM 3141 C CA . VAL F 1 18 ? 29.487 8.622 35.542 1.00 32.64 26 VAL D CA 1
ATOM 3142 C C . VAL F 1 18 ? 29.364 8.222 34.074 1.00 33.86 26 VAL D C 1
ATOM 3143 O O . VAL F 1 18 ? 29.962 7.239 33.628 1.00 34.98 26 VAL D O 1
ATOM 3147 N N . SER F 1 19 ? 28.595 9.010 33.329 1.00 33.79 27 SER D N 1
ATOM 3148 C CA . SER F 1 19 ? 28.261 8.697 31.946 1.00 35.80 27 SER D CA 1
ATOM 3149 C C . SER F 1 19 ? 29.439 8.894 30.989 1.00 37.27 27 SER D C 1
ATOM 3150 O O . SER F 1 19 ? 29.493 8.267 29.933 1.00 38.50 27 SER D O 1
ATOM 3153 N N . ASP F 1 20 ? 30.376 9.762 31.366 1.00 40.51 28 ASP D N 1
ATOM 3154 C CA . ASP F 1 20 ? 31.513 10.116 30.514 1.00 42.90 28 ASP D CA 1
ATOM 3155 C C . ASP F 1 20 ? 32.452 8.926 30.326 1.00 44.17 28 ASP D C 1
ATOM 3156 O O . ASP F 1 20 ? 33.134 8.514 31.262 1.00 43.36 28 ASP D O 1
ATOM 3161 N N . PRO F 1 21 ? 32.495 8.374 29.106 1.00 47.85 29 PRO D N 1
ATOM 3162 C CA . PRO F 1 21 ? 33.304 7.182 28.828 1.00 49.09 29 PRO D CA 1
ATOM 3163 C C . PRO F 1 21 ? 34.786 7.392 29.140 1.00 50.68 29 PRO D C 1
ATOM 3164 O O . PRO F 1 21 ? 35.485 6.435 29.471 1.00 51.06 29 PRO D O 1
ATOM 3168 N N . ASP F 1 22 ? 35.249 8.634 29.053 1.00 52.15 30 ASP D N 1
ATOM 3169 C CA . ASP F 1 22 ? 36.649 8.952 29.313 1.00 54.97 30 ASP D CA 1
ATOM 3170 C C . ASP F 1 22 ? 37.043 8.733 30.776 1.00 50.78 30 ASP D C 1
ATOM 3171 O O . ASP F 1 22 ? 38.223 8.590 31.096 1.00 51.53 30 ASP D O 1
ATOM 3176 N N . THR F 1 23 ? 36.053 8.710 31.662 1.00 46.64 31 THR D N 1
ATOM 3177 C CA . THR F 1 23 ? 36.321 8.532 33.081 1.00 44.49 31 THR D CA 1
ATOM 3178 C C . THR F 1 23 ? 36.009 7.119 33.550 1.00 43.54 31 THR D C 1
ATOM 3179 O O . THR F 1 23 ? 36.162 6.808 34.731 1.00 42.58 31 THR D O 1
ATOM 3183 N N . ASP F 1 24 ? 35.574 6.267 32.628 1.00 43.92 32 ASP D N 1
ATOM 3184 C CA . ASP F 1 24 ? 35.025 4.961 32.995 1.00 45.24 32 ASP D CA 1
ATOM 3185 C C . ASP F 1 24 ? 36.031 4.049 33.690 1.00 48.35 32 ASP D C 1
ATOM 3186 O O . ASP F 1 24 ? 35.650 3.055 34.301 1.00 48.94 32 ASP D O 1
ATOM 3191 N N . ALA F 1 25 ? 37.312 4.387 33.605 1.00 49.53 33 ALA D N 1
ATOM 3192 C CA . ALA F 1 25 ? 38.321 3.640 34.337 1.00 50.91 33 ALA D CA 1
ATOM 3193 C C . ALA F 1 25 ? 38.132 3.821 35.843 1.00 50.02 33 ALA D C 1
ATOM 3194 O O . ALA F 1 25 ? 38.393 2.901 36.618 1.00 46.98 33 ALA D O 1
ATOM 3196 N N . LEU F 1 26 ? 37.661 4.999 36.253 1.00 43.72 34 LEU D N 1
ATOM 3197 C CA . LEU F 1 26 ? 37.508 5.307 37.676 1.00 42.11 34 LEU D CA 1
ATOM 3198 C C . LEU F 1 26 ? 36.056 5.332 38.146 1.00 39.36 34 LEU D C 1
ATOM 3199 O O . LEU F 1 26 ? 35.770 4.991 39.291 1.00 37.99 34 LEU D O 1
ATOM 3204 N N . ILE F 1 27 ? 35.147 5.751 37.273 1.00 38.67 35 ILE D N 1
ATOM 3205 C CA . ILE F 1 27 ? 33.738 5.863 37.654 1.00 36.25 35 ILE D CA 1
ATOM 3206 C C . ILE F 1 27 ? 32.845 5.620 36.441 1.00 36.08 35 ILE D C 1
ATOM 3207 O O . ILE F 1 27 ? 32.941 6.314 35.430 1.00 37.12 35 ILE D O 1
ATOM 3212 N N . CYS F 1 28 ? 31.972 4.626 36.543 1.00 34.88 36 CYS D N 1
ATOM 3213 C CA . CYS F 1 28 ? 31.224 4.184 35.379 1.00 35.01 36 CYS D CA 1
ATOM 3214 C C . CYS F 1 28 ? 29.942 3.483 35.781 1.00 38.02 36 CYS D C 1
ATOM 3215 O O . CYS F 1 28 ? 29.798 3.045 36.921 1.00 31.90 36 CYS D O 1
ATOM 3218 N N . TRP F 1 29 ? 29.020 3.377 34.831 1.00 32.85 37 TRP D N 1
ATOM 3219 C CA . TRP F 1 29 ? 27.787 2.636 35.042 1.00 34.17 37 TRP D CA 1
ATOM 3220 C C . TRP F 1 29 ? 28.067 1.146 35.174 1.00 31.78 37 TRP D C 1
ATOM 3221 O O . TRP F 1 29 ? 28.966 0.612 34.529 1.00 33.66 37 TRP D O 1
ATOM 3232 N N . SER F 1 30 ? 27.288 0.474 36.010 1.00 30.24 38 SER D N 1
ATOM 3233 C CA . SER F 1 30 ? 27.242 -0.979 35.976 1.00 30.63 38 SER D CA 1
ATOM 3234 C C . SER F 1 30 ? 26.668 -1.390 34.622 1.00 31.43 38 SER D C 1
ATOM 3235 O O . SER F 1 30 ? 26.006 -0.589 33.972 1.00 33.48 38 SER D O 1
ATOM 3238 N N . PRO F 1 31 ? 26.918 -2.633 34.185 1.00 32.63 39 PRO D N 1
ATOM 3239 C CA . PRO F 1 31 ? 26.335 -3.076 32.913 1.00 33.49 39 PRO D CA 1
ATOM 3240 C C . PRO F 1 31 ? 24.817 -2.840 32.836 1.00 31.78 39 PRO D C 1
ATOM 3241 O O . PRO F 1 31 ? 24.300 -2.465 31.780 1.00 32.25 39 PRO D O 1
ATOM 3245 N N . SER F 1 32 ? 24.125 -3.030 33.955 1.00 29.94 40 SER D N 1
ATOM 3246 C CA . SER F 1 32 ? 22.670 -2.872 33.998 1.00 34.98 40 SER D CA 1
ATOM 3247 C C . SER F 1 32 ? 22.227 -1.428 33.815 1.00 32.58 40 SER D C 1
ATOM 3248 O O . SER F 1 32 ? 21.093 -1.163 33.422 1.00 27.03 40 SER D O 1
ATOM 3251 N N . GLY F 1 33 ? 23.114 -0.493 34.133 1.00 27.93 41 GLY D N 1
ATOM 3252 C CA . GLY F 1 33 ? 22.773 0.917 34.080 1.00 27.35 41 GLY D CA 1
ATOM 3253 C C . GLY F 1 33 ? 22.017 1.412 35.302 1.00 25.43 41 GLY D C 1
ATOM 3254 O O . GLY F 1 33 ? 21.637 2.578 35.354 1.00 24.93 41 GLY D O 1
ATOM 3255 N N . ASN F 1 34 ? 21.807 0.541 36.290 1.00 24.50 42 ASN D N 1
ATOM 3256 C CA . ASN F 1 34 ? 21.037 0.903 37.477 1.00 23.74 42 ASN D CA 1
ATOM 3257 C C . ASN F 1 34 ? 21.881 1.248 38.695 1.00 22.45 42 ASN D C 1
ATOM 3258 O O . ASN F 1 34 ? 21.343 1.630 39.728 1.00 21.20 42 ASN D O 1
ATOM 3263 N N . SER F 1 35 ? 23.194 1.082 38.583 1.00 23.69 43 SER D N 1
ATOM 3264 C CA . SER F 1 35 ? 24.106 1.443 39.666 1.00 23.65 43 SER D CA 1
ATOM 3265 C C . SER F 1 35 ? 25.394 1.966 39.059 1.00 25.29 43 SER D C 1
ATOM 3266 O O . SER F 1 35 ? 25.599 1.867 37.851 1.00 26.48 43 SER D O 1
ATOM 3269 N N . PHE F 1 36 ? 26.270 2.514 39.890 1.00 25.49 44 PHE D N 1
ATOM 3270 C CA . PHE F 1 36 ? 27.594 2.864 39.393 1.00 29.92 44 PHE D CA 1
ATOM 3271 C C . PHE F 1 36 ? 28.699 2.462 40.358 1.00 27.86 44 PHE D C 1
ATOM 3272 O O . PHE F 1 36 ? 28.473 2.235 41.538 1.00 26.80 44 PHE D O 1
ATOM 3280 N N . HIS F 1 37 ? 29.905 2.351 39.821 1.00 29.75 45 HIS D N 1
ATOM 3281 C CA . HIS F 1 37 ? 31.063 1.975 40.610 1.00 30.71 45 HIS D CA 1
ATOM 3282 C C . HIS F 1 37 ? 32.051 3.123 40.693 1.00 38.16 45 HIS D C 1
ATOM 3283 O O . HIS F 1 37 ? 32.213 3.874 39.734 1.00 32.60 45 HIS D O 1
ATOM 3290 N N . VAL F 1 38 ? 32.703 3.240 41.843 1.00 31.83 46 VAL D N 1
ATOM 3291 C CA . VAL F 1 38 ? 33.914 4.031 41.961 1.00 33.35 46 VAL D CA 1
ATOM 3292 C C . VAL F 1 38 ? 35.064 3.066 42.206 1.00 35.04 46 VAL D C 1
ATOM 3293 O O . VAL F 1 38 ? 35.135 2.436 43.262 1.00 34.57 46 VAL D O 1
ATOM 3297 N N . PHE F 1 39 ? 35.926 2.913 41.206 1.00 37.10 47 PHE D N 1
ATOM 3298 C CA . PHE F 1 39 ? 37.114 2.081 41.334 1.00 45.30 47 PHE D CA 1
ATOM 3299 C C . PHE F 1 39 ? 38.274 2.984 41.745 1.00 50.35 47 PHE D C 1
ATOM 3300 O O . PHE F 1 39 ? 38.516 4.004 41.101 1.00 51.86 47 PHE D O 1
ATOM 3308 N N . ASP F 1 40 ? 38.979 2.621 42.810 1.00 54.67 48 ASP D N 1
ATOM 3309 C CA . ASP F 1 40 ? 40.099 3.431 43.273 1.00 58.58 48 ASP D CA 1
ATOM 3310 C C . ASP F 1 40 ? 39.580 4.768 43.808 1.00 56.36 48 ASP D C 1
ATOM 3311 O O . ASP F 1 40 ? 39.536 5.763 43.082 1.00 53.75 48 ASP D O 1
ATOM 3316 N N . GLN F 1 41 ? 39.173 4.778 45.074 1.00 54.46 49 GLN D N 1
ATOM 3317 C CA . GLN F 1 41 ? 38.685 6.002 45.707 1.00 56.63 49 GLN D CA 1
ATOM 3318 C C . GLN F 1 41 ? 39.796 7.039 45.846 1.00 55.89 49 GLN D C 1
ATOM 3319 O O . GLN F 1 41 ? 39.544 8.245 45.790 1.00 55.95 49 GLN D O 1
ATOM 3325 N N . GLY F 1 42 ? 41.026 6.566 46.028 1.00 54.24 50 GLY D N 1
ATOM 3326 C CA . GLY F 1 42 ? 42.164 7.449 46.217 1.00 53.96 50 GLY D CA 1
ATOM 3327 C C . GLY F 1 42 ? 42.481 8.257 44.976 1.00 53.73 50 GLY D C 1
ATOM 3328 O O . GLY F 1 42 ? 42.836 9.435 45.061 1.00 49.56 50 GLY D O 1
ATOM 3329 N N . GLN F 1 43 ? 42.355 7.618 43.817 1.00 56.51 51 GLN D N 1
ATOM 3330 C CA . GLN F 1 43 ? 42.580 8.279 42.537 1.00 60.14 51 GLN D CA 1
ATOM 3331 C C . GLN F 1 43 ? 41.423 9.222 42.236 1.00 56.83 51 GLN D C 1
ATOM 3332 O O . GLN F 1 43 ? 41.615 10.325 41.717 1.00 57.61 51 GLN D O 1
ATOM 3338 N N . PHE F 1 44 ? 40.218 8.762 42.562 1.00 52.27 52 PHE D N 1
ATOM 3339 C CA . PHE F 1 44 ? 39.011 9.563 42.447 1.00 48.83 52 PHE D CA 1
ATOM 3340 C C . PHE F 1 44 ? 39.170 10.833 43.286 1.00 51.94 52 PHE D C 1
ATOM 3341 O O . PHE F 1 44 ? 38.987 11.949 42.793 1.00 54.41 52 PHE D O 1
ATOM 3349 N N . ALA F 1 45 ? 39.548 10.653 44.547 1.00 53.06 53 ALA D N 1
ATOM 3350 C CA . ALA F 1 45 ? 39.689 11.769 45.477 1.00 56.27 53 ALA D CA 1
ATOM 3351 C C . ALA F 1 45 ? 40.764 12.761 45.037 1.00 61.58 53 ALA D C 1
ATOM 3352 O O . ALA F 1 45 ? 40.649 13.957 45.298 1.00 63.60 53 ALA D O 1
ATOM 3354 N N . LYS F 1 46 ? 41.807 12.267 44.373 1.00 65.26 54 LYS D N 1
ATOM 3355 C CA . LYS F 1 46 ? 42.914 13.128 43.957 1.00 71.57 54 LYS D CA 1
ATOM 3356 C C . LYS F 1 46 ? 42.680 13.774 42.594 1.00 71.97 54 LYS D C 1
ATOM 3357 O O . LYS F 1 46 ? 43.048 14.929 42.379 1.00 74.89 54 LYS D O 1
ATOM 3363 N N . GLU F 1 47 ? 42.077 13.030 41.674 1.00 69.68 55 GLU D N 1
ATOM 3364 C CA . GLU F 1 47 ? 41.808 13.549 40.337 1.00 71.43 55 GLU D CA 1
ATOM 3365 C C . GLU F 1 47 ? 40.435 14.209 40.235 1.00 67.07 55 GLU D C 1
ATOM 3366 O O . GLU F 1 47 ? 40.322 15.368 39.844 1.00 67.33 55 GLU D O 1
ATOM 3372 N N . VAL F 1 48 ? 39.394 13.468 40.597 1.00 61.66 56 VAL D N 1
ATOM 3373 C CA . VAL F 1 48 ? 38.026 13.893 40.329 1.00 58.13 56 VAL D CA 1
ATOM 3374 C C . VAL F 1 48 ? 37.522 14.978 41.282 1.00 56.50 56 VAL D C 1
ATOM 3375 O O . VAL F 1 48 ? 37.066 16.034 40.838 1.00 55.48 56 VAL D O 1
ATOM 3379 N N . LEU F 1 49 ? 37.612 14.723 42.584 1.00 57.71 57 LEU D N 1
ATOM 3380 C CA . LEU F 1 49 ? 37.063 15.637 43.590 1.00 58.05 57 LEU D CA 1
ATOM 3381 C C . LEU F 1 49 ? 37.597 17.067 43.482 1.00 60.88 57 LEU D C 1
ATOM 3382 O O . LEU F 1 49 ? 36.824 18.022 43.552 1.00 56.67 57 LEU D O 1
ATOM 3387 N N . PRO F 1 50 ? 38.921 17.221 43.326 1.00 67.43 58 PRO D N 1
ATOM 3388 C CA . PRO F 1 50 ? 39.494 18.558 43.144 1.00 72.94 58 PRO D CA 1
ATOM 3389 C C . PRO F 1 50 ? 39.007 19.240 41.866 1.00 76.51 58 PRO D C 1
ATOM 3390 O O . PRO F 1 50 ? 39.064 20.466 41.769 1.00 80.81 58 PRO D O 1
ATOM 3394 N N . LYS F 1 51 ? 38.531 18.453 40.905 1.00 75.32 59 LYS D N 1
ATOM 3395 C CA . LYS F 1 51 ? 38.096 18.991 39.619 1.00 76.35 59 LYS D CA 1
ATOM 3396 C C . LYS F 1 51 ? 36.588 19.236 39.542 1.00 72.94 59 LYS D C 1
ATOM 3397 O O . LYS F 1 51 ? 36.148 20.205 38.927 1.00 74.15 59 LYS D O 1
ATOM 3403 N N . TYR F 1 52 ? 35.797 18.364 40.161 1.00 67.30 60 TYR D N 1
ATOM 3404 C CA . TYR F 1 52 ? 34.347 18.415 39.988 1.00 65.32 60 TYR D CA 1
ATOM 3405 C C . TYR F 1 52 ? 33.571 18.687 41.274 1.00 60.38 60 TYR D C 1
ATOM 3406 O O . TYR F 1 52 ? 32.429 19.146 41.229 1.00 59.08 60 TYR D O 1
ATOM 3415 N N . PHE F 1 53 ? 34.179 18.393 42.417 1.00 57.73 61 PHE D N 1
ATOM 3416 C CA . PHE F 1 53 ? 33.506 18.585 43.699 1.00 56.47 61 PHE D CA 1
ATOM 3417 C C . PHE F 1 53 ? 34.440 19.248 44.714 1.00 60.91 61 PHE D C 1
ATOM 3418 O O . PHE F 1 53 ? 34.880 18.611 45.671 1.00 59.88 61 PHE D O 1
ATOM 3426 N N . LYS F 1 54 ? 34.718 20.533 44.500 1.00 66.12 62 LYS D N 1
ATOM 3427 C CA . LYS F 1 54 ? 35.748 21.269 45.238 1.00 70.34 62 LYS D CA 1
ATOM 3428 C C . LYS F 1 54 ? 35.635 21.206 46.764 1.00 66.62 62 LYS D C 1
ATOM 3429 O O . LYS F 1 54 ? 36.6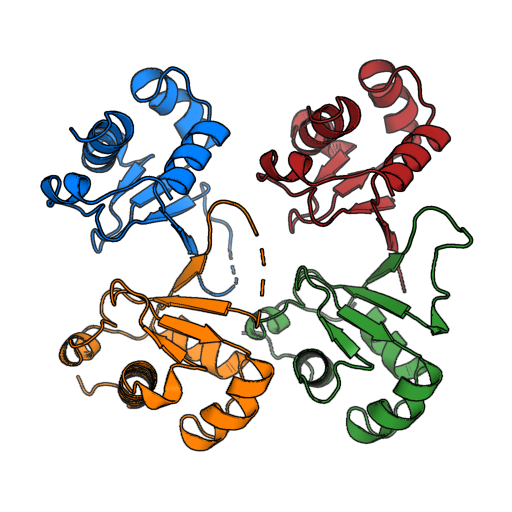50 21.203 47.465 1.00 66.09 62 LYS D O 1
ATOM 3435 N N . HIS F 1 55 ? 34.409 21.163 47.276 1.00 62.43 63 HIS D N 1
ATOM 3436 C CA . HIS F 1 55 ? 34.184 21.291 48.714 1.00 62.22 63 HIS D CA 1
ATOM 3437 C C . HIS F 1 55 ? 34.017 19.956 49.441 1.00 57.23 63 HIS D C 1
ATOM 3438 O O . HIS F 1 55 ? 33.416 19.901 50.514 1.00 54.27 63 HIS D O 1
ATOM 3445 N N . ASN F 1 56 ? 34.551 18.883 48.869 1.00 53.48 64 ASN D N 1
ATOM 3446 C CA . ASN F 1 56 ? 34.444 17.573 49.504 1.00 52.39 64 ASN D CA 1
ATOM 3447 C C . ASN F 1 56 ? 35.755 16.802 49.501 1.00 51.45 64 ASN D C 1
ATOM 3448 O O . ASN F 1 56 ? 36.509 16.859 48.532 1.00 54.34 64 ASN D O 1
ATOM 3453 N N . ASN F 1 57 ? 36.032 16.097 50.594 1.00 49.61 65 ASN D N 1
ATOM 3454 C CA . ASN F 1 57 ? 36.970 14.979 50.529 1.00 50.19 65 ASN D CA 1
ATOM 3455 C C . ASN F 1 57 ? 36.130 13.725 50.310 1.00 45.51 65 ASN D C 1
ATOM 3456 O O . ASN F 1 57 ? 34.905 13.820 50.254 1.00 41.69 65 ASN D O 1
ATOM 3461 N N . MET F 1 58 ? 36.756 12.562 50.176 1.00 45.48 66 MET D N 1
ATOM 3462 C CA . MET F 1 58 ? 35.979 11.357 49.892 1.00 42.09 66 MET D CA 1
ATOM 3463 C C . MET F 1 58 ? 34.879 11.151 50.938 1.00 40.49 66 MET D C 1
ATOM 3464 O O . MET F 1 58 ? 33.737 10.856 50.595 1.00 38.10 66 MET D O 1
ATOM 3469 N N . ALA F 1 59 ? 35.219 11.358 52.207 1.00 43.91 67 ALA D N 1
ATOM 3470 C CA . ALA F 1 59 ? 34.265 11.183 53.301 1.00 43.73 67 ALA D CA 1
ATOM 3471 C C . ALA F 1 59 ? 33.004 12.031 53.130 1.00 41.69 67 ALA D C 1
ATOM 3472 O O . ALA F 1 59 ? 31.882 11.540 53.305 1.00 39.43 67 ALA D O 1
ATOM 3474 N N . SER F 1 60 ? 33.179 13.305 52.796 1.00 40.96 68 SER D N 1
ATOM 3475 C CA . SER F 1 60 ? 32.027 14.183 52.677 1.00 41.23 68 SER D CA 1
ATOM 3476 C C . SER F 1 60 ? 31.319 13.986 51.329 1.00 39.80 68 SER D C 1
ATOM 3477 O O . SER F 1 60 ? 30.125 14.266 51.213 1.00 34.55 68 SER D O 1
ATOM 3480 N N . PHE F 1 61 ? 32.048 13.498 50.325 1.00 36.26 69 PHE D N 1
ATOM 3481 C CA . PHE F 1 61 ? 31.437 13.129 49.039 1.00 33.93 69 PHE D CA 1
ATOM 3482 C C . PHE F 1 61 ? 30.426 12.027 49.263 1.00 31.59 69 PHE D C 1
ATOM 3483 O O . PHE F 1 61 ? 29.301 12.065 48.751 1.00 28.84 69 PHE D O 1
ATOM 3491 N N . VAL F 1 62 ? 30.835 11.042 50.049 1.00 31.01 70 VAL D N 1
ATOM 3492 C CA . VAL F 1 62 ? 29.971 9.919 50.359 1.00 30.53 70 VAL D CA 1
ATOM 3493 C C . VAL F 1 62 ? 28.790 10.378 51.210 1.00 27.56 70 VAL D C 1
ATOM 3494 O O . VAL F 1 62 ? 27.662 9.905 51.026 1.00 25.05 70 VAL D O 1
ATOM 3498 N N . ARG F 1 63 ? 29.028 11.323 52.116 1.00 29.68 71 ARG D N 1
ATOM 3499 C CA . ARG F 1 63 ? 27.931 11.860 52.903 1.00 29.09 71 ARG D CA 1
ATOM 3500 C C . ARG F 1 63 ? 26.925 12.603 52.011 1.00 28.38 71 ARG D C 1
ATOM 3501 O O . ARG F 1 63 ? 25.736 12.570 52.293 1.00 26.32 71 ARG D O 1
ATOM 3509 N N . GLN F 1 64 ? 27.388 13.248 50.939 1.00 28.52 72 GLN D N 1
ATOM 3510 C CA . GLN F 1 64 ? 26.468 13.861 49.976 1.00 27.19 72 GLN D CA 1
ATOM 3511 C C . GLN F 1 64 ? 25.635 12.797 49.259 1.00 24.08 72 GLN D C 1
ATOM 3512 O O . GLN F 1 64 ? 24.450 12.995 48.998 1.00 22.32 72 GLN D O 1
ATOM 3518 N N . LEU F 1 65 ? 26.256 11.672 48.915 1.00 23.50 73 LEU D N 1
ATOM 3519 C CA . LEU F 1 65 ? 25.482 10.576 48.334 1.00 20.69 73 LEU D CA 1
ATOM 3520 C C . LEU F 1 65 ? 24.406 10.117 49.298 1.00 19.03 73 LEU D C 1
ATOM 3521 O O . LEU F 1 65 ? 23.264 9.876 48.903 1.00 16.79 73 LEU D O 1
ATOM 3526 N N . ASN F 1 66 ? 24.771 9.992 50.569 1.00 20.24 74 ASN D N 1
ATOM 3527 C CA . ASN F 1 66 ? 23.811 9.567 51.573 1.00 19.61 74 ASN D CA 1
ATOM 3528 C C . ASN F 1 66 ? 22.683 10.585 51.699 1.00 21.43 74 ASN D C 1
ATOM 3529 O O . ASN F 1 66 ? 21.524 10.212 51.862 1.00 19.48 74 ASN D O 1
ATOM 3534 N N . MET F 1 67 ? 23.031 11.867 51.612 1.00 20.44 75 MET D N 1
ATOM 3535 C CA . MET F 1 67 ? 22.046 12.937 51.764 1.00 20.38 75 MET D CA 1
ATOM 3536 C C . MET F 1 67 ? 20.949 12.845 50.705 1.00 20.68 75 MET D C 1
ATOM 3537 O O . MET F 1 67 ? 19.792 13.220 50.951 1.00 22.16 75 MET D O 1
ATOM 3542 N N . TYR F 1 68 ? 21.309 12.345 49.527 1.00 18.21 76 TYR D N 1
ATOM 3543 C CA . TYR F 1 68 ? 20.353 12.244 48.425 1.00 19.99 76 TYR D CA 1
ATOM 3544 C C . TYR F 1 68 ? 19.720 10.851 48.330 1.00 18.17 76 TYR D C 1
ATOM 3545 O O . TYR F 1 68 ? 19.001 10.558 47.386 1.00 18.55 76 TYR D O 1
ATOM 3554 N N . GLY F 1 69 ? 19.971 10.016 49.328 1.00 18.44 77 GLY D N 1
ATOM 3555 C CA . GLY F 1 69 ? 19.329 8.718 49.408 1.00 19.47 77 GLY D CA 1
ATOM 3556 C C . GLY F 1 69 ? 19.965 7.613 48.590 1.00 19.15 77 GLY D C 1
ATOM 3557 O O . GLY F 1 69 ? 19.343 6.560 48.379 1.00 19.86 77 GLY D O 1
ATOM 3558 N N . PHE F 1 70 ? 21.188 7.831 48.116 1.00 16.82 78 PHE D N 1
ATOM 3559 C CA . PHE F 1 70 ? 21.911 6.740 47.456 1.00 16.69 78 PHE D CA 1
ATOM 3560 C C . PHE F 1 70 ? 22.152 5.638 48.458 1.00 19.94 78 PHE D C 1
ATOM 3561 O O . PHE F 1 70 ? 22.330 5.904 49.642 1.00 22.76 78 PHE D O 1
ATOM 3569 N N . ARG F 1 71 ? 22.169 4.399 47.984 1.00 16.32 79 ARG D N 1
ATOM 3570 C CA . ARG F 1 71 ? 22.522 3.280 48.841 1.00 16.21 79 ARG D CA 1
ATOM 3571 C C . ARG F 1 71 ? 23.778 2.614 48.328 1.00 19.03 79 ARG D C 1
ATOM 3572 O O . ARG F 1 71 ? 24.222 2.895 47.218 1.00 19.03 79 ARG D O 1
ATOM 3580 N N . LYS F 1 72 ? 24.352 1.763 49.167 1.00 18.03 80 LYS D N 1
ATOM 3581 C CA . LYS F 1 72 ? 25.558 1.018 48.833 1.00 19.12 80 LYS D CA 1
ATOM 3582 C C . LYS F 1 72 ? 25.199 -0.430 48.554 1.00 17.62 80 LYS D C 1
ATOM 3583 O O . LYS F 1 72 ? 24.297 -0.983 49.193 1.00 19.79 80 LYS D O 1
ATOM 3589 N N . VAL F 1 73 ? 25.881 -1.032 47.582 1.00 18.29 81 VAL D N 1
ATOM 3590 C CA . VAL F 1 73 ? 25.654 -2.430 47.223 1.00 19.11 81 VAL D CA 1
ATOM 3591 C C . VAL F 1 73 ? 26.829 -3.255 47.731 1.00 21.77 81 VAL D C 1
ATOM 3592 O O . VAL F 1 73 ? 27.978 -3.007 47.344 1.00 20.76 81 VAL D O 1
ATOM 3596 N N . VAL F 1 74 ? 26.554 -4.228 48.600 1.00 20.04 82 VAL D N 1
ATOM 3597 C CA . VAL F 1 74 ? 27.633 -4.985 49.235 1.00 21.14 82 VAL D CA 1
ATOM 3598 C C . VAL F 1 74 ? 27.413 -6.488 49.159 1.00 22.08 82 VAL D C 1
ATOM 3599 O O . VAL F 1 74 ? 26.318 -6.946 48.868 1.00 21.99 82 VAL D O 1
ATOM 3603 N N . HIS F 1 75 ? 28.471 -7.249 49.428 1.00 27.88 83 HIS D N 1
ATOM 3604 C CA . HIS F 1 75 ? 28.372 -8.700 49.422 1.00 30.78 83 HIS D CA 1
ATOM 3605 C C . HIS F 1 75 ? 27.553 -9.197 50.605 1.00 29.02 83 HIS D C 1
ATOM 3606 O O . HIS F 1 75 ? 27.473 -8.547 51.652 1.00 27.84 83 HIS D O 1
ATOM 3613 N N . ILE F 1 76 ? 26.931 -10.351 50.422 1.00 29.12 84 ILE D N 1
ATOM 3614 C CA . ILE F 1 76 ? 26.185 -10.987 51.494 1.00 34.67 84 ILE D CA 1
ATOM 3615 C C . ILE F 1 76 ? 27.134 -11.740 52.423 1.00 41.26 84 ILE D C 1
ATOM 3616 O O . ILE F 1 76 ? 27.243 -11.406 53.600 1.00 44.73 84 ILE D O 1
ATOM 3621 N N . ASP F 1 88 ? 36.876 -1.423 45.714 1.00 63.71 96 ASP D N 1
ATOM 3622 C CA . ASP F 1 88 ? 35.705 -1.416 44.844 1.00 60.89 96 ASP D CA 1
ATOM 3623 C C . ASP F 1 88 ? 34.416 -1.221 45.625 1.00 55.07 96 ASP D C 1
ATOM 3624 O O . ASP F 1 88 ? 34.036 -2.063 46.443 1.00 57.70 96 ASP D O 1
ATOM 3629 N N . THR F 1 89 ? 33.740 -0.111 45.342 1.00 47.15 97 THR D N 1
ATOM 3630 C CA . THR F 1 89 ? 32.487 0.212 46.008 1.00 38.62 97 THR D CA 1
ATOM 3631 C C . THR F 1 89 ? 31.416 0.607 44.989 1.00 31.20 97 THR D C 1
ATOM 3632 O O . THR F 1 89 ? 31.677 1.259 43.978 1.00 29.92 97 THR D O 1
ATOM 3636 N N . GLU F 1 90 ? 30.194 0.196 45.268 1.00 26.08 98 GLU D N 1
ATOM 3637 C CA . GLU F 1 90 ? 29.0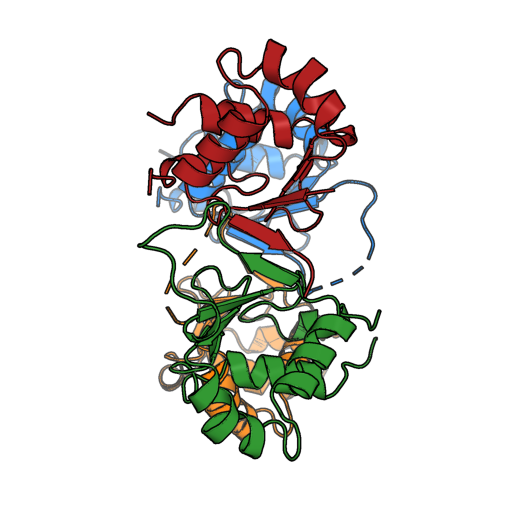96 0.365 44.328 1.00 22.22 98 GLU D CA 1
ATOM 3638 C C . GLU F 1 90 ? 27.975 1.132 45.009 1.00 19.43 98 GLU D C 1
ATOM 3639 O O . GLU F 1 90 ? 27.597 0.798 46.126 1.00 22.69 98 GLU D O 1
ATOM 3645 N N . PHE F 1 91 ? 27.468 2.161 44.337 1.00 19.20 99 PHE D N 1
ATOM 3646 C CA . PHE F 1 91 ? 26.360 2.964 44.837 1.00 18.34 99 PHE D CA 1
ATOM 3647 C C . PHE F 1 91 ? 25.193 2.933 43.866 1.00 18.34 99 PHE D C 1
ATOM 3648 O O . PHE F 1 91 ? 25.364 2.651 42.680 1.00 19.03 99 PHE D O 1
ATOM 3656 N N . GLN F 1 92 ? 24.001 3.252 44.354 1.00 17.76 100 GLN D N 1
ATOM 3657 C CA . GLN F 1 92 ? 22.871 3.341 43.456 1.00 17.95 100 GLN D CA 1
ATOM 3658 C C . GLN F 1 92 ? 21.736 4.157 44.044 1.00 17.58 100 GLN D C 1
ATOM 3659 O O . GLN F 1 92 ? 21.660 4.362 45.251 1.00 17.10 100 GLN D O 1
ATOM 3665 N N . HIS F 1 93 ? 20.866 4.617 43.150 1.00 18.04 101 HIS D N 1
ATOM 3666 C CA . HIS F 1 93 ? 19.657 5.349 43.499 1.00 18.07 101 HIS D CA 1
ATOM 3667 C C . HIS F 1 93 ? 18.603 5.049 42.431 1.00 18.71 101 HIS D C 1
ATOM 3668 O O . HIS F 1 93 ? 18.927 5.015 41.257 1.00 19.31 101 HIS D O 1
ATOM 3675 N N . PRO F 1 94 ? 17.342 4.816 42.826 1.00 18.74 102 PRO D N 1
ATOM 3676 C CA . PRO F 1 94 ? 16.343 4.464 41.803 1.00 22.24 102 PRO D CA 1
ATOM 3677 C C . PRO F 1 94 ? 16.147 5.523 40.717 1.00 20.49 102 PRO D C 1
ATOM 3678 O O . PRO F 1 94 ? 15.651 5.183 39.641 1.00 21.25 102 PRO D O 1
ATOM 3682 N N . CYS F 1 95 ? 16.530 6.773 40.981 1.00 21.34 103 CYS D N 1
ATOM 3683 C CA . CYS F 1 95 ? 16.374 7.851 40.002 1.00 23.66 103 CYS D CA 1
ATOM 3684 C C . CYS F 1 95 ? 17.695 8.295 39.367 1.00 22.01 103 CYS D C 1
ATOM 3685 O O . CYS F 1 95 ? 17.765 9.353 38.746 1.00 23.01 103 CYS D O 1
ATOM 3688 N N . PHE F 1 96 ? 18.739 7.487 39.534 1.00 21.27 104 PHE D N 1
ATOM 3689 C CA . PHE F 1 96 ? 20.063 7.783 38.987 1.00 21.58 104 PHE D CA 1
ATOM 3690 C C . PHE F 1 96 ? 20.429 6.670 38.024 1.00 23.22 104 PHE D C 1
ATOM 3691 O O . PHE F 1 96 ? 21.101 5.705 38.404 1.00 21.33 104 PHE D O 1
ATOM 3699 N N . LEU F 1 97 ? 19.961 6.794 36.784 1.00 23.08 105 LEU D N 1
ATOM 3700 C CA . LEU F 1 97 ? 20.046 5.698 35.827 1.00 23.61 105 LEU D CA 1
ATOM 3701 C C . LEU F 1 97 ? 20.707 6.139 34.538 1.00 25.42 105 LEU D C 1
ATOM 3702 O O . LEU F 1 97 ? 20.556 7.287 34.111 1.00 27.63 105 LEU D O 1
ATOM 3707 N N . ARG F 1 98 ? 21.419 5.211 33.907 1.00 25.45 106 ARG D N 1
ATOM 3708 C CA . ARG F 1 98 ? 22.023 5.466 32.611 1.00 27.04 106 ARG D CA 1
ATOM 3709 C C . ARG F 1 98 ? 20.970 5.909 31.598 1.00 28.28 106 ARG D C 1
ATOM 3710 O O . ARG F 1 98 ? 19.912 5.285 31.476 1.00 28.20 106 ARG D O 1
ATOM 3718 N N . GLY F 1 99 ? 21.262 6.993 30.887 1.00 29.59 107 GLY D N 1
ATOM 3719 C CA . GLY F 1 99 ? 20.417 7.450 29.794 1.00 31.20 107 GLY D CA 1
ATOM 3720 C C . GLY F 1 99 ? 19.087 8.047 30.220 1.00 33.05 107 GLY D C 1
ATOM 3721 O O . GLY F 1 99 ? 18.202 8.249 29.383 1.00 32.77 107 GLY D O 1
ATOM 3722 N N . GLN F 1 100 ? 18.943 8.336 31.513 1.00 30.59 108 GLN D N 1
ATOM 3723 C CA . GLN F 1 100 ? 17.696 8.889 32.039 1.00 32.37 108 GLN D CA 1
ATOM 3724 C C . GLN F 1 100 ? 17.985 10.071 32.959 1.00 29.03 108 GLN D C 1
ATOM 3725 O O . GLN F 1 100 ? 17.568 10.082 34.121 1.00 30.88 108 GLN D O 1
ATOM 3731 N N . GLU F 1 101 ? 18.710 11.058 32.446 1.00 30.11 109 GLU D N 1
ATOM 3732 C CA . GLU F 1 101 ? 19.136 12.176 33.282 1.00 29.80 109 GLU D CA 1
ATOM 3733 C C . GLU F 1 101 ? 17.953 13.008 33.778 1.00 30.97 109 GLU D C 1
ATOM 3734 O O . GLU F 1 101 ? 18.047 13.688 34.801 1.00 29.61 109 GLU D O 1
ATOM 3740 N N . GLN F 1 102 ? 16.833 12.951 33.068 1.00 32.01 110 GLN D N 1
ATOM 3741 C CA . GLN F 1 102 ? 15.665 13.702 33.510 1.00 34.80 110 GLN D CA 1
ATOM 3742 C C . GLN F 1 102 ? 15.153 13.194 34.868 1.00 30.50 110 GLN D C 1
ATOM 3743 O O . GLN F 1 102 ? 14.458 13.916 35.584 1.00 31.58 110 GLN D O 1
ATOM 3749 N N . LEU F 1 103 ? 15.522 11.971 35.244 1.00 28.89 111 LEU D N 1
ATOM 3750 C CA . LEU F 1 103 ? 15.075 11.409 36.521 1.00 27.44 111 LEU D CA 1
ATOM 3751 C C . LEU F 1 103 ? 15.700 12.068 37.756 1.00 26.64 111 LEU D C 1
ATOM 3752 O O . LEU F 1 103 ? 15.190 11.923 38.871 1.00 26.86 111 LEU D O 1
ATOM 3757 N N . LEU F 1 104 ? 16.807 12.780 37.571 1.00 27.52 112 LEU D N 1
ATOM 3758 C CA . LEU F 1 104 ? 17.432 13.500 38.679 1.00 25.96 112 LEU D CA 1
ATOM 3759 C C . LEU F 1 104 ? 16.463 14.486 39.324 1.00 27.90 112 LEU D C 1
ATOM 3760 O O . LEU F 1 104 ? 16.606 14.839 40.496 1.00 29.83 112 LEU D O 1
ATOM 3765 N N . GLU F 1 105 ? 15.483 14.937 38.548 1.00 29.68 113 GLU D N 1
ATOM 3766 C CA . GLU F 1 105 ? 14.494 15.884 39.046 1.00 32.97 113 GLU D CA 1
ATOM 3767 C C . GLU F 1 105 ? 13.720 15.340 40.245 1.00 32.71 113 GLU D C 1
ATOM 3768 O O . GLU F 1 105 ? 13.142 16.107 41.016 1.00 35.00 113 GLU D O 1
ATOM 3774 N N . ASN F 1 106 ? 13.711 14.020 40.401 1.00 33.57 114 ASN D N 1
ATOM 3775 C CA . ASN F 1 106 ? 12.887 13.391 41.425 1.00 32.48 114 ASN D CA 1
ATOM 3776 C C . ASN F 1 106 ? 13.678 13.082 42.686 1.00 31.78 114 ASN D C 1
ATOM 3777 O O . ASN F 1 106 ? 13.113 12.689 43.704 1.00 33.74 114 ASN D O 1
ATOM 3782 N N . ILE F 1 107 ? 14.993 13.268 42.611 1.00 27.83 115 ILE D N 1
ATOM 3783 C CA . ILE F 1 107 ? 15.874 13.031 43.749 1.00 25.11 115 ILE D CA 1
ATOM 3784 C C . ILE F 1 107 ? 15.704 14.123 44.796 1.00 27.85 115 ILE D C 1
ATOM 3785 O O . ILE F 1 107 ? 15.804 15.307 44.494 1.00 31.14 115 ILE D O 1
ATOM 3790 N N . LYS F 1 108 ? 15.419 13.716 46.025 1.00 28.21 116 LYS D N 1
ATOM 3791 C CA . LYS F 1 108 ? 15.231 14.663 47.109 1.00 32.72 116 LYS D CA 1
ATOM 3792 C C . LYS F 1 108 ? 16.171 14.315 48.255 1.00 28.28 116 LYS D C 1
ATOM 3793 O O . LYS F 1 108 ? 16.605 13.165 48.379 1.00 28.98 116 LYS D O 1
ATOM 3799 N N . ARG F 1 109 ? 16.498 15.303 49.079 1.00 24.78 117 ARG D N 1
ATOM 3800 C CA . ARG F 1 109 ? 17.244 15.038 50.297 1.00 27.27 117 ARG D CA 1
ATOM 3801 C C . ARG F 1 109 ? 16.421 14.181 51.229 1.00 31.52 117 ARG D C 1
ATOM 3802 O O . ARG F 1 109 ? 15.193 14.297 51.270 1.00 31.26 117 ARG D O 1
ATOM 3810 N N . LYS F 1 110 ? 17.100 13.335 51.990 1.00 34.65 118 LYS D N 1
ATOM 3811 C CA . LYS F 1 110 ? 16.418 12.389 52.859 1.00 44.68 118 LYS D CA 1
ATOM 3812 C C . LYS F 1 110 ? 17.269 12.060 54.082 1.00 48.90 118 LYS D C 1
ATOM 3813 O O . LYS F 1 110 ? 17.151 12.714 55.123 1.00 51.15 118 LYS D O 1
#

CATH classification: 1.10.10.10

Sequence (401 aa):
HVPAFLTKLWTLVSDPDTDALICWSPSGNSFHVFDQGQFAKEVLPKYFKHNNMASFVRQLNMYGFRKVVHIEVKPERDDTEFQHPCFLRGQEQLLENIKRKHHVPAFLTKLWTLVSDPDTDALICWSPSGNSFHVFDQGQFAKEVLPKYFKHNNMASFVRQLNMYGFRKVVHIEQRDDTEFQHPCFLRGQEQLLENIKRKHHHVPAFLTKLWTLVSDPDTDALICWSPSGNSFHVFDQGQFAKEVLPKYFKHNNMASFVRQLNMYGFRKVVHIEQGGLVKPERDDTEFQHPCFLRGQEQLLENIKRKHVPAFLTKLWTLVSDPDTDALICWSPSGNSFHVFDQGQFAKEVLPKYFKHNNMASFVRQLNMYGFRKVVHIDTEFQHPCFLRGQEQLLENIKRK

GO terms:
  GO:0000976 transcription cis-regulatory region binding (F, IDA)
  GO:0000978 RNA polymerase II cis-regulatory region sequence-specific DNA binding (F, IDA)
  GO:0000981 DNA-binding transcription factor activity, RNA polymerase II-specific (F, IDA)
  GO:0045944 positive regulation of transcription by RNA polymerase II (P, IDA)
  GO:1990837 sequence-specific double-stranded DNA binding (F, IDA)
  GO:0045651 positive regulation of macrophage differentiation (P, IMP)
  GO:0001162 RNA polymerase II intronic transcription regulatory region sequence-specific DNA binding (F, IDA)
  GO:0001227 DNA-binding transcription repressor activity, RNA polymerase II-specific (F, IDA)
  GO:0000122 negative regulation of transcription by RNA polymerase II (P, IDA)
  GO:0097431 mitotic spindle pole (C, IDA)
  GO:0051879 Hsp90 protein binding (F, IDA)
  GO:0061770 translation elongation factor binding (F, IDA)
  GO:0034605 cellular response to heat (P, IDA)
  GO:0034620 cellular response to unfolded protein (P, IDA)
  GO:0048471 perinuclear region of cytoplasm (C, IDA)
  GO:0097165 nuclear stress granule (C, IDA)
  GO:0000776 kinetochore (C, IDA)
  GO:0005634 nucleus (C, IDA)
  GO:0005654 nucleoplasm (C, IDA)
  GO:0005737 cytoplasm (C, IDA)

Foldseek 3Di:
DQDLLQLLLLVQQPDPVNQVAKHADPQQFKMKGKQLVVCQVPPCCVRVNVDGVVVNVVVCVQQPKDWDDDDDPDDPIDMTMIGDRQRGPPRSVSSVVTDGD/DDQDLLLVLVLVCQQDPVNLVAKYADPVQFKMKGAQQVVCQVPPCCVRPNPDHPVVNVVVCVQQPKDWDDDPDDNDMTMIGDRQSGHPRSVSSVVGDGD/DFDFDPLLLLLLCQQQDPVNCVAKYADPVQFKIKGFQQVVCQVPPCCVSVNPDGPVNNVVVCVQQPKDWDADPDDDPPGDDVNGMTMIGDRQSGPPRSVSSSVTDTD/DQDLLLVLLLCCQQPPVNVVAKYADPVQFKMAGDPLPCCQVPPCVPRPVPDGSVVNVVVCVQQPWDWDDPCSTMIGDRQRGPPRSVSSVVTDGD

B-factor: mean 33.03, std 13.21, range [11.76, 93.74]